Protein AF-A0A524CEV4-F1 (afdb_monomer)

Structure (mmCIF, N/CA/C/O backbone):
data_AF-A0A524CEV4-F1
#
_entry.id   AF-A0A524CEV4-F1
#
loop_
_atom_site.group_PDB
_atom_site.id
_atom_site.type_symbol
_atom_site.label_atom_id
_atom_site.label_alt_id
_atom_site.label_comp_id
_atom_site.label_asym_id
_atom_site.label_entity_id
_atom_site.label_seq_id
_atom_site.pdbx_PDB_ins_code
_atom_site.Cartn_x
_atom_site.Cartn_y
_atom_site.Cartn_z
_atom_site.occupancy
_atom_site.B_iso_or_equiv
_atom_site.auth_seq_id
_atom_site.auth_comp_id
_atom_site.auth_asym_id
_atom_site.auth_atom_id
_atom_site.pdbx_PDB_model_num
ATOM 1 N N . MET A 1 1 ? 20.798 27.811 33.051 1.00 31.81 1 MET A N 1
ATOM 2 C CA . MET A 1 1 ? 20.562 29.277 33.056 1.00 31.81 1 MET A CA 1
ATOM 3 C C . MET A 1 1 ? 21.834 29.991 32.613 1.00 31.81 1 MET A C 1
ATOM 5 O O . MET A 1 1 ? 22.859 29.620 33.157 1.00 31.81 1 MET A O 1
ATOM 9 N N . LYS A 1 2 ? 21.740 31.038 31.767 1.00 31.38 2 LYS A N 1
ATOM 10 C CA . LYS A 1 2 ? 22.788 32.052 31.448 1.00 31.38 2 LYS A CA 1
ATOM 11 C C . LYS A 1 2 ? 24.143 31.544 30.882 1.00 31.38 2 LYS A C 1
ATOM 13 O O . LYS A 1 2 ? 24.618 30.487 31.250 1.00 31.38 2 LYS A O 1
ATOM 18 N N . ASN A 1 3 ? 24.874 32.305 30.062 1.00 29.00 3 ASN A N 1
ATOM 19 C CA . ASN A 1 3 ? 24.458 33.214 28.979 1.00 29.00 3 ASN A CA 1
ATOM 20 C C . ASN A 1 3 ? 25.635 33.373 27.983 1.00 29.00 3 ASN A C 1
ATOM 22 O O . ASN A 1 3 ? 26.785 33.188 28.373 1.00 29.00 3 ASN A O 1
ATOM 26 N N . ILE A 1 4 ? 25.376 33.747 26.726 1.00 35.19 4 ILE A N 1
ATOM 27 C CA . ILE A 1 4 ? 26.405 33.864 25.669 1.00 35.19 4 ILE A CA 1
ATOM 28 C C . ILE A 1 4 ? 26.784 35.335 25.427 1.00 35.19 4 ILE A C 1
ATOM 30 O O . ILE A 1 4 ? 25.881 36.156 25.261 1.00 35.19 4 ILE A O 1
ATOM 34 N N . LYS A 1 5 ? 28.095 35.641 25.324 1.00 30.23 5 LYS A N 1
ATOM 35 C CA . LYS A 1 5 ? 28.737 36.542 24.322 1.00 30.23 5 LYS A CA 1
ATOM 36 C C . LYS A 1 5 ? 30.176 36.934 24.700 1.00 30.23 5 LYS A C 1
ATOM 38 O O . LYS A 1 5 ? 30.439 37.329 25.829 1.00 30.23 5 LYS A O 1
ATOM 43 N N . SER A 1 6 ? 31.057 36.987 23.701 1.00 28.20 6 SER A N 1
ATOM 44 C CA . SER A 1 6 ? 32.238 37.865 23.662 1.00 28.20 6 SER A CA 1
ATOM 45 C C . SER A 1 6 ? 32.443 38.354 22.218 1.00 28.20 6 SER A C 1
ATOM 47 O O . SER A 1 6 ? 32.083 37.646 21.277 1.00 28.20 6 SER A O 1
ATOM 49 N N . ASN A 1 7 ? 32.922 39.590 22.018 1.00 24.86 7 ASN A N 1
ATOM 50 C CA . ASN A 1 7 ? 33.190 40.150 20.683 1.00 24.86 7 ASN A CA 1
ATOM 51 C C . ASN A 1 7 ? 34.066 41.425 20.755 1.00 24.86 7 ASN A C 1
ATOM 53 O O . ASN A 1 7 ? 33.841 42.258 21.630 1.00 24.86 7 ASN A O 1
ATOM 57 N N . SER A 1 8 ? 34.942 41.628 19.757 1.00 26.98 8 SER A N 1
ATOM 58 C CA . SER A 1 8 ? 35.658 42.881 19.392 1.00 26.98 8 SER A CA 1
ATOM 59 C C . SER A 1 8 ? 36.742 43.450 20.346 1.00 26.98 8 SER A C 1
ATOM 61 O O . SER A 1 8 ? 36.712 43.152 21.531 1.00 26.98 8 SER A O 1
ATOM 63 N N . ARG A 1 9 ? 37.703 44.319 19.941 1.00 28.44 9 ARG A N 1
ATOM 64 C CA . ARG A 1 9 ? 38.468 44.571 18.672 1.00 28.44 9 ARG A CA 1
ATOM 65 C C . ARG A 1 9 ? 39.650 45.573 18.945 1.00 28.44 9 ARG A C 1
ATOM 67 O O . ARG A 1 9 ? 39.527 46.414 19.821 1.00 28.44 9 ARG A O 1
ATOM 74 N N . TYR A 1 10 ? 40.675 45.583 18.064 1.00 26.11 10 TYR A N 1
ATOM 75 C CA . TYR A 1 10 ? 41.531 46.726 17.593 1.00 26.11 10 TYR A CA 1
ATOM 76 C C . TYR A 1 10 ? 42.768 47.354 18.341 1.00 26.11 10 TYR A C 1
ATOM 78 O O . TYR A 1 10 ? 42.618 48.066 19.324 1.00 26.11 10 TYR A O 1
ATOM 86 N N . LYS A 1 11 ? 43.905 47.375 17.588 1.00 26.81 11 LYS A N 1
ATOM 87 C CA . LYS A 1 11 ? 44.860 48.496 17.235 1.00 26.81 11 LYS A CA 1
ATOM 88 C C . LYS A 1 11 ? 46.046 48.971 18.137 1.00 26.81 11 LYS A C 1
ATOM 90 O O . LYS A 1 11 ? 45.975 48.924 19.355 1.00 26.81 11 LYS A O 1
ATOM 95 N N . LYS A 1 12 ? 47.044 49.598 17.442 1.00 26.98 12 LYS A N 1
ATOM 96 C CA . LYS A 1 12 ? 48.317 50.306 17.847 1.00 26.98 12 LYS A CA 1
ATOM 97 C C . LYS A 1 12 ? 49.543 49.388 18.101 1.00 26.98 12 LYS A C 1
ATOM 99 O O . LYS A 1 12 ? 49.316 48.274 18.542 1.00 26.98 12 LYS A O 1
ATOM 104 N N . ASN A 1 13 ? 50.836 49.704 17.845 1.00 25.38 13 ASN A N 1
ATOM 105 C CA . ASN A 1 13 ? 51.651 50.812 17.234 1.00 25.38 13 ASN A CA 1
ATOM 106 C C . ASN A 1 13 ? 52.873 50.166 16.467 1.00 25.38 13 ASN A C 1
ATOM 108 O O . ASN A 1 13 ? 53.026 48.960 16.610 1.00 25.38 13 ASN A O 1
ATOM 112 N N . VAL A 1 14 ? 53.764 50.742 15.618 1.00 25.23 14 VAL A N 1
ATOM 113 C CA . VAL A 1 14 ? 54.247 52.096 15.174 1.00 25.23 14 VAL A CA 1
ATOM 114 C C . VAL A 1 14 ? 55.628 52.558 15.757 1.00 25.23 14 VAL A C 1
ATOM 116 O O . VAL A 1 14 ? 55.813 52.457 16.964 1.00 25.23 14 VAL A O 1
ATOM 119 N N . PHE A 1 15 ? 56.510 53.135 14.892 1.00 25.94 15 PHE A N 1
ATOM 120 C CA . PHE A 1 15 ? 57.891 53.734 15.026 1.00 25.94 15 PHE A CA 1
ATOM 121 C C . PHE A 1 15 ? 59.145 52.856 14.693 1.00 25.94 15 PHE A C 1
ATOM 123 O O . PHE A 1 15 ? 59.082 51.655 14.914 1.00 25.94 15 PHE A O 1
ATOM 130 N N . LEU A 1 16 ? 60.348 53.359 14.290 1.00 24.97 16 LEU A N 1
ATOM 131 C CA . LEU A 1 16 ? 60.822 54.435 13.348 1.00 24.97 16 LEU A CA 1
ATOM 132 C C . LEU A 1 16 ? 62.388 54.507 13.315 1.00 24.97 16 LEU A C 1
ATOM 134 O O . LEU A 1 16 ? 62.987 54.325 14.370 1.00 24.97 16 LEU A O 1
ATOM 138 N N . LEU A 1 17 ? 63.053 54.873 12.193 1.00 22.83 17 LEU A N 1
ATOM 139 C CA . LEU A 1 17 ? 64.411 55.499 12.167 1.00 22.83 17 LEU A CA 1
ATOM 140 C C . LEU A 1 17 ? 64.738 56.213 10.817 1.00 22.83 17 LEU A C 1
ATOM 142 O O . LEU A 1 17 ? 63.917 56.192 9.905 1.00 22.83 17 LEU A O 1
ATOM 146 N N . SER A 1 18 ? 65.909 56.867 10.705 1.00 24.09 18 SER A N 1
ATOM 147 C CA . SER A 1 18 ? 66.427 57.664 9.553 1.00 24.09 18 SER A CA 1
ATOM 148 C C . SER A 1 18 ? 67.975 57.464 9.442 1.00 24.09 18 SER A C 1
ATOM 150 O O . SER A 1 18 ? 68.460 56.561 10.119 1.00 24.09 18 SER A O 1
ATOM 152 N N . ALA A 1 19 ? 68.866 58.155 8.696 1.00 27.22 19 ALA A N 1
ATOM 153 C CA . ALA A 1 19 ? 68.928 59.470 8.009 1.00 27.22 19 ALA A CA 1
ATOM 154 C C . ALA A 1 19 ? 70.226 59.526 7.117 1.00 27.22 19 ALA A C 1
ATOM 156 O O . ALA A 1 19 ? 71.049 58.628 7.261 1.00 27.22 19 ALA A O 1
ATOM 157 N N . CYS A 1 20 ? 70.595 60.517 6.274 1.00 24.89 20 CYS A N 1
ATOM 158 C CA . CYS A 1 20 ? 69.920 61.635 5.571 1.00 24.89 20 CYS A CA 1
ATOM 159 C C . CYS A 1 20 ? 70.914 62.410 4.638 1.00 24.89 20 CYS A C 1
ATOM 161 O O . CYS A 1 20 ? 72.044 62.617 5.063 1.00 24.89 20 CYS A O 1
ATOM 163 N N . ILE A 1 21 ? 70.437 62.995 3.512 1.00 26.38 21 ILE A N 1
ATOM 164 C CA . ILE A 1 21 ? 70.952 64.239 2.831 1.00 26.38 21 ILE A CA 1
ATOM 165 C C . ILE A 1 21 ? 72.324 64.090 2.068 1.00 26.38 21 ILE A C 1
ATOM 167 O O . ILE A 1 21 ? 73.197 63.367 2.524 1.00 26.38 21 ILE A O 1
ATOM 171 N N . PHE A 1 22 ? 72.588 64.611 0.844 1.00 25.25 22 PHE A N 1
ATOM 172 C CA . PHE A 1 22 ? 72.569 66.003 0.306 1.00 25.25 22 PHE A CA 1
ATOM 173 C C . PHE A 1 22 ? 72.222 66.134 -1.211 1.00 25.25 22 PHE A C 1
ATOM 175 O O . PHE A 1 22 ? 72.096 65.144 -1.923 1.00 25.25 22 PHE A O 1
ATOM 182 N N . LEU A 1 23 ? 72.075 67.385 -1.685 1.00 26.20 23 LEU A N 1
ATOM 183 C CA . LEU A 1 23 ? 71.795 67.842 -3.070 1.00 26.20 23 LEU A CA 1
ATOM 184 C C . LEU A 1 23 ? 73.089 68.431 -3.713 1.00 26.20 23 LEU A C 1
ATOM 186 O O . LEU A 1 23 ? 74.091 68.522 -3.008 1.00 26.20 23 LEU A O 1
ATOM 190 N N . PHE A 1 24 ? 73.231 68.865 -4.980 1.00 26.17 24 PHE A N 1
ATOM 191 C CA . PHE A 1 24 ? 7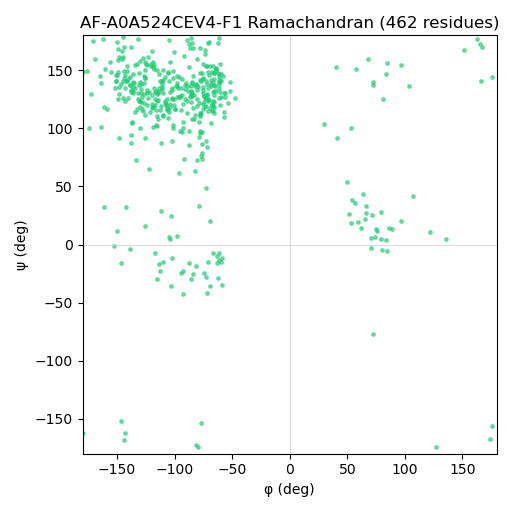2.353 69.366 -6.075 1.00 26.17 24 PHE A CA 1
ATOM 192 C C . PHE A 1 24 ? 72.893 68.845 -7.459 1.00 26.17 24 PHE A C 1
ATOM 194 O O . PHE A 1 24 ? 73.633 67.870 -7.431 1.00 26.17 24 PHE A O 1
ATOM 201 N N . THR A 1 25 ? 72.619 69.304 -8.703 1.00 27.88 25 THR A N 1
ATOM 202 C CA . THR A 1 25 ? 72.157 70.573 -9.348 1.00 27.88 25 THR A CA 1
ATOM 203 C C . THR A 1 25 ? 71.267 70.307 -10.599 1.00 27.88 25 THR A C 1
ATOM 205 O O . THR A 1 25 ? 70.564 69.300 -10.631 1.00 27.88 25 THR A O 1
ATOM 208 N N . SER A 1 26 ? 71.219 71.205 -11.605 1.00 28.98 26 SER A N 1
ATOM 209 C CA . SER A 1 26 ? 70.416 71.091 -12.842 1.00 28.98 26 SER A CA 1
ATOM 210 C C . SER A 1 26 ? 71.140 71.606 -14.101 1.00 28.98 26 SER A C 1
ATOM 212 O O . SER A 1 26 ? 71.951 72.527 -14.012 1.00 28.98 26 SER A O 1
ATOM 214 N N . MET A 1 27 ? 70.782 71.080 -15.285 1.00 25.86 27 MET A N 1
ATOM 215 C CA . MET A 1 27 ? 70.813 71.828 -16.556 1.00 25.86 27 MET A CA 1
ATOM 216 C C . MET A 1 27 ? 69.999 71.128 -17.666 1.00 25.86 27 MET A C 1
ATOM 218 O O . MET A 1 27 ? 70.068 69.912 -17.813 1.00 25.86 27 MET A O 1
ATOM 222 N N . ILE A 1 28 ? 69.250 71.901 -18.462 1.00 31.45 28 ILE A N 1
ATOM 223 C CA . ILE A 1 28 ? 68.559 71.476 -19.696 1.00 31.45 28 ILE A CA 1
ATOM 224 C C . ILE A 1 28 ? 68.758 72.588 -20.728 1.00 31.45 28 ILE A C 1
ATOM 226 O O . ILE A 1 28 ? 68.466 73.740 -20.412 1.00 31.45 28 ILE A O 1
ATOM 230 N N . LEU A 1 29 ? 69.170 72.265 -21.960 1.00 25.12 29 LEU A N 1
ATOM 231 C CA . LEU A 1 29 ? 68.991 73.162 -23.108 1.00 25.12 29 LEU A CA 1
ATOM 232 C C . LEU A 1 29 ? 69.054 72.408 -24.454 1.00 25.12 29 LEU A C 1
ATOM 234 O O . LEU A 1 29 ? 70.094 71.854 -24.774 1.00 25.12 29 LEU A O 1
ATOM 238 N N . PHE A 1 30 ? 67.928 72.437 -25.187 1.00 25.28 30 PHE A N 1
ATOM 239 C CA . PHE A 1 30 ? 67.733 72.581 -26.651 1.00 25.28 30 PHE A CA 1
ATOM 240 C C . PHE A 1 30 ? 68.660 71.863 -27.674 1.00 25.28 30 PHE A C 1
ATOM 242 O O . PHE A 1 30 ? 69.858 71.735 -27.487 1.00 25.28 30 PHE A O 1
ATOM 249 N N . SER A 1 31 ? 68.230 71.522 -28.897 1.00 27.11 31 SER A N 1
ATOM 250 C CA . SER A 1 31 ? 66.907 71.245 -29.504 1.00 27.11 31 SER A CA 1
ATOM 251 C C . SER A 1 31 ? 67.117 71.006 -31.006 1.00 27.11 31 SER A C 1
ATOM 253 O O . SER A 1 31 ? 67.862 71.779 -31.602 1.00 27.11 31 SER A O 1
ATOM 255 N N . PHE A 1 32 ? 66.369 70.108 -31.653 1.00 22.91 32 PHE A N 1
ATOM 256 C CA . PHE A 1 32 ? 66.048 70.262 -33.081 1.00 22.91 32 PHE A CA 1
ATOM 257 C C . PHE A 1 32 ? 64.680 69.659 -33.413 1.00 22.91 32 PHE A C 1
ATOM 259 O O . PHE A 1 32 ? 64.432 68.480 -33.179 1.00 22.91 32 PHE A O 1
ATOM 266 N N . THR A 1 33 ? 63.815 70.475 -34.010 1.00 33.69 33 THR A N 1
ATOM 267 C CA . THR A 1 33 ? 62.745 70.030 -34.911 1.00 33.69 33 THR A CA 1
ATOM 268 C C . THR A 1 33 ? 63.189 70.343 -36.343 1.00 33.69 33 THR A C 1
ATOM 270 O O . THR A 1 33 ? 64.040 71.211 -36.560 1.00 33.69 33 THR A O 1
ATOM 273 N N . PRO A 1 34 ? 62.634 69.639 -37.337 1.00 26.12 34 PRO A N 1
ATOM 274 C CA . PRO A 1 34 ? 61.601 70.331 -38.102 1.00 26.12 34 PRO A CA 1
ATOM 275 C C . PRO A 1 34 ? 60.368 69.460 -38.365 1.00 26.12 34 PRO A C 1
ATOM 277 O O . PRO A 1 34 ? 60.470 68.300 -38.751 1.00 26.12 34 PRO A O 1
ATOM 280 N N . ILE A 1 35 ? 59.189 70.071 -38.251 1.00 30.14 35 ILE A N 1
ATOM 281 C CA . ILE A 1 35 ? 57.978 69.567 -38.905 1.00 30.14 35 ILE A CA 1
ATOM 282 C C . ILE A 1 35 ? 57.923 70.187 -40.302 1.00 30.14 35 ILE A C 1
ATOM 284 O O . ILE A 1 35 ? 58.033 71.408 -40.443 1.00 30.14 35 ILE A O 1
ATOM 288 N N . LYS A 1 36 ? 57.670 69.370 -41.327 1.00 25.67 36 LYS A N 1
ATOM 289 C CA . LYS A 1 36 ? 57.020 69.844 -42.551 1.00 25.67 36 LYS A CA 1
ATOM 290 C C . LYS A 1 36 ? 56.085 68.769 -43.094 1.00 25.67 36 LYS A C 1
ATOM 292 O O . LYS A 1 36 ? 56.429 67.594 -43.105 1.00 25.67 36 LYS A O 1
ATOM 297 N N . THR A 1 37 ? 54.888 69.189 -43.480 1.00 29.25 37 THR A N 1
ATOM 298 C CA . THR A 1 37 ? 53.740 68.332 -43.788 1.00 29.25 37 THR A CA 1
ATOM 299 C C . THR A 1 37 ? 53.484 68.213 -45.289 1.00 29.25 37 THR A C 1
ATOM 301 O O . THR A 1 37 ? 53.569 69.206 -46.003 1.00 29.25 37 THR A O 1
ATOM 304 N N . GLN A 1 38 ? 53.119 67.004 -45.720 1.00 24.28 38 GLN A N 1
ATOM 305 C CA . GLN A 1 38 ? 52.141 66.624 -46.759 1.00 24.28 38 GLN A CA 1
ATOM 306 C C . GLN A 1 38 ? 51.900 65.121 -46.481 1.00 24.28 38 GLN A C 1
ATOM 308 O O . GLN A 1 38 ? 52.846 64.344 -46.549 1.00 24.28 38 GLN A O 1
ATOM 313 N N . LEU A 1 39 ? 50.802 64.724 -45.831 1.00 29.70 39 LEU A N 1
ATOM 314 C CA . LEU A 1 39 ? 49.542 64.338 -46.483 1.00 29.70 39 LEU A CA 1
ATOM 315 C C . LEU A 1 39 ? 49.726 63.262 -47.564 1.00 29.70 39 LEU A C 1
ATOM 317 O O . LEU A 1 39 ? 50.018 63.572 -48.712 1.00 29.70 39 LEU A O 1
ATOM 321 N N . ASP A 1 40 ? 49.420 62.023 -47.192 1.00 26.59 40 ASP A N 1
ATOM 322 C CA . ASP A 1 40 ? 48.188 61.426 -47.710 1.00 26.59 40 ASP A CA 1
ATOM 323 C C . ASP A 1 40 ? 47.439 60.750 -46.546 1.00 26.59 40 ASP A C 1
ATOM 325 O O . ASP A 1 40 ? 48.052 60.448 -45.516 1.00 26.59 40 ASP A O 1
ATOM 329 N N . SER A 1 41 ? 46.117 60.601 -46.639 1.00 36.53 41 SER A N 1
ATOM 330 C CA . SER A 1 41 ? 45.276 60.241 -45.487 1.00 36.53 41 SER A CA 1
ATOM 331 C C . SER A 1 41 ? 44.214 59.199 -45.818 1.00 36.53 41 SER A C 1
ATOM 333 O O . SER A 1 41 ? 43.184 59.540 -46.393 1.00 36.53 41 SER A O 1
ATOM 335 N N . ASN A 1 42 ? 44.457 57.957 -45.387 1.00 31.75 42 ASN A N 1
ATOM 336 C CA . ASN A 1 42 ? 43.454 57.022 -44.861 1.00 31.75 42 ASN A CA 1
ATOM 337 C C . ASN A 1 42 ? 44.158 55.752 -44.355 1.00 31.75 42 ASN A C 1
ATOM 339 O O . ASN A 1 42 ? 44.502 54.866 -45.133 1.00 31.75 42 ASN A O 1
ATOM 343 N N . GLN A 1 43 ? 44.349 55.658 -43.040 1.00 34.91 43 GLN A N 1
ATOM 344 C CA . GLN A 1 43 ? 44.619 54.391 -42.366 1.00 34.91 43 GLN A CA 1
ATOM 345 C C . GLN A 1 43 ? 43.809 54.369 -41.071 1.00 34.91 43 GLN A C 1
ATOM 347 O O . GLN A 1 43 ? 44.278 54.802 -40.018 1.00 34.91 43 GLN A O 1
ATOM 352 N N . ASP A 1 44 ? 42.566 53.899 -41.178 1.00 37.28 44 ASP A N 1
ATOM 353 C CA . ASP A 1 44 ? 41.783 53.519 -40.007 1.00 37.28 44 ASP A CA 1
ATOM 354 C C . ASP A 1 44 ? 42.487 52.392 -39.241 1.00 37.28 44 ASP A C 1
ATOM 356 O O . ASP A 1 44 ? 43.312 51.643 -39.778 1.00 37.28 44 ASP A O 1
ATOM 360 N N . LYS A 1 45 ? 42.193 52.306 -37.943 1.00 37.78 45 LYS A N 1
ATOM 361 C CA . LYS A 1 45 ? 42.880 51.377 -37.046 1.00 37.78 45 LYS A CA 1
ATOM 362 C C . LYS A 1 45 ? 42.550 49.918 -37.411 1.00 37.78 45 LYS A C 1
ATOM 364 O O . LYS A 1 45 ? 41.403 49.628 -37.751 1.00 37.78 45 LYS A O 1
ATOM 369 N N . PRO A 1 46 ? 43.446 48.967 -37.106 1.00 39.75 46 PRO A N 1
ATOM 370 C CA . PRO A 1 46 ? 43.001 47.719 -36.506 1.00 39.75 46 PRO A CA 1
ATOM 371 C C . PRO A 1 46 ? 42.506 48.032 -35.081 1.00 39.75 46 PRO A C 1
ATOM 373 O O . PRO A 1 46 ? 43.302 48.323 -34.186 1.00 39.75 46 PRO A O 1
ATOM 376 N N . ASP A 1 47 ? 41.190 48.049 -34.871 1.00 38.53 47 ASP A N 1
ATOM 377 C CA . ASP A 1 47 ? 40.633 48.117 -33.516 1.00 38.53 47 ASP A CA 1
ATOM 378 C C . ASP A 1 47 ? 40.883 46.792 -32.771 1.00 38.53 47 ASP A C 1
ATOM 380 O O . ASP A 1 47 ? 40.869 45.724 -33.375 1.00 38.53 47 ASP A O 1
ATOM 384 N N . ARG A 1 48 ? 41.107 46.901 -31.454 1.00 38.72 48 ARG A N 1
ATOM 385 C CA . ARG A 1 48 ? 40.955 45.862 -30.413 1.00 38.72 48 ARG A CA 1
ATOM 386 C C . ARG A 1 48 ? 41.179 44.395 -30.844 1.00 38.72 48 ARG A C 1
ATOM 388 O O . ARG A 1 48 ? 40.261 43.734 -31.317 1.00 38.72 48 ARG A O 1
ATOM 395 N N . ILE A 1 49 ? 42.339 43.838 -30.479 1.00 39.38 49 ILE A N 1
ATOM 396 C CA . ILE A 1 49 ? 42.467 42.383 -30.280 1.00 39.38 49 ILE A CA 1
ATOM 397 C C . ILE A 1 49 ? 41.497 41.987 -29.158 1.00 39.38 49 ILE A C 1
ATOM 399 O O . ILE A 1 49 ? 41.615 42.505 -28.045 1.00 39.38 49 ILE A O 1
ATOM 403 N N . ASP A 1 50 ? 40.545 41.100 -29.450 1.00 39.47 50 ASP A N 1
ATOM 404 C CA . ASP A 1 50 ? 39.730 40.443 -28.428 1.00 39.47 50 ASP A CA 1
ATOM 405 C C . ASP A 1 50 ? 40.411 39.135 -28.017 1.00 39.47 50 ASP A C 1
ATOM 407 O O . ASP A 1 50 ? 40.766 38.316 -28.864 1.00 39.47 50 ASP A O 1
ATOM 411 N N . THR A 1 51 ? 40.662 38.959 -26.722 1.00 41.94 51 THR A N 1
ATOM 412 C CA . THR A 1 51 ? 41.445 37.833 -26.189 1.00 41.94 51 THR A CA 1
ATOM 413 C C . THR A 1 51 ? 40.513 36.713 -25.736 1.00 41.94 51 THR A C 1
ATOM 415 O O . THR A 1 51 ? 40.435 36.404 -24.548 1.00 41.94 51 THR A O 1
ATOM 418 N N . SER A 1 52 ? 39.750 36.176 -26.687 1.00 53.03 52 SER A N 1
ATOM 419 C CA . SER A 1 52 ? 38.704 35.167 -26.468 1.00 53.03 52 SER A CA 1
ATOM 420 C C . SER A 1 52 ? 38.653 34.129 -27.599 1.00 53.03 52 SER A C 1
ATOM 422 O O . SER A 1 52 ? 37.579 33.659 -27.968 1.00 53.03 52 SER A O 1
ATOM 424 N N . SER A 1 53 ? 39.804 33.814 -28.197 1.00 62.25 53 SER A N 1
ATOM 425 C CA . SER A 1 53 ? 39.950 32.808 -29.255 1.00 62.25 53 SER A CA 1
ATOM 426 C C . SER A 1 53 ? 40.046 31.395 -28.674 1.00 62.25 53 SER A C 1
ATOM 428 O O . SER A 1 53 ? 41.061 30.731 -28.821 1.00 62.25 53 SER A O 1
ATOM 430 N N . THR A 1 54 ? 38.992 30.934 -28.007 1.00 80.12 54 THR A N 1
ATOM 431 C CA . THR A 1 54 ? 38.829 29.512 -27.661 1.00 80.12 54 THR A CA 1
ATOM 432 C C . THR A 1 54 ? 38.696 28.660 -28.927 1.00 80.12 54 THR A C 1
ATOM 434 O O . THR A 1 54 ? 38.125 29.139 -29.912 1.00 80.12 54 THR A O 1
ATOM 437 N N . GLY A 1 55 ? 39.117 27.395 -28.884 1.00 87.06 55 GLY A N 1
ATOM 438 C CA . GLY A 1 55 ? 38.887 26.445 -29.976 1.00 87.06 55 GLY A CA 1
ATOM 439 C C . GLY A 1 55 ? 37.421 26.011 -30.114 1.00 87.06 55 GLY A C 1
ATOM 440 O O . GLY A 1 55 ? 36.562 26.328 -29.275 1.00 87.06 55 GLY A O 1
ATOM 441 N N . TYR A 1 56 ? 37.133 25.261 -31.178 1.00 90.81 56 TYR A N 1
ATOM 442 C CA . TYR A 1 56 ? 35.837 24.628 -31.413 1.00 90.81 56 TYR A CA 1
ATOM 443 C C . TYR A 1 56 ? 35.959 23.275 -32.128 1.00 90.81 56 TYR A C 1
ATOM 445 O O . TYR A 1 56 ? 36.969 22.978 -32.760 1.00 90.81 56 TYR A O 1
ATOM 453 N N . ILE A 1 57 ? 34.914 22.447 -32.017 1.00 93.50 57 ILE A N 1
ATOM 454 C CA . ILE A 1 57 ? 34.792 21.186 -32.765 1.00 93.50 57 ILE A CA 1
ATOM 455 C C . ILE A 1 57 ? 33.440 21.137 -33.475 1.00 93.50 57 ILE A C 1
ATOM 457 O O . ILE A 1 57 ? 32.385 21.263 -32.839 1.00 93.50 57 ILE A O 1
ATOM 461 N N . GLU A 1 58 ? 33.464 20.886 -34.782 1.00 94.19 58 GLU A N 1
ATOM 462 C CA . GLU A 1 58 ? 32.280 20.567 -35.581 1.00 94.19 58 GLU A CA 1
ATOM 463 C C . GLU A 1 58 ? 32.129 19.050 -35.766 1.00 94.19 58 GLU A C 1
ATOM 465 O O . GLU A 1 58 ? 33.090 18.326 -36.019 1.00 94.19 58 GLU A O 1
ATOM 470 N N . ILE A 1 59 ? 30.910 18.537 -35.588 1.00 95.94 59 ILE A N 1
ATOM 471 C CA . ILE A 1 59 ? 30.650 17.097 -35.512 1.00 95.94 59 ILE A CA 1
ATOM 472 C C . ILE A 1 59 ? 29.529 16.706 -36.476 1.00 95.94 59 ILE A C 1
ATOM 474 O O . ILE A 1 59 ? 28.391 17.179 -36.380 1.00 95.94 59 ILE A O 1
ATOM 478 N N . TRP A 1 60 ? 29.842 15.781 -37.379 1.00 94.88 60 TRP A N 1
ATOM 479 C CA . TRP A 1 60 ? 28.896 15.153 -38.296 1.00 94.88 60 TRP A CA 1
ATOM 480 C C . TRP A 1 60 ? 28.598 13.727 -37.840 1.00 94.88 60 TRP A C 1
ATOM 482 O O . TRP A 1 60 ? 29.457 13.033 -37.299 1.00 94.88 60 TRP A O 1
ATOM 492 N N . VAL A 1 61 ? 27.370 13.279 -38.090 1.00 96.62 61 VAL A N 1
ATOM 493 C CA . VAL A 1 61 ? 26.904 11.929 -37.755 1.00 96.62 61 VAL A CA 1
ATOM 494 C C . VAL A 1 61 ? 26.027 11.426 -38.893 1.00 96.62 61 VAL A C 1
ATOM 496 O O . VAL A 1 61 ? 25.051 12.098 -39.258 1.00 96.62 61 VAL A O 1
ATOM 499 N N . TYR A 1 62 ? 26.372 10.255 -39.415 1.00 94.69 62 TYR A N 1
ATOM 500 C CA . TYR A 1 62 ? 25.734 9.574 -40.538 1.00 94.69 62 TYR A CA 1
ATOM 501 C C . TYR A 1 62 ? 25.412 8.114 -40.183 1.00 94.69 62 TYR A C 1
ATOM 503 O O . TYR A 1 62 ? 26.036 7.542 -39.289 1.00 94.69 62 TYR A O 1
ATOM 511 N N . ASP A 1 63 ? 24.454 7.511 -40.886 1.00 91.44 63 ASP A N 1
ATOM 512 C CA . ASP A 1 63 ? 24.274 6.053 -40.935 1.00 91.44 63 ASP A CA 1
ATOM 513 C C . ASP A 1 63 ? 25.390 5.459 -41.812 1.00 91.44 63 ASP A C 1
ATOM 515 O O . ASP A 1 63 ? 25.579 5.892 -42.950 1.00 91.44 63 ASP A O 1
ATOM 519 N N . ASP A 1 64 ? 26.143 4.491 -41.285 1.00 92.38 64 ASP A N 1
ATOM 520 C CA . ASP A 1 64 ? 27.318 3.904 -41.956 1.00 92.38 64 ASP A CA 1
ATOM 521 C C . ASP A 1 64 ? 26.992 3.262 -43.321 1.00 92.38 64 ASP A C 1
ATOM 523 O O . ASP A 1 64 ? 27.758 3.353 -44.280 1.00 92.38 64 ASP A O 1
ATOM 527 N N . ARG A 1 65 ? 25.807 2.658 -43.440 1.00 85.62 65 ARG A N 1
ATOM 528 C CA . ARG A 1 65 ? 25.408 1.841 -44.594 1.00 85.62 65 ARG A CA 1
ATOM 529 C C . ARG A 1 65 ? 24.817 2.660 -45.745 1.00 85.62 65 ARG A C 1
ATOM 531 O O . ARG A 1 65 ? 24.879 2.232 -46.898 1.00 85.62 65 ARG A O 1
ATOM 538 N N . THR A 1 66 ? 24.179 3.784 -45.439 1.00 88.38 66 THR A N 1
ATOM 539 C CA . THR A 1 66 ? 23.439 4.630 -46.390 1.00 88.38 66 THR A CA 1
ATOM 540 C C . THR A 1 66 ? 24.091 5.991 -46.616 1.00 88.38 66 THR A C 1
ATOM 542 O O . THR A 1 66 ? 23.853 6.598 -47.657 1.00 88.38 66 THR A O 1
ATOM 545 N N . GLY A 1 67 ? 24.915 6.470 -45.678 1.00 89.38 67 GLY A N 1
ATOM 546 C CA . GLY A 1 67 ? 25.499 7.813 -45.706 1.00 89.38 67 GLY A CA 1
ATOM 547 C C . GLY A 1 67 ? 24.509 8.937 -45.373 1.00 89.38 67 GLY A C 1
ATOM 548 O O . GLY A 1 67 ? 24.868 10.108 -45.486 1.00 89.38 67 GLY A O 1
ATOM 549 N N . GLU A 1 68 ? 23.275 8.620 -44.969 1.00 91.38 68 GLU A N 1
ATOM 550 C CA . GLU A 1 68 ? 22.255 9.624 -44.644 1.00 91.38 68 GLU A CA 1
ATOM 551 C C . GLU A 1 68 ? 22.520 10.280 -43.270 1.00 91.38 68 GLU A C 1
ATOM 553 O O . GLU A 1 68 ? 22.963 9.611 -42.329 1.00 91.38 68 GLU A O 1
ATOM 558 N N . PRO A 1 69 ? 22.278 11.596 -43.106 1.00 92.50 69 PRO A N 1
ATOM 559 C CA . PRO A 1 69 ? 22.672 12.329 -41.908 1.00 92.50 69 PRO A CA 1
ATOM 560 C C . PRO A 1 69 ? 21.709 12.091 -40.734 1.00 92.50 69 PRO A C 1
ATOM 562 O O . PRO A 1 69 ? 20.530 12.448 -40.775 1.00 92.50 69 PRO A O 1
ATOM 565 N N . LEU A 1 70 ? 22.244 11.582 -39.621 1.00 92.31 70 LEU A N 1
ATOM 566 C CA . LEU A 1 70 ? 21.492 11.243 -38.408 1.00 92.31 70 LEU A CA 1
ATOM 567 C C . LEU A 1 70 ? 21.138 12.486 -37.577 1.00 92.31 70 LEU A C 1
ATOM 569 O O . LEU A 1 70 ? 21.749 12.793 -36.553 1.00 92.31 70 LEU A O 1
ATOM 573 N N . ASN A 1 71 ? 20.138 13.232 -38.044 1.00 89.44 71 ASN A N 1
ATOM 574 C CA . ASN A 1 71 ? 19.661 14.507 -37.481 1.00 89.44 71 ASN A CA 1
ATOM 575 C C . ASN A 1 71 ? 18.758 14.331 -36.239 1.00 89.44 71 ASN A C 1
ATOM 577 O O . ASN A 1 71 ? 17.784 15.054 -36.038 1.00 89.44 71 ASN A O 1
ATOM 581 N N . SER A 1 72 ? 19.032 13.301 -35.440 1.00 88.12 72 SER A N 1
ATOM 582 C CA . SER A 1 72 ? 18.440 13.062 -34.114 1.00 88.12 72 SER A CA 1
ATOM 583 C C . SER A 1 72 ? 19.405 12.314 -33.183 1.00 88.12 72 SER A C 1
ATOM 585 O O . SER A 1 72 ? 19.001 11.850 -32.120 1.00 88.12 72 SER A O 1
ATOM 587 N N . ALA A 1 73 ? 20.682 12.199 -33.566 1.00 91.31 73 ALA A N 1
ATOM 588 C CA . ALA A 1 73 ? 21.719 11.692 -32.682 1.00 91.31 73 ALA A CA 1
ATOM 589 C C . ALA A 1 73 ? 21.983 12.691 -31.544 1.00 91.31 73 ALA A C 1
ATOM 591 O O . ALA A 1 73 ? 22.066 13.905 -31.763 1.00 91.31 73 ALA A O 1
ATOM 592 N N . THR A 1 74 ? 22.146 12.169 -30.333 1.00 93.62 74 THR A N 1
ATOM 593 C CA . THR A 1 74 ? 22.639 12.921 -29.181 1.00 93.62 74 THR A CA 1
ATOM 594 C C . THR A 1 74 ? 24.158 12.934 -29.237 1.00 93.62 74 THR A C 1
ATOM 596 O O . THR A 1 74 ? 24.782 11.882 -29.370 1.00 93.62 74 THR A O 1
ATOM 599 N N . VAL A 1 75 ? 24.752 14.119 -29.126 1.00 94.19 75 VAL A N 1
ATOM 600 C CA . VAL A 1 75 ? 26.205 14.308 -29.103 1.00 94.19 75 VAL A CA 1
ATOM 601 C C . VAL A 1 75 ? 26.587 14.956 -27.779 1.00 94.19 75 VAL A C 1
ATOM 603 O O . VAL A 1 75 ? 26.008 15.981 -27.406 1.00 94.19 75 VAL A O 1
ATOM 606 N N . SER A 1 76 ? 27.554 14.374 -27.070 1.00 93.06 76 SER A N 1
ATOM 607 C CA . SER A 1 76 ? 28.113 14.950 -25.845 1.00 93.06 76 SER A CA 1
ATOM 608 C C . SER A 1 76 ? 29.630 15.071 -25.910 1.00 93.06 76 SER A C 1
ATOM 610 O O . SER A 1 76 ? 30.320 14.171 -26.389 1.00 93.06 76 SER A O 1
ATOM 612 N N . ILE A 1 77 ? 30.145 16.190 -25.406 1.00 92.00 77 ILE A N 1
ATOM 613 C CA . ILE A 1 77 ? 31.575 16.472 -25.296 1.00 92.00 77 ILE A CA 1
ATOM 614 C C . ILE A 1 77 ? 31.967 16.638 -23.825 1.00 92.00 77 ILE A C 1
ATOM 616 O O . ILE A 1 77 ? 31.282 17.339 -23.077 1.00 92.00 77 ILE A O 1
ATOM 620 N N . THR A 1 78 ? 33.078 16.014 -23.432 1.00 90.56 78 THR A N 1
ATOM 621 C CA . THR A 1 78 ? 33.634 16.063 -22.071 1.00 90.56 78 THR A CA 1
ATOM 622 C C . THR A 1 78 ? 35.119 16.418 -22.123 1.00 90.56 78 THR A C 1
ATOM 624 O O . THR A 1 78 ? 35.883 15.698 -22.768 1.00 90.56 78 THR A O 1
ATOM 627 N N . ASN A 1 79 ? 35.546 17.486 -21.438 1.00 88.75 79 ASN A N 1
ATOM 628 C CA . ASN A 1 79 ? 36.975 17.786 -21.252 1.00 88.75 79 ASN A CA 1
ATOM 629 C C . ASN A 1 79 ? 37.598 16.767 -20.275 1.00 88.75 79 ASN A C 1
ATOM 631 O O . ASN A 1 79 ? 37.013 16.463 -19.233 1.00 88.75 79 ASN A O 1
ATOM 635 N N . ILE A 1 80 ? 38.772 16.233 -20.622 1.00 86.25 80 ILE A N 1
ATOM 636 C CA . ILE A 1 80 ? 39.509 15.220 -19.845 1.00 86.25 80 ILE A CA 1
ATOM 637 C C . ILE A 1 80 ? 40.961 15.631 -19.529 1.00 86.25 80 ILE A C 1
ATOM 639 O O . ILE A 1 80 ? 41.781 14.794 -19.142 1.00 86.25 80 ILE A O 1
ATOM 643 N N . SER A 1 81 ? 41.301 16.914 -19.681 1.00 83.88 81 SER A N 1
ATOM 644 C CA . SER A 1 81 ? 42.606 17.463 -19.301 1.00 83.88 81 SER A CA 1
ATOM 645 C C . SER A 1 81 ? 42.827 17.447 -17.783 1.00 83.88 81 SER A C 1
ATOM 647 O O . SER A 1 81 ? 41.914 17.621 -16.975 1.00 83.88 81 SER A O 1
ATOM 649 N N . TRP A 1 82 ? 44.086 17.280 -17.371 1.00 58.62 82 TRP A N 1
ATOM 650 C CA . TRP A 1 82 ? 44.466 17.218 -15.958 1.00 58.62 82 TRP A CA 1
ATOM 651 C C . TRP A 1 82 ? 44.462 18.603 -15.287 1.00 58.62 82 TRP A C 1
ATOM 653 O O . TRP A 1 82 ? 45.507 19.236 -15.150 1.00 58.62 82 TRP A O 1
ATOM 663 N N . GLY A 1 83 ? 43.299 19.030 -14.784 1.00 62.81 83 GLY A N 1
ATOM 664 C CA . GLY A 1 83 ? 43.213 20.073 -13.751 1.00 62.81 83 GLY A CA 1
ATOM 665 C C . GLY A 1 83 ? 42.714 21.454 -14.189 1.00 62.81 83 GLY A C 1
ATOM 666 O O . GLY A 1 83 ? 43.230 22.457 -13.702 1.00 62.81 83 GLY A O 1
ATOM 667 N N . GLY A 1 84 ? 41.686 21.521 -15.035 1.00 54.22 84 GLY A N 1
ATOM 668 C CA . GLY A 1 84 ? 40.939 22.747 -15.342 1.00 54.22 84 GLY A CA 1
ATOM 669 C C . GLY A 1 84 ? 39.568 22.413 -15.937 1.00 54.22 84 GLY A C 1
ATOM 670 O O . GLY A 1 84 ? 39.429 21.354 -16.533 1.00 54.22 84 GLY A O 1
ATOM 671 N N . SER A 1 85 ? 38.569 23.278 -15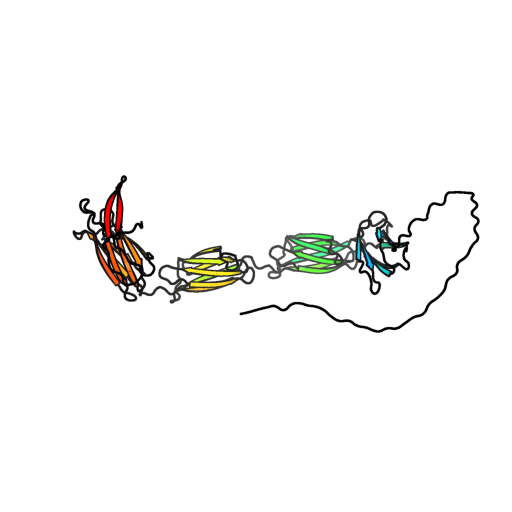.728 1.00 58.16 85 SER A N 1
ATOM 672 C CA . SER A 1 85 ? 37.262 23.281 -16.420 1.00 58.16 85 SER A CA 1
ATOM 673 C C . SER A 1 85 ? 36.586 21.911 -16.668 1.00 58.16 85 SER A C 1
ATOM 675 O O . SER A 1 85 ? 36.742 21.319 -17.734 1.00 58.16 85 SER A O 1
ATOM 677 N N . TYR A 1 86 ? 35.721 21.432 -15.754 1.00 58.09 86 TYR A N 1
ATOM 678 C CA . TYR A 1 86 ? 34.798 20.328 -16.092 1.00 58.09 86 TYR A CA 1
ATOM 679 C C . TYR A 1 86 ? 33.702 20.828 -17.047 1.00 58.09 86 TYR A C 1
ATOM 681 O O . TYR A 1 86 ? 32.603 21.196 -16.627 1.00 58.09 86 TYR A O 1
ATOM 689 N N . LEU A 1 87 ? 34.017 20.853 -18.342 1.00 68.75 87 LEU A N 1
ATOM 690 C CA . LEU A 1 87 ? 33.033 21.019 -19.400 1.00 68.75 87 LEU A CA 1
ATOM 691 C C . LEU A 1 87 ? 32.427 19.651 -19.723 1.00 68.75 87 LEU A C 1
ATOM 693 O O . LEU A 1 87 ? 33.129 18.762 -20.202 1.00 68.75 87 LEU A O 1
ATOM 697 N N . ASN A 1 88 ? 31.123 19.514 -19.500 1.00 77.81 88 ASN A N 1
ATOM 698 C CA . ASN A 1 88 ? 30.295 18.464 -20.083 1.00 77.81 88 ASN A CA 1
ATOM 699 C C . ASN A 1 88 ? 29.096 19.150 -20.743 1.00 77.81 88 ASN A C 1
ATOM 701 O O . ASN A 1 88 ? 28.304 19.808 -20.065 1.00 77.81 88 ASN A O 1
ATOM 705 N N . SER A 1 89 ? 28.995 19.050 -22.066 1.00 81.25 89 SER A N 1
ATOM 706 C CA . SER A 1 89 ? 27.928 19.674 -22.847 1.00 81.25 89 SER A CA 1
ATOM 707 C C . SER A 1 89 ? 27.292 18.635 -23.757 1.00 81.25 89 SER A C 1
ATOM 709 O O . SER A 1 89 ? 27.991 17.921 -24.469 1.00 81.25 89 SER A O 1
ATOM 711 N N . THR A 1 90 ? 25.962 18.547 -23.736 1.00 88.31 90 THR A N 1
ATOM 712 C CA . THR A 1 90 ? 25.181 17.602 -24.545 1.00 88.31 90 THR A CA 1
ATOM 713 C C . THR A 1 90 ? 24.171 18.369 -25.386 1.00 88.31 90 THR A C 1
ATOM 715 O O . THR A 1 90 ? 23.483 19.256 -24.878 1.00 88.31 90 THR A O 1
ATOM 718 N N . LYS A 1 91 ? 24.081 18.040 -26.676 1.00 87.69 91 LYS A N 1
ATOM 719 C CA . LYS A 1 91 ? 23.193 18.693 -27.645 1.00 87.69 91 LYS A CA 1
ATOM 720 C C . LYS A 1 91 ? 22.656 17.650 -28.642 1.00 87.69 91 LYS A C 1
ATOM 722 O O . LYS A 1 91 ? 23.342 16.680 -28.960 1.00 87.69 91 LYS A O 1
ATOM 727 N N . LEU A 1 92 ? 21.444 17.854 -29.160 1.00 86.50 92 LEU A N 1
ATOM 728 C CA . LEU A 1 92 ? 20.903 17.054 -30.270 1.00 86.50 92 LEU A CA 1
ATOM 729 C C . LEU A 1 92 ? 21.427 17.587 -31.607 1.00 86.50 92 LEU A C 1
ATOM 731 O O . LEU A 1 92 ? 21.424 18.799 -31.833 1.00 86.50 92 LEU A O 1
ATOM 735 N N . LYS A 1 93 ? 21.844 16.693 -32.508 1.00 86.31 93 LYS A N 1
ATOM 736 C CA . LYS A 1 93 ? 22.276 17.063 -33.859 1.00 86.31 93 LYS A CA 1
ATOM 737 C C . LYS A 1 93 ? 21.096 17.576 -34.683 1.00 86.31 93 LYS A C 1
ATOM 739 O O . LYS A 1 93 ? 20.137 16.849 -34.921 1.00 86.31 93 LYS A O 1
ATOM 744 N N . GLY A 1 94 ? 21.208 18.823 -35.143 1.00 81.06 94 GLY A N 1
ATOM 745 C CA . GLY A 1 94 ? 20.305 19.410 -36.129 1.00 81.06 94 GLY A CA 1
ATOM 746 C C . GLY A 1 94 ? 20.599 18.916 -37.549 1.00 81.06 94 GLY A C 1
ATOM 747 O O . GLY A 1 94 ? 21.148 17.838 -37.761 1.00 81.06 94 GLY A O 1
ATOM 748 N N . THR A 1 95 ? 20.257 19.721 -38.550 1.00 75.38 95 THR A N 1
ATOM 749 C CA . THR A 1 95 ? 20.622 19.449 -39.948 1.00 75.38 95 THR A CA 1
ATOM 750 C C . THR A 1 95 ? 22.117 19.663 -40.193 1.00 75.38 95 THR A C 1
ATOM 752 O O . THR A 1 95 ? 22.671 20.676 -39.771 1.00 75.38 95 THR A O 1
ATOM 755 N N . ASN A 1 96 ? 22.736 18.763 -40.961 1.00 81.75 96 ASN A N 1
ATOM 756 C CA . ASN A 1 96 ? 24.158 18.735 -41.332 1.00 81.75 96 ASN A CA 1
ATOM 757 C C . ASN A 1 96 ? 25.095 18.349 -40.175 1.00 81.75 96 ASN A C 1
ATOM 759 O O . ASN A 1 96 ? 25.539 17.201 -40.137 1.00 81.75 96 ASN A O 1
ATOM 763 N N . PHE A 1 97 ? 25.378 19.263 -39.245 1.00 89.00 97 PHE A N 1
ATOM 764 C CA . PHE A 1 97 ? 26.384 19.087 -38.189 1.00 89.00 97 PHE A CA 1
ATOM 765 C C . PHE A 1 97 ? 25.972 19.750 -36.870 1.00 89.00 97 PHE A C 1
ATOM 767 O O . PHE A 1 97 ? 24.904 20.356 -36.756 1.00 89.00 97 PHE A O 1
ATOM 774 N N . ILE A 1 98 ? 26.820 19.605 -35.854 1.00 91.56 98 ILE A N 1
ATOM 775 C CA . ILE A 1 98 ? 26.672 20.230 -34.543 1.00 91.56 98 ILE A CA 1
ATOM 776 C C . ILE A 1 98 ? 28.023 20.795 -34.091 1.00 91.56 98 ILE A C 1
ATOM 778 O O . ILE A 1 98 ? 29.035 20.114 -34.205 1.00 91.56 98 ILE A O 1
ATOM 782 N N . ASN A 1 99 ? 28.055 22.042 -33.620 1.00 90.44 99 ASN A N 1
ATOM 783 C CA . ASN A 1 99 ? 29.291 22.737 -33.243 1.00 90.44 99 ASN A CA 1
ATOM 784 C C . ASN A 1 99 ? 29.350 22.938 -31.715 1.00 90.44 99 ASN A C 1
ATOM 786 O O . ASN A 1 99 ? 28.348 23.303 -31.078 1.00 90.44 99 ASN A O 1
ATOM 790 N N . PHE A 1 100 ? 30.513 22.678 -31.119 1.00 90.94 100 PHE A N 1
ATOM 791 C CA . PHE A 1 100 ? 30.863 23.041 -29.748 1.00 90.94 100 PHE A CA 1
ATOM 792 C C . PHE A 1 100 ? 32.009 24.058 -29.765 1.00 90.94 100 PHE A C 1
ATOM 794 O O . PHE A 1 100 ? 33.161 23.686 -29.948 1.00 90.94 100 PHE A O 1
ATOM 801 N N . THR A 1 101 ? 31.659 25.327 -29.560 1.00 89.44 101 THR A N 1
ATOM 802 C CA . THR A 1 101 ? 32.571 26.455 -29.324 1.00 89.44 101 THR A CA 1
ATOM 803 C C . THR A 1 101 ? 32.937 26.579 -27.842 1.00 89.44 101 THR A C 1
ATOM 805 O O . THR A 1 101 ? 32.378 25.863 -27.009 1.00 89.44 101 THR A O 1
ATOM 808 N N . GLU A 1 102 ? 33.799 27.547 -27.510 1.00 87.75 102 GLU A N 1
ATOM 809 C CA . GLU A 1 102 ? 34.205 27.867 -26.130 1.00 87.75 102 GLU A CA 1
ATOM 810 C C . GLU A 1 102 ? 34.958 26.700 -25.461 1.00 87.75 102 GLU A C 1
ATOM 812 O O . GLU A 1 102 ? 34.712 26.338 -24.310 1.00 87.75 102 GLU A O 1
ATOM 817 N N . LEU A 1 103 ? 35.878 26.091 -26.222 1.00 88.31 103 LEU A N 1
ATOM 818 C CA . LEU A 1 103 ? 36.756 25.013 -25.771 1.00 88.31 103 LEU A CA 1
ATOM 819 C C . LEU A 1 103 ? 38.161 25.543 -25.432 1.00 88.31 103 LEU A C 1
ATOM 821 O O . LEU A 1 103 ? 38.851 26.090 -26.294 1.00 88.31 103 LEU A O 1
ATOM 825 N N . ASP A 1 104 ? 38.579 25.350 -24.178 1.00 89.06 104 ASP A N 1
ATOM 826 C CA . ASP A 1 104 ? 39.959 25.552 -23.714 1.00 89.06 104 ASP A CA 1
ATOM 827 C C . ASP A 1 104 ? 40.917 24.552 -24.409 1.00 89.06 104 ASP A C 1
ATOM 829 O O . ASP A 1 104 ? 40.525 23.419 -24.705 1.00 89.06 104 ASP A O 1
ATOM 833 N N . VAL A 1 105 ? 42.198 24.908 -24.590 1.00 87.88 105 VAL A N 1
ATOM 834 C CA . VAL A 1 105 ? 43.241 23.962 -25.054 1.00 87.88 105 VAL A CA 1
ATOM 835 C C . VAL A 1 105 ? 43.280 22.706 -24.172 1.00 87.88 105 VAL A C 1
ATOM 837 O O . VAL A 1 105 ? 43.486 22.771 -22.954 1.00 87.88 105 VAL A O 1
ATOM 840 N N . GLY A 1 106 ? 43.093 21.529 -24.775 1.00 89.62 106 GLY A N 1
ATOM 841 C CA . GLY A 1 106 ? 42.945 20.290 -24.022 1.00 89.62 106 GLY A CA 1
ATOM 842 C C . GLY A 1 106 ? 42.396 19.089 -24.785 1.00 89.62 106 GLY A C 1
ATOM 843 O O . GLY A 1 106 ? 41.955 19.172 -25.930 1.00 89.62 106 GLY A O 1
ATOM 844 N N . TYR A 1 107 ? 42.417 17.941 -24.105 1.00 91.25 107 TYR A N 1
ATOM 845 C CA . TYR A 1 107 ? 41.846 16.698 -24.616 1.00 91.25 107 TYR A CA 1
ATOM 846 C C . TYR A 1 107 ? 40.351 16.609 -24.315 1.00 91.25 107 TYR A C 1
ATOM 848 O O . TYR A 1 107 ? 39.905 16.897 -23.201 1.00 91.25 107 TYR A O 1
ATOM 856 N N . TYR A 1 108 ? 39.598 16.104 -25.288 1.00 92.44 108 TYR A N 1
ATOM 857 C CA . TYR A 1 108 ? 38.153 15.939 -25.216 1.00 92.44 108 TYR A CA 1
ATOM 858 C C . TYR A 1 108 ? 37.732 14.527 -25.628 1.00 92.44 108 TYR A C 1
ATOM 860 O O . TYR A 1 108 ? 38.249 13.979 -26.601 1.00 92.44 108 TYR A O 1
ATOM 868 N N . TRP A 1 109 ? 36.754 13.950 -24.931 1.00 93.38 109 TRP A N 1
ATOM 869 C CA . TRP A 1 109 ? 35.970 12.828 -25.454 1.00 93.38 109 TRP A CA 1
ATOM 870 C C . TRP A 1 109 ? 34.689 13.353 -26.087 1.00 93.38 109 TRP A C 1
ATOM 872 O O . TRP A 1 109 ? 33.917 14.052 -25.430 1.00 93.38 109 TRP A O 1
ATOM 882 N N . VAL A 1 110 ? 34.451 12.965 -27.337 1.00 94.69 110 VAL A N 1
ATOM 883 C CA . VAL A 1 110 ? 33.201 13.190 -28.060 1.00 94.69 110 VAL A CA 1
ATOM 884 C C . VAL A 1 110 ? 32.475 11.856 -28.177 1.00 94.69 110 VAL A C 1
ATOM 886 O O . VAL A 1 110 ? 33.007 10.900 -28.740 1.00 94.69 110 VAL A O 1
ATOM 889 N N . ASN A 1 111 ? 31.262 11.796 -27.635 1.00 93.38 111 ASN A N 1
ATOM 890 C CA . ASN A 1 111 ? 30.395 10.622 -27.633 1.00 93.38 111 ASN A CA 1
ATOM 891 C C . ASN A 1 111 ? 29.176 10.903 -28.509 1.00 93.38 111 ASN A C 1
ATOM 893 O O . ASN A 1 111 ? 28.613 12.001 -28.456 1.00 93.38 111 ASN A O 1
ATOM 897 N N . VAL A 1 112 ? 28.734 9.900 -29.261 1.00 94.12 112 VAL A N 1
ATOM 898 C CA . VAL A 1 112 ? 27.544 9.982 -30.106 1.00 94.12 112 VAL A CA 1
ATOM 899 C C . VAL A 1 112 ? 26.663 8.761 -29.871 1.00 94.12 112 VAL A C 1
ATOM 901 O O . VAL A 1 112 ? 27.136 7.626 -29.923 1.00 94.12 112 VAL A O 1
ATOM 904 N N . SER A 1 113 ? 25.370 8.987 -29.635 1.00 89.44 113 SER A N 1
ATOM 905 C CA . SER A 1 113 ? 24.381 7.923 -29.449 1.00 89.44 113 SER A CA 1
ATOM 906 C C . SER A 1 113 ? 23.056 8.234 -30.151 1.00 89.44 113 SER A C 1
ATOM 908 O O . SER A 1 113 ? 22.607 9.380 -30.220 1.00 89.44 113 SER A O 1
ATOM 910 N N . MET A 1 114 ? 22.407 7.197 -30.681 1.00 85.19 114 MET A N 1
ATOM 911 C CA . MET A 1 114 ? 21.074 7.277 -31.280 1.00 85.19 114 MET A CA 1
ATOM 912 C C . MET A 1 114 ? 20.360 5.930 -31.122 1.00 85.19 114 MET A C 1
ATOM 914 O O . MET A 1 114 ? 20.985 4.880 -31.249 1.00 85.19 114 MET A O 1
ATOM 918 N N . ALA A 1 115 ? 19.054 5.938 -30.840 1.00 78.38 115 ALA A N 1
ATOM 919 C CA . ALA A 1 115 ? 18.279 4.702 -30.717 1.00 78.38 115 ALA A CA 1
ATOM 920 C C . ALA A 1 115 ? 18.289 3.909 -32.042 1.00 78.38 115 ALA A C 1
ATOM 922 O O . ALA A 1 115 ? 18.119 4.492 -33.113 1.00 78.38 115 ALA A O 1
ATOM 923 N N . GLY A 1 116 ? 18.503 2.590 -31.968 1.00 74.50 116 GLY A N 1
ATOM 924 C CA . GLY A 1 116 ? 18.680 1.711 -33.138 1.00 74.50 116 GLY A CA 1
ATOM 925 C C . GLY A 1 116 ? 20.110 1.643 -33.706 1.00 74.50 116 GLY A C 1
ATOM 926 O O . GLY A 1 116 ? 20.380 0.797 -34.561 1.00 74.50 116 GLY A O 1
ATOM 927 N N . TYR A 1 117 ? 21.040 2.455 -33.193 1.00 83.94 117 TYR A N 1
ATOM 928 C CA . TYR A 1 117 ? 22.442 2.497 -33.622 1.00 83.94 117 TYR A CA 1
ATOM 929 C C . TYR A 1 117 ? 23.402 2.120 -32.494 1.00 83.94 117 TYR A C 1
ATOM 931 O O . TYR A 1 117 ? 23.102 2.306 -31.310 1.00 83.94 117 TYR A O 1
ATOM 939 N N . LYS A 1 118 ? 24.583 1.622 -32.865 1.00 84.25 118 LYS A N 1
ATOM 940 C CA . LYS A 1 118 ? 25.713 1.477 -31.942 1.00 84.25 118 LYS A CA 1
ATOM 941 C C . LYS A 1 118 ? 26.215 2.867 -31.549 1.00 84.25 118 LYS A C 1
ATOM 943 O O . LYS A 1 118 ? 26.323 3.751 -32.398 1.00 84.25 118 LYS A O 1
ATOM 948 N N . ALA A 1 119 ? 26.505 3.070 -30.266 1.00 88.88 119 ALA A N 1
ATOM 949 C CA . ALA A 1 119 ? 27.127 4.305 -29.801 1.00 88.88 119 ALA A CA 1
ATOM 950 C C . ALA A 1 119 ? 28.629 4.305 -30.133 1.00 88.88 119 ALA A C 1
ATOM 952 O O . ALA A 1 119 ? 29.298 3.283 -29.981 1.00 88.88 119 ALA A O 1
ATOM 953 N N . GLU A 1 120 ? 29.163 5.454 -30.543 1.00 93.38 120 GLU A N 1
ATOM 954 C CA . GLU A 1 120 ? 30.591 5.650 -30.820 1.00 93.38 120 GLU A CA 1
ATOM 955 C C . GLU A 1 120 ? 31.194 6.708 -29.880 1.00 93.38 120 GLU A C 1
ATOM 957 O O . GLU A 1 120 ? 30.527 7.661 -29.471 1.00 93.38 120 GLU A O 1
ATOM 962 N N . GLN A 1 121 ? 32.491 6.577 -29.591 1.00 94.50 121 GLN A N 1
ATOM 963 C CA . GLN A 1 121 ? 33.298 7.588 -28.906 1.00 94.50 121 GLN A CA 1
ATOM 964 C C . GLN A 1 121 ? 34.593 7.826 -29.689 1.00 94.50 121 GLN A C 1
ATOM 966 O O . GLN A 1 121 ? 35.234 6.872 -30.132 1.00 94.50 121 GLN A O 1
ATOM 971 N N . LYS A 1 122 ? 34.999 9.092 -29.832 1.00 95.75 122 LYS A N 1
ATOM 972 C CA . LYS A 1 122 ? 36.300 9.495 -30.394 1.00 95.75 122 LYS A CA 1
ATOM 973 C C . LYS A 1 122 ? 36.959 10.514 -29.464 1.00 95.75 122 LYS A C 1
ATOM 975 O O . LYS A 1 122 ? 36.275 11.274 -28.779 1.00 95.75 122 LYS A O 1
ATOM 980 N N . GLN A 1 123 ? 38.288 10.495 -29.401 1.00 94.50 123 GLN A N 1
ATOM 981 C CA . GLN A 1 123 ? 39.071 11.473 -28.647 1.00 94.50 123 GLN A CA 1
ATOM 982 C C . GLN A 1 123 ? 39.577 12.560 -29.595 1.00 94.50 123 GLN A C 1
ATOM 984 O O . GLN A 1 123 ? 40.036 12.243 -30.690 1.00 94.50 123 GLN A O 1
ATOM 989 N N . ASN A 1 124 ? 39.528 13.808 -29.141 1.00 94.25 124 ASN A N 1
ATOM 990 C CA . ASN A 1 124 ? 40.069 14.974 -29.826 1.00 94.25 124 ASN A CA 1
ATOM 991 C C . ASN A 1 124 ? 41.087 15.703 -28.936 1.00 94.25 124 ASN A C 1
ATOM 993 O O . ASN A 1 124 ? 41.087 15.518 -27.712 1.00 94.25 124 ASN A O 1
ATOM 997 N N . LEU A 1 125 ? 41.927 16.544 -29.535 1.00 93.19 125 LEU A N 1
ATOM 998 C CA . LEU A 1 125 ? 42.853 17.439 -28.845 1.00 93.19 125 LEU A CA 1
ATOM 999 C C . LEU A 1 125 ? 42.762 18.816 -29.504 1.00 93.19 125 LEU A C 1
ATOM 1001 O O . LEU A 1 125 ? 43.160 18.949 -30.649 1.00 93.19 125 LEU A O 1
ATOM 1005 N N . ILE A 1 126 ? 42.270 19.808 -28.765 1.00 91.31 126 ILE A N 1
ATOM 1006 C CA . ILE A 1 126 ? 42.449 21.224 -29.106 1.00 91.31 126 ILE A CA 1
ATOM 1007 C C . ILE A 1 126 ? 43.876 21.578 -28.678 1.00 91.31 126 ILE A C 1
ATOM 1009 O O . ILE A 1 126 ? 44.155 21.534 -27.475 1.00 91.31 126 ILE A O 1
ATOM 1013 N N . ASP A 1 127 ? 44.786 21.853 -29.617 1.00 89.88 127 ASP A N 1
ATOM 1014 C CA . ASP A 1 127 ? 46.219 22.053 -29.329 1.00 89.88 127 ASP A CA 1
ATOM 1015 C C . ASP A 1 127 ? 46.676 23.527 -29.323 1.00 89.88 127 ASP A C 1
ATOM 1017 O O . ASP A 1 127 ? 47.726 23.841 -28.750 1.00 89.88 127 ASP A O 1
ATOM 1021 N N . TRP A 1 128 ? 45.824 24.452 -29.793 1.00 87.19 128 TRP A N 1
ATOM 1022 C CA . TRP A 1 128 ? 46.033 25.904 -29.692 1.00 87.19 128 TRP A CA 1
ATOM 1023 C C . TRP A 1 128 ? 44.741 26.724 -29.476 1.00 87.19 128 TRP A C 1
ATOM 1025 O O . TRP A 1 128 ? 43.620 26.277 -29.708 1.00 87.19 128 TRP A O 1
ATOM 1035 N N . GLU A 1 129 ? 44.908 27.964 -29.003 1.00 84.62 129 GLU A N 1
ATOM 1036 C CA . GLU A 1 129 ? 43.817 28.925 -28.770 1.00 84.62 129 GLU A CA 1
ATOM 1037 C C . GLU A 1 129 ? 43.271 29.468 -30.105 1.00 84.62 129 GLU A C 1
ATOM 1039 O O . GLU A 1 129 ? 43.733 30.497 -30.610 1.00 84.62 129 GLU A O 1
ATOM 1044 N N . GLY A 1 130 ? 42.279 28.765 -30.655 1.00 83.75 130 GLY A N 1
ATOM 1045 C CA . GLY A 1 130 ? 41.563 29.124 -31.884 1.00 83.75 130 GLY A CA 1
ATOM 1046 C C . GLY A 1 130 ? 41.328 27.956 -32.846 1.00 83.75 130 GLY A C 1
ATOM 1047 O O . GLY A 1 130 ? 40.818 28.192 -33.938 1.00 83.75 130 GLY A O 1
ATOM 1048 N N . ASP A 1 131 ? 41.698 26.738 -32.436 1.00 89.94 131 ASP A N 1
ATOM 1049 C CA . ASP A 1 131 ? 41.629 25.495 -33.215 1.00 89.94 131 ASP A CA 1
ATOM 1050 C C . ASP A 1 131 ? 40.247 25.217 -33.834 1.00 89.94 131 ASP A C 1
ATOM 1052 O O . ASP A 1 131 ? 39.216 25.428 -33.184 1.00 89.94 131 ASP A O 1
ATOM 1056 N N . ASP A 1 132 ? 40.240 24.725 -35.077 1.00 90.12 132 ASP A N 1
ATOM 1057 C CA . ASP A 1 132 ? 39.056 24.536 -35.924 1.00 90.12 132 ASP A CA 1
ATOM 1058 C C . ASP A 1 132 ? 38.866 23.081 -36.390 1.00 90.12 132 ASP A C 1
ATOM 1060 O O . ASP A 1 132 ? 38.928 22.747 -37.577 1.00 90.12 132 ASP A O 1
ATOM 1064 N N . ASP A 1 133 ? 38.614 22.193 -35.426 1.00 93.00 133 ASP A N 1
ATOM 1065 C CA . ASP A 1 133 ? 38.630 20.746 -35.648 1.00 93.00 133 ASP A CA 1
ATOM 1066 C C . ASP A 1 133 ? 37.285 20.162 -36.127 1.00 93.00 133 ASP A C 1
ATOM 1068 O O . ASP A 1 133 ? 36.201 20.670 -35.815 1.00 93.00 133 ASP A O 1
ATOM 1072 N N . HIS A 1 134 ? 37.334 19.041 -36.860 1.00 93.75 134 HIS A N 1
ATOM 1073 C CA . HIS A 1 134 ? 36.131 18.369 -37.370 1.00 93.75 134 HIS A CA 1
ATOM 1074 C C . HIS A 1 134 ? 36.146 16.845 -37.206 1.00 93.75 134 HIS A C 1
ATOM 1076 O O . HIS A 1 134 ? 37.074 16.155 -37.626 1.00 93.75 134 HIS A O 1
ATOM 1082 N N . ILE A 1 135 ? 35.055 16.291 -36.663 1.00 94.75 135 ILE A N 1
ATOM 1083 C CA . ILE A 1 135 ? 34.912 14.850 -36.412 1.00 94.75 135 ILE A CA 1
ATOM 1084 C C . ILE A 1 135 ? 33.691 14.292 -37.144 1.00 94.75 135 ILE A C 1
ATOM 1086 O O . ILE A 1 135 ? 32.577 14.803 -37.025 1.00 94.75 135 ILE A O 1
ATOM 1090 N N . ILE A 1 136 ? 33.886 13.185 -37.863 1.00 95.44 136 ILE A N 1
ATOM 1091 C CA . ILE A 1 136 ? 32.810 12.451 -38.535 1.00 95.44 136 ILE A CA 1
ATOM 1092 C C . ILE A 1 136 ? 32.575 11.107 -37.832 1.00 95.44 136 ILE A C 1
ATOM 1094 O O . ILE A 1 136 ? 33.498 10.323 -37.584 1.00 95.44 136 ILE A O 1
ATOM 1098 N N . PHE A 1 137 ? 31.311 10.832 -37.526 1.00 96.38 137 PHE A N 1
ATOM 1099 C CA . PHE A 1 137 ? 30.819 9.562 -37.003 1.00 96.38 137 PHE A CA 1
ATOM 1100 C C . PHE A 1 137 ? 29.956 8.860 -38.056 1.00 96.38 137 PHE A C 1
ATOM 1102 O O . PHE A 1 137 ? 29.078 9.481 -38.659 1.00 96.38 137 PHE A O 1
ATOM 1109 N N . TYR A 1 138 ? 30.204 7.567 -38.246 1.00 94.31 138 TYR A N 1
ATOM 1110 C CA . TYR A 1 138 ? 29.407 6.674 -39.084 1.00 94.31 138 TYR A CA 1
ATOM 1111 C C . TYR A 1 138 ? 28.873 5.596 -38.151 1.00 94.31 138 TYR A C 1
ATOM 1113 O O . TYR A 1 138 ? 29.620 4.728 -37.713 1.00 94.31 138 TYR A O 1
ATOM 1121 N N . LEU A 1 139 ? 27.609 5.714 -37.750 1.00 91.62 139 LEU A N 1
ATOM 1122 C CA . LEU A 1 139 ? 27.035 4.779 -36.794 1.00 91.62 139 LEU A CA 1
ATOM 1123 C C . LEU A 1 139 ? 26.512 3.551 -37.539 1.00 91.62 139 LEU A C 1
ATOM 1125 O O . LEU A 1 139 ? 25.635 3.658 -38.400 1.00 91.62 139 LEU A O 1
ATOM 1129 N N . GLU A 1 140 ? 27.008 2.376 -37.165 1.00 86.38 140 GLU A N 1
ATOM 1130 C CA . GLU A 1 140 ? 26.406 1.113 -37.579 1.00 86.38 140 GLU A CA 1
ATOM 1131 C C . GLU A 1 140 ? 25.016 0.954 -36.937 1.00 86.38 140 GLU A C 1
ATOM 1133 O O . GLU A 1 140 ? 24.852 1.073 -35.717 1.00 86.38 140 GLU A O 1
ATOM 1138 N N . THR A 1 141 ? 24.008 0.609 -37.741 1.00 76.69 141 THR A N 1
ATOM 1139 C CA . THR A 1 141 ? 22.752 0.045 -37.222 1.00 76.69 141 THR A CA 1
ATOM 1140 C C . THR A 1 141 ? 23.030 -1.284 -36.521 1.00 76.69 141 THR A C 1
ATOM 1142 O O . THR A 1 141 ? 23.852 -2.066 -37.002 1.00 76.69 141 THR A O 1
ATOM 1145 N N . TRP A 1 142 ? 22.275 -1.625 -35.478 1.00 68.88 142 TRP A N 1
ATOM 1146 C CA . TRP A 1 142 ? 22.392 -2.938 -34.821 1.00 68.88 142 TRP A CA 1
ATOM 1147 C C . TRP A 1 142 ? 21.960 -4.146 -35.687 1.00 68.88 142 TRP A C 1
ATOM 1149 O O . TRP A 1 142 ? 22.180 -5.288 -35.293 1.00 68.88 142 TRP A O 1
ATOM 1159 N N . GLY A 1 143 ? 21.383 -3.914 -36.871 1.00 65.88 143 GLY A N 1
ATOM 1160 C CA . GLY A 1 143 ? 20.930 -4.939 -37.819 1.00 65.88 143 GLY A CA 1
ATOM 1161 C C . GLY A 1 143 ? 19.465 -4.737 -38.225 1.00 65.88 143 GLY A C 1
ATOM 1162 O O . GLY A 1 143 ? 18.858 -3.733 -37.854 1.00 65.88 143 GLY A O 1
ATOM 1163 N N . PRO A 1 144 ? 18.862 -5.658 -38.996 1.00 66.62 144 PRO A N 1
ATOM 1164 C CA . PRO A 1 144 ? 17.412 -5.731 -39.118 1.00 66.62 144 PRO A CA 1
ATOM 1165 C C . PRO A 1 144 ? 16.821 -6.304 -37.822 1.00 66.62 144 PRO A C 1
ATOM 1167 O O . PRO A 1 144 ? 17.105 -7.446 -37.466 1.00 66.62 144 PRO A O 1
ATOM 1170 N N . GLY A 1 145 ? 15.985 -5.527 -37.132 1.00 68.00 145 GLY A N 1
ATOM 1171 C CA . GLY A 1 145 ? 15.305 -5.955 -35.908 1.00 68.00 145 GLY A CA 1
ATOM 1172 C C . GLY A 1 145 ? 14.467 -7.212 -36.150 1.00 68.00 145 GLY A C 1
ATOM 1173 O O . GLY A 1 145 ? 13.486 -7.175 -36.892 1.00 68.00 145 GLY A O 1
ATOM 1174 N N . THR A 1 146 ? 14.914 -8.339 -35.599 1.00 80.62 146 THR A N 1
ATOM 1175 C CA . THR A 1 146 ? 14.430 -9.690 -35.941 1.00 80.62 146 THR A CA 1
ATOM 1176 C C . THR A 1 146 ? 14.425 -10.662 -34.766 1.00 80.62 146 THR A C 1
ATOM 1178 O O . THR A 1 146 ? 13.750 -11.682 -34.867 1.00 80.62 146 THR A O 1
ATOM 1181 N N . GLY A 1 147 ? 15.128 -10.361 -33.668 1.00 89.69 147 GLY A N 1
ATOM 1182 C CA . GLY A 1 147 ? 15.010 -11.131 -32.431 1.00 89.69 147 GLY A CA 1
ATOM 1183 C C . GLY A 1 147 ? 13.687 -10.854 -31.712 1.00 89.69 147 GLY A C 1
ATOM 1184 O O . GLY A 1 147 ? 12.967 -9.897 -32.036 1.00 89.69 147 GLY A O 1
ATOM 1185 N N . PHE A 1 148 ? 13.362 -11.682 -30.728 1.00 94.94 148 PHE A N 1
ATOM 1186 C CA . PHE A 1 148 ? 12.178 -11.512 -29.892 1.00 94.94 148 PHE A CA 1
ATOM 1187 C C . PHE A 1 148 ? 12.401 -12.044 -28.475 1.00 94.94 148 PHE A C 1
ATOM 1189 O O . PHE A 1 148 ? 13.139 -13.003 -28.273 1.00 94.94 148 PHE A O 1
ATOM 1196 N N . ILE A 1 149 ? 11.734 -11.413 -27.505 1.00 98.00 149 ILE A N 1
ATOM 1197 C CA . ILE A 1 149 ? 11.679 -11.891 -26.119 1.00 98.00 149 ILE A CA 1
ATOM 1198 C C . ILE A 1 149 ? 10.254 -12.351 -25.821 1.00 98.00 149 ILE A C 1
ATOM 1200 O O . ILE A 1 149 ? 9.310 -11.553 -25.864 1.00 98.00 149 ILE A O 1
ATOM 1204 N N . GLU A 1 150 ? 10.099 -13.627 -25.479 1.00 98.19 150 GLU A N 1
ATOM 1205 C CA . GLU A 1 150 ? 8.849 -14.189 -24.977 1.00 98.19 150 GLU A CA 1
ATOM 1206 C C . GLU A 1 150 ? 8.787 -14.059 -23.452 1.00 98.19 150 GLU A C 1
ATOM 1208 O O . GLU A 1 150 ? 9.548 -14.674 -22.703 1.00 98.19 150 GLU A O 1
ATOM 1213 N N . VAL A 1 151 ? 7.861 -13.231 -22.978 1.00 98.69 151 VAL A N 1
ATOM 1214 C CA . VAL A 1 151 ? 7.649 -12.924 -21.565 1.00 98.69 151 VAL A CA 1
ATOM 1215 C C . VAL A 1 151 ? 6.458 -13.726 -21.050 1.00 98.69 151 VAL A C 1
ATOM 1217 O O . VAL A 1 151 ? 5.359 -13.640 -21.591 1.00 98.69 151 VAL A O 1
ATOM 1220 N N . THR A 1 152 ? 6.663 -14.487 -19.976 1.00 98.69 152 THR A N 1
ATOM 1221 C CA . THR A 1 152 ? 5.595 -15.204 -19.254 1.00 98.69 152 THR A CA 1
ATOM 1222 C C . T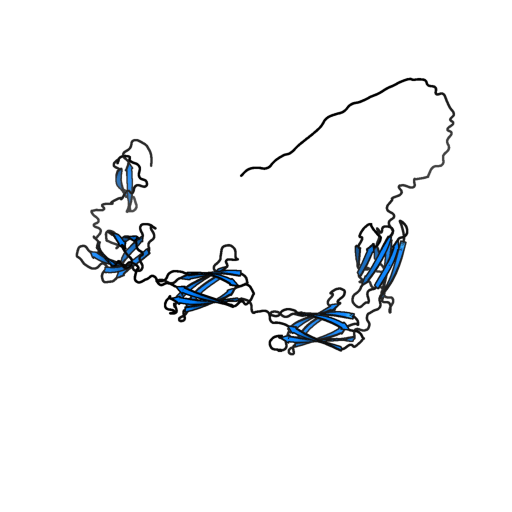HR A 1 152 ? 5.502 -14.662 -17.835 1.00 98.69 152 THR A C 1
ATOM 1224 O O . THR A 1 152 ? 6.506 -14.656 -17.125 1.00 98.69 152 THR A O 1
ATOM 1227 N N . VAL A 1 153 ? 4.323 -14.219 -17.400 1.00 98.75 153 VAL A N 1
ATOM 1228 C CA . VAL A 1 153 ? 4.122 -13.572 -16.094 1.00 98.75 153 VAL A CA 1
ATOM 1229 C C . VAL A 1 153 ? 3.180 -14.407 -15.229 1.00 98.75 153 VAL A C 1
ATOM 1231 O O . VAL A 1 153 ? 2.033 -14.641 -15.608 1.00 98.75 153 VAL A O 1
ATOM 1234 N N . LEU A 1 154 ? 3.670 -14.846 -14.068 1.00 98.50 154 LEU A N 1
ATOM 1235 C CA . LEU A 1 154 ? 2.983 -15.744 -13.134 1.00 98.50 154 LEU A CA 1
ATOM 1236 C C . LEU A 1 154 ? 2.900 -15.138 -11.724 1.00 98.50 154 LEU A C 1
ATOM 1238 O O . LEU A 1 154 ? 3.755 -14.342 -11.328 1.00 98.50 154 LEU A O 1
ATOM 1242 N N . ASP A 1 155 ? 1.911 -15.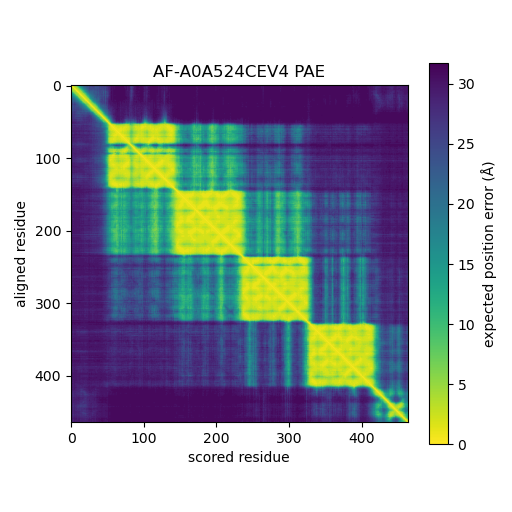568 -10.946 1.00 97.62 155 ASP A N 1
ATOM 1243 C CA . ASP A 1 155 ? 1.817 -15.315 -9.508 1.00 97.62 155 ASP A CA 1
ATOM 1244 C C . ASP A 1 155 ? 2.869 -16.145 -8.745 1.00 97.62 155 ASP A C 1
ATOM 1246 O O . ASP A 1 155 ? 2.990 -17.356 -8.927 1.00 97.62 155 ASP A O 1
ATOM 1250 N N . ASN A 1 156 ? 3.661 -15.506 -7.879 1.00 96.56 156 ASN A N 1
ATOM 1251 C CA . ASN A 1 156 ? 4.743 -16.172 -7.144 1.00 96.56 156 ASN A CA 1
ATOM 1252 C C . ASN A 1 156 ? 4.265 -17.140 -6.038 1.00 96.56 156 ASN A C 1
ATOM 1254 O O . ASN A 1 156 ? 5.062 -17.934 -5.536 1.00 96.56 156 ASN A O 1
ATOM 1258 N N . LYS A 1 157 ? 2.993 -17.057 -5.634 1.00 93.00 157 LYS A N 1
ATOM 1259 C CA . LYS A 1 157 ? 2.359 -17.837 -4.561 1.00 93.00 157 LYS A CA 1
ATOM 1260 C C . LYS A 1 157 ? 1.479 -18.965 -5.119 1.00 93.00 157 LYS A C 1
ATOM 1262 O O . LYS A 1 157 ? 1.458 -20.033 -4.508 1.00 93.00 157 LYS A O 1
ATOM 1267 N N . THR A 1 158 ? 0.795 -18.769 -6.253 1.00 95.88 158 THR A N 1
ATOM 1268 C CA . THR A 1 158 ? -0.091 -19.794 -6.856 1.00 95.88 158 THR A CA 1
ATOM 1269 C C . THR A 1 158 ? 0.411 -20.417 -8.162 1.00 95.88 158 THR A C 1
ATOM 1271 O O . THR A 1 158 ? -0.100 -21.466 -8.549 1.00 95.88 158 THR A O 1
ATOM 1274 N N . ASP A 1 159 ? 1.408 -19.818 -8.825 1.00 96.62 159 ASP A N 1
ATOM 1275 C CA . ASP A 1 159 ? 1.839 -20.145 -10.197 1.00 96.62 159 ASP A CA 1
ATOM 1276 C C . ASP A 1 159 ? 0.762 -19.934 -11.293 1.00 96.62 159 ASP A C 1
ATOM 1278 O O . ASP A 1 159 ? 0.949 -20.346 -12.441 1.00 96.62 159 ASP A O 1
ATOM 1282 N N . ASP A 1 160 ? -0.335 -19.228 -10.984 1.00 97.75 160 ASP A N 1
ATOM 1283 C CA . ASP A 1 160 ? -1.352 -18.838 -11.971 1.00 97.75 160 ASP A CA 1
ATOM 1284 C C . ASP A 1 160 ? -0.848 -17.739 -12.936 1.00 97.75 160 ASP A C 1
ATOM 1286 O O . ASP A 1 160 ? -0.075 -16.862 -12.538 1.00 97.75 160 ASP A O 1
ATOM 1290 N N . PRO A 1 161 ? -1.311 -17.717 -14.201 1.00 98.25 161 PRO A N 1
ATOM 1291 C CA . PRO A 1 161 ? -0.923 -16.702 -15.178 1.00 98.25 161 PRO A CA 1
ATOM 1292 C C . PRO A 1 161 ? -1.543 -15.320 -14.910 1.00 98.25 161 PRO A C 1
ATOM 1294 O O . PRO A 1 161 ? -2.765 -15.149 -14.880 1.00 98.25 161 PRO A O 1
ATOM 1297 N N . ILE A 1 162 ? -0.700 -14.288 -14.819 1.00 98.31 162 ILE A N 1
ATOM 1298 C CA . ILE A 1 162 ? -1.131 -12.901 -14.605 1.00 98.31 162 ILE A CA 1
ATOM 1299 C C . ILE A 1 162 ? -1.418 -12.235 -15.953 1.00 98.31 162 ILE A C 1
ATOM 1301 O O . ILE A 1 162 ? -0.525 -11.712 -16.625 1.00 98.31 162 ILE A O 1
ATOM 1305 N N . SER A 1 163 ? -2.697 -12.197 -16.327 1.00 98.19 163 SER A N 1
ATOM 1306 C CA . SER A 1 163 ? -3.157 -11.435 -17.495 1.00 98.19 163 SER A CA 1
ATOM 1307 C C . SER A 1 163 ? -3.156 -9.922 -17.261 1.00 98.19 163 SER A C 1
ATOM 1309 O O . SER A 1 163 ? -3.350 -9.438 -16.139 1.00 98.19 163 SER A O 1
ATOM 1311 N N . ASN A 1 164 ? -3.030 -9.147 -18.339 1.00 98.12 164 ASN A N 1
ATOM 1312 C CA . ASN A 1 164 ? -3.057 -7.685 -18.336 1.00 98.12 164 ASN A CA 1
ATOM 1313 C C . ASN A 1 164 ? -2.026 -7.061 -17.363 1.00 98.12 164 ASN A C 1
ATOM 1315 O O . ASN A 1 164 ? -2.346 -6.099 -16.657 1.00 98.12 164 ASN A O 1
ATOM 1319 N N . ALA A 1 165 ? -0.833 -7.651 -17.253 1.00 98.31 165 ALA A N 1
ATOM 1320 C CA . ALA A 1 165 ? 0.350 -7.030 -16.657 1.00 98.31 165 ALA A CA 1
ATOM 1321 C C . ALA A 1 165 ? 1.069 -6.208 -17.735 1.00 98.31 165 ALA A C 1
ATOM 1323 O O . ALA A 1 165 ? 1.190 -6.674 -18.867 1.00 98.31 165 ALA A O 1
ATOM 1324 N N . LEU A 1 166 ? 1.516 -4.998 -17.402 1.00 98.62 166 LEU A N 1
ATOM 1325 C CA . LEU A 1 166 ? 2.280 -4.133 -18.300 1.00 98.62 166 LEU A CA 1
ATOM 1326 C C . LEU A 1 166 ? 3.710 -4.667 -18.417 1.00 98.62 166 LEU A C 1
ATOM 1328 O O . LEU A 1 166 ? 4.373 -4.872 -17.401 1.00 98.62 166 LEU A O 1
ATOM 1332 N N . VAL A 1 167 ? 4.168 -4.857 -19.651 1.00 98.69 167 VAL A N 1
ATOM 1333 C CA . VAL A 1 167 ? 5.537 -5.234 -20.009 1.00 98.69 167 VAL A CA 1
ATOM 1334 C C . VAL A 1 167 ? 6.171 -4.068 -20.767 1.00 98.69 167 VAL A C 1
ATOM 1336 O O . VAL A 1 167 ? 5.573 -3.515 -21.694 1.00 98.69 167 VAL A O 1
ATOM 1339 N N . GLU A 1 168 ? 7.387 -3.695 -20.381 1.00 98.25 168 GLU A N 1
ATOM 1340 C CA . GLU A 1 168 ? 8.179 -2.640 -21.016 1.00 98.25 168 GLU A CA 1
ATOM 1341 C C . GLU A 1 168 ? 9.591 -3.160 -21.296 1.00 98.25 168 GLU A C 1
ATOM 1343 O O . GLU A 1 168 ? 10.295 -3.599 -20.386 1.00 98.25 168 GLU A O 1
ATOM 1348 N N . VAL A 1 169 ? 10.010 -3.105 -22.560 1.00 97.50 169 VAL A N 1
ATOM 1349 C CA . VAL A 1 169 ? 11.352 -3.481 -23.018 1.00 97.50 169 VAL A CA 1
ATOM 1350 C C . VAL A 1 169 ? 12.082 -2.214 -23.444 1.00 97.50 169 VAL A C 1
ATOM 1352 O O . VAL A 1 169 ? 11.724 -1.583 -24.441 1.00 97.50 169 VAL A O 1
ATOM 1355 N N . ALA A 1 170 ? 13.105 -1.832 -22.682 1.00 94.44 170 ALA A N 1
ATOM 1356 C CA . ALA A 1 170 ? 13.888 -0.618 -22.893 1.00 94.44 170 ALA A CA 1
ATOM 1357 C C . ALA A 1 170 ? 15.350 -0.929 -23.242 1.00 94.44 170 ALA A C 1
ATOM 1359 O O . ALA A 1 170 ? 15.907 -1.928 -22.785 1.00 94.44 170 ALA A O 1
ATOM 1360 N N . PHE A 1 171 ? 15.995 -0.055 -24.019 1.00 87.94 171 PHE A N 1
ATOM 1361 C CA . PHE A 1 171 ? 17.438 -0.138 -24.264 1.00 87.94 171 PHE A CA 1
ATOM 1362 C C . PHE A 1 171 ? 18.209 0.141 -22.968 1.00 87.94 171 PHE A C 1
ATOM 1364 O O . PHE A 1 171 ? 18.067 1.211 -22.369 1.00 87.94 171 PHE A O 1
ATOM 1371 N N . ARG A 1 172 ? 19.069 -0.794 -22.553 1.00 88.06 172 ARG A N 1
ATOM 1372 C CA . ARG A 1 172 ? 19.745 -0.745 -21.246 1.00 88.06 172 ARG A CA 1
ATOM 1373 C C . ARG A 1 172 ? 20.671 0.466 -21.067 1.00 88.06 172 ARG A C 1
ATOM 1375 O O . ARG A 1 172 ? 20.834 0.944 -19.949 1.00 88.06 172 ARG A O 1
ATOM 1382 N N . ASP A 1 173 ? 21.243 0.976 -22.156 1.00 77.25 173 ASP A N 1
ATOM 1383 C CA . ASP A 1 173 ? 22.255 2.042 -22.116 1.00 77.25 173 ASP A CA 1
ATOM 1384 C C . ASP A 1 173 ? 21.669 3.459 -21.977 1.00 77.25 173 ASP A C 1
ATOM 1386 O O . ASP A 1 173 ? 22.389 4.391 -21.618 1.00 77.25 173 ASP A O 1
ATOM 1390 N N . ASN A 1 174 ? 20.376 3.652 -22.274 1.00 77.06 174 ASN A N 1
ATOM 1391 C CA . ASN A 1 174 ? 19.729 4.973 -22.236 1.00 77.06 174 ASN A CA 1
ATOM 1392 C C . ASN A 1 174 ? 18.310 4.990 -21.632 1.00 77.06 174 ASN A C 1
ATOM 1394 O O . ASN A 1 174 ? 17.726 6.064 -21.501 1.00 77.06 174 ASN A O 1
ATOM 1398 N N . GLY A 1 175 ? 17.747 3.831 -21.271 1.00 82.25 175 GLY A N 1
ATOM 1399 C CA . GLY A 1 175 ? 16.430 3.706 -20.641 1.00 82.25 175 GLY A CA 1
ATOM 1400 C C . GLY A 1 175 ? 15.233 4.005 -21.551 1.00 82.25 175 GLY A C 1
ATOM 1401 O O . GLY A 1 175 ? 14.104 4.020 -21.067 1.00 82.25 175 GLY A O 1
ATOM 1402 N N . SER A 1 176 ? 15.433 4.247 -22.852 1.00 81.12 176 SER A N 1
ATOM 1403 C CA . SER A 1 176 ? 14.318 4.497 -23.772 1.00 81.12 176 SER A CA 1
ATOM 1404 C C . SER A 1 176 ? 13.561 3.205 -24.092 1.00 81.12 176 SER A C 1
ATOM 1406 O O . SER A 1 176 ? 14.156 2.200 -24.487 1.00 81.12 176 SER A O 1
ATOM 1408 N N . ILE A 1 177 ? 12.238 3.240 -23.906 1.00 89.38 177 ILE A N 1
ATOM 1409 C CA . ILE A 1 177 ? 11.334 2.126 -24.209 1.00 89.38 177 ILE A CA 1
ATOM 1410 C C . ILE A 1 177 ? 11.339 1.890 -25.722 1.00 89.38 177 ILE A C 1
ATOM 1412 O O . ILE A 1 177 ? 11.028 2.791 -26.501 1.00 89.38 177 ILE A O 1
ATOM 1416 N N . TYR A 1 178 ? 11.688 0.670 -26.123 1.00 89.12 178 TYR A N 1
ATOM 1417 C CA . TYR A 1 178 ? 11.657 0.217 -27.510 1.00 89.12 178 TYR A CA 1
ATOM 1418 C C . TYR A 1 178 ? 10.325 -0.462 -27.853 1.00 89.12 178 TYR A C 1
ATOM 1420 O O . TYR A 1 178 ? 9.758 -0.225 -28.918 1.00 89.12 178 TYR A O 1
ATOM 1428 N N . ASN A 1 179 ? 9.819 -1.296 -26.943 1.00 94.19 179 ASN A N 1
ATOM 1429 C CA . ASN A 1 179 ? 8.614 -2.099 -27.131 1.00 94.19 179 ASN A CA 1
ATOM 1430 C C . ASN A 1 179 ? 7.832 -2.157 -25.800 1.00 94.19 179 ASN A C 1
ATOM 1432 O O . ASN A 1 179 ? 8.435 -2.197 -24.727 1.00 94.19 179 ASN A O 1
ATOM 1436 N N . SER A 1 180 ? 6.500 -2.092 -25.855 1.00 96.81 180 SER A N 1
ATOM 1437 C CA . SER A 1 180 ? 5.635 -2.154 -24.673 1.00 96.81 180 SER A CA 1
ATOM 1438 C C . SER A 1 180 ? 4.238 -2.666 -25.028 1.00 96.81 180 SER A C 1
ATOM 1440 O O . SER A 1 180 ? 3.722 -2.422 -26.123 1.00 96.81 180 SER A O 1
ATOM 1442 N N . GLY A 1 181 ? 3.613 -3.363 -24.083 1.00 98.06 181 GLY A N 1
ATOM 1443 C CA . GLY A 1 181 ? 2.248 -3.860 -24.186 1.00 98.06 181 GLY A CA 1
ATOM 1444 C C . GLY A 1 181 ? 1.830 -4.602 -22.922 1.00 98.06 181 GLY A C 1
ATOM 1445 O O . GLY A 1 181 ? 2.443 -4.444 -21.869 1.00 98.06 181 GLY A O 1
ATOM 1446 N N . THR A 1 182 ? 0.771 -5.403 -23.006 1.00 98.44 182 THR A N 1
ATOM 1447 C CA . THR A 1 182 ? 0.223 -6.119 -21.846 1.00 98.44 182 THR A CA 1
ATOM 1448 C C . THR A 1 182 ? 0.087 -7.612 -22.096 1.00 98.44 182 THR A C 1
ATOM 1450 O O . THR A 1 182 ? -0.280 -8.008 -23.202 1.00 98.44 182 THR A O 1
ATOM 1453 N N . THR A 1 183 ? 0.298 -8.424 -21.060 1.00 98.69 183 THR A N 1
ATOM 1454 C CA . THR A 1 183 ? 0.105 -9.879 -21.134 1.00 98.69 183 THR A CA 1
ATOM 1455 C C . THR A 1 183 ? -1.330 -10.283 -21.467 1.00 98.69 183 THR A C 1
ATOM 1457 O O . THR A 1 183 ? -2.296 -9.640 -21.044 1.00 98.69 183 THR A O 1
ATOM 1460 N N . ASP A 1 184 ? -1.471 -11.384 -22.201 1.00 98.31 184 ASP A N 1
ATOM 1461 C CA . ASP A 1 184 ? -2.758 -11.967 -22.571 1.00 98.31 184 ASP A CA 1
ATOM 1462 C C . ASP A 1 184 ? -3.380 -12.832 -21.451 1.00 98.31 184 ASP A C 1
ATOM 1464 O O . ASP A 1 184 ? -2.898 -12.878 -20.318 1.00 98.31 184 ASP A O 1
ATOM 1468 N N . GLY A 1 185 ? -4.476 -13.535 -21.759 1.00 97.50 185 GLY A N 1
ATOM 1469 C CA . GLY A 1 185 ? -5.171 -14.427 -20.820 1.00 97.50 185 GLY A CA 1
ATOM 1470 C C . GLY A 1 185 ? -4.361 -15.638 -20.326 1.00 97.50 185 GLY A C 1
ATOM 1471 O O . GLY A 1 185 ? -4.807 -16.311 -19.402 1.00 97.50 185 GLY A O 1
ATOM 1472 N N . THR A 1 186 ? -3.195 -15.912 -20.915 1.00 97.81 186 THR A N 1
ATOM 1473 C CA . THR A 1 186 ? -2.240 -16.955 -20.504 1.00 97.81 186 THR A CA 1
ATOM 1474 C C . THR A 1 186 ? -1.007 -16.387 -19.793 1.00 97.81 186 THR A C 1
ATOM 1476 O O . THR A 1 186 ? -0.085 -17.131 -19.473 1.00 97.81 186 THR A O 1
ATOM 1479 N N . GLY A 1 187 ? -0.989 -15.078 -19.506 1.00 98.00 187 GLY A N 1
ATOM 1480 C CA . GLY A 1 187 ? 0.160 -14.401 -18.897 1.00 98.00 187 GLY A CA 1
ATOM 1481 C C . GLY A 1 187 ? 1.307 -14.157 -19.883 1.00 98.00 187 GLY A C 1
ATOM 1482 O O . GLY A 1 187 ? 2.403 -13.800 -19.456 1.00 98.00 187 GLY A O 1
ATOM 1483 N N . PHE A 1 188 ? 1.069 -14.340 -21.185 1.00 98.56 188 PHE A N 1
ATOM 1484 C CA . PHE A 1 188 ? 2.081 -14.282 -22.234 1.00 98.56 188 PHE A CA 1
ATOM 1485 C C . PHE A 1 188 ? 2.144 -12.908 -22.914 1.00 98.56 188 PHE A C 1
ATOM 1487 O O . PHE A 1 188 ? 1.118 -12.263 -23.140 1.00 98.56 188 PHE A O 1
ATOM 1494 N N . TYR A 1 189 ? 3.349 -12.474 -23.282 1.00 98.44 189 TYR A N 1
ATOM 1495 C CA . TYR A 1 189 ? 3.602 -11.320 -24.144 1.00 98.44 189 TYR A CA 1
ATOM 1496 C C . TYR A 1 189 ? 4.850 -11.562 -25.008 1.00 98.44 189 TYR A C 1
ATOM 1498 O O . TYR A 1 189 ? 5.853 -12.051 -24.501 1.00 98.44 189 TYR A O 1
ATOM 1506 N N . ASN A 1 190 ? 4.824 -11.190 -26.292 1.00 97.81 190 ASN A N 1
ATOM 1507 C CA . ASN A 1 190 ? 5.974 -11.328 -27.196 1.00 97.81 190 ASN A CA 1
ATOM 1508 C C . ASN A 1 190 ? 6.466 -9.940 -27.645 1.00 97.81 190 ASN A C 1
ATOM 1510 O O . ASN A 1 190 ? 5.797 -9.241 -28.412 1.00 97.81 190 ASN A O 1
ATOM 1514 N N . ALA A 1 191 ? 7.651 -9.556 -27.168 1.00 96.44 191 ALA A N 1
ATOM 1515 C CA . ALA A 1 191 ? 8.348 -8.344 -27.577 1.00 96.44 191 ALA A CA 1
ATOM 1516 C C . ALA A 1 191 ? 9.203 -8.635 -28.821 1.00 96.44 191 ALA A C 1
ATOM 1518 O O . ALA A 1 191 ? 10.386 -8.955 -28.718 1.00 96.44 191 ALA A O 1
ATOM 1519 N N . SER A 1 192 ? 8.587 -8.551 -30.001 1.00 93.88 192 SER A N 1
ATOM 1520 C CA . SER A 1 192 ? 9.223 -8.870 -31.287 1.00 93.88 192 SER A CA 1
ATOM 1521 C C . SER A 1 192 ? 9.875 -7.670 -31.982 1.00 93.88 192 SER A C 1
ATOM 1523 O O . SER A 1 192 ? 9.572 -6.508 -31.699 1.00 93.88 192 SER A O 1
ATOM 1525 N N . GLY A 1 193 ? 10.767 -7.975 -32.932 1.00 89.06 193 GLY A N 1
ATOM 1526 C CA . GLY A 1 193 ? 11.455 -6.993 -33.776 1.00 89.06 193 GLY A CA 1
ATOM 1527 C C . GLY A 1 193 ? 12.730 -6.424 -33.155 1.00 89.06 193 GLY A C 1
ATOM 1528 O O . GLY A 1 193 ? 13.245 -5.421 -33.638 1.00 89.06 193 GLY A O 1
ATOM 1529 N N . LEU A 1 194 ? 13.250 -7.047 -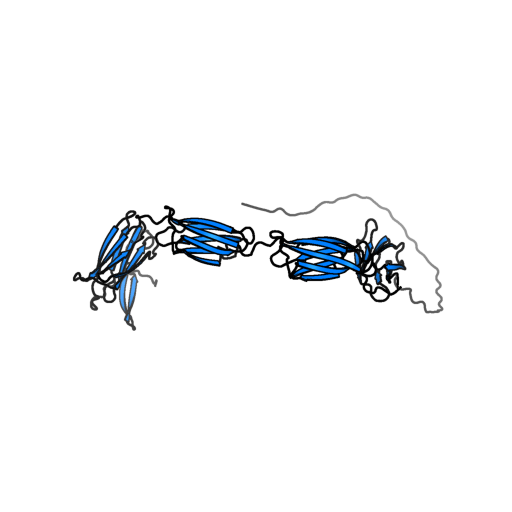32.097 1.00 89.69 194 LEU A N 1
ATOM 1530 C CA . LEU A 1 194 ? 14.414 -6.564 -31.366 1.00 89.69 194 LEU A CA 1
ATOM 1531 C C . LEU A 1 194 ? 15.679 -6.620 -32.228 1.00 89.69 194 LEU A C 1
ATOM 1533 O O . LEU A 1 194 ? 15.931 -7.573 -32.975 1.00 89.69 194 LEU A O 1
ATOM 1537 N N . TYR A 1 195 ? 16.490 -5.575 -32.104 1.00 86.50 195 TYR A N 1
ATOM 1538 C CA . TYR A 1 195 ? 17.848 -5.540 -32.634 1.00 86.50 195 TYR A CA 1
ATOM 1539 C C . TYR A 1 195 ? 18.814 -6.270 -31.695 1.00 86.50 195 TYR A C 1
ATOM 1541 O O . TYR A 1 195 ? 18.543 -6.349 -30.497 1.00 86.50 195 TYR A O 1
ATOM 1549 N N . ILE A 1 196 ? 19.974 -6.696 -32.203 1.00 86.19 196 ILE A N 1
ATOM 1550 C CA . ILE A 1 196 ? 21.118 -7.087 -31.360 1.00 86.19 196 ILE A CA 1
ATOM 1551 C C . ILE A 1 196 ? 21.410 -5.949 -30.370 1.00 86.19 196 ILE A C 1
ATOM 1553 O O . ILE A 1 196 ? 21.453 -4.789 -30.775 1.00 86.19 196 ILE A O 1
ATOM 1557 N N . GLY A 1 197 ? 21.583 -6.249 -29.083 1.00 87.25 197 GLY A N 1
ATOM 1558 C CA . GLY A 1 197 ? 21.777 -5.222 -28.058 1.00 87.25 197 GLY A CA 1
ATOM 1559 C C . GLY A 1 197 ? 21.293 -5.626 -26.668 1.00 87.25 197 GLY A C 1
ATOM 1560 O O . GLY A 1 197 ? 20.605 -6.628 -26.483 1.00 87.25 197 GLY A O 1
ATOM 1561 N N . HIS A 1 198 ? 21.680 -4.832 -25.667 1.00 91.25 198 HIS A N 1
ATOM 1562 C CA . HIS A 1 198 ? 21.275 -5.043 -24.280 1.00 91.25 198 HIS A CA 1
ATOM 1563 C C . HIS A 1 198 ? 19.926 -4.391 -23.975 1.00 91.25 198 HIS A C 1
ATOM 1565 O O . HIS A 1 198 ? 19.753 -3.180 -24.160 1.00 91.25 198 HIS A O 1
ATOM 1571 N N . TYR A 1 199 ? 19.018 -5.171 -23.395 1.00 95.44 199 TYR A N 1
ATOM 1572 C CA . TYR A 1 199 ? 17.700 -4.704 -22.977 1.00 95.44 199 TYR A CA 1
ATOM 1573 C C . TYR A 1 199 ? 17.496 -4.844 -21.471 1.00 95.44 199 TYR A C 1
ATOM 1575 O O . TYR A 1 199 ? 18.124 -5.660 -20.792 1.00 95.44 199 TYR A O 1
ATOM 1583 N N . THR A 1 200 ? 16.577 -4.035 -20.963 1.00 97.69 200 THR A N 1
ATOM 1584 C CA . THR A 1 200 ? 15.992 -4.161 -19.634 1.00 97.69 200 THR A CA 1
ATOM 1585 C C . THR A 1 200 ? 14.495 -4.379 -19.825 1.00 97.69 200 THR A C 1
ATOM 1587 O O . THR A 1 200 ? 13.814 -3.540 -20.415 1.00 97.69 200 THR A O 1
ATOM 1590 N N . VAL A 1 201 ? 14.001 -5.527 -19.362 1.00 98.56 201 VAL A N 1
ATOM 1591 C CA . VAL A 1 201 ? 12.597 -5.942 -19.439 1.00 98.56 201 VAL A CA 1
ATOM 1592 C C . VAL A 1 201 ? 11.983 -5.785 -18.055 1.00 98.56 201 VAL A C 1
ATOM 1594 O O . VAL A 1 201 ? 12.376 -6.484 -17.119 1.00 98.56 201 VAL A O 1
ATOM 1597 N N . SER A 1 202 ? 11.031 -4.868 -17.928 1.00 98.31 202 SER A N 1
ATOM 1598 C CA . SER A 1 202 ? 10.290 -4.593 -16.697 1.00 98.31 202 SER A CA 1
ATOM 1599 C C . SER A 1 202 ? 8.847 -5.060 -16.829 1.00 98.31 202 SER A C 1
ATOM 1601 O O . SER A 1 202 ? 8.228 -4.902 -17.881 1.00 98.31 202 SER A O 1
ATOM 1603 N N . VAL A 1 203 ? 8.303 -5.614 -15.747 1.00 98.56 203 VAL A N 1
ATOM 1604 C CA . VAL A 1 203 ? 6.917 -6.080 -15.663 1.00 98.56 203 VAL A CA 1
ATOM 1605 C C . VAL A 1 203 ? 6.253 -5.494 -14.419 1.00 98.56 203 VAL A C 1
ATOM 1607 O O . VAL A 1 203 ? 6.830 -5.517 -13.329 1.00 98.56 203 VAL A O 1
ATOM 1610 N N . SER A 1 204 ? 5.034 -4.973 -14.569 1.00 97.06 204 SER A N 1
ATOM 1611 C CA . SER A 1 204 ? 4.250 -4.400 -13.470 1.00 97.06 204 SER A CA 1
ATOM 1612 C C . SER A 1 204 ? 2.756 -4.724 -13.574 1.00 97.06 204 SER A C 1
ATOM 1614 O O . SER A 1 204 ? 2.196 -4.893 -14.660 1.00 97.06 204 SER A O 1
ATOM 1616 N N . LYS A 1 205 ? 2.091 -4.825 -12.421 1.00 96.38 205 LYS A N 1
ATOM 1617 C CA . LYS A 1 205 ? 0.656 -5.101 -12.307 1.00 96.38 205 LYS A CA 1
ATOM 1618 C C . LYS A 1 205 ? 0.142 -4.465 -11.014 1.00 96.38 205 LYS A C 1
ATOM 1620 O O . LYS A 1 205 ? 0.770 -4.612 -9.980 1.00 96.38 205 LYS A O 1
ATOM 1625 N N . ASN A 1 206 ? -0.995 -3.773 -11.056 1.00 90.12 206 ASN A N 1
ATOM 1626 C CA . ASN A 1 206 ? -1.609 -3.210 -9.846 1.00 90.12 206 ASN A CA 1
ATOM 1627 C C . ASN A 1 206 ? -1.980 -4.331 -8.855 1.00 90.12 206 ASN A C 1
ATOM 1629 O O . ASN A 1 206 ? -2.727 -5.234 -9.243 1.00 90.12 206 ASN A O 1
ATOM 1633 N N . GLY A 1 207 ? -1.527 -4.244 -7.599 1.00 87.69 207 GLY A N 1
ATOM 1634 C CA . GLY A 1 207 ? -1.678 -5.305 -6.597 1.00 87.69 207 GLY A CA 1
ATOM 1635 C C . GLY A 1 207 ? -0.528 -6.321 -6.597 1.00 87.69 207 GLY A C 1
ATOM 1636 O O . GLY A 1 207 ? -0.679 -7.398 -6.028 1.00 87.69 207 GLY A O 1
ATOM 1637 N N . TYR A 1 208 ? 0.591 -6.022 -7.263 1.00 93.50 208 TYR A N 1
ATOM 1638 C CA . TYR A 1 208 ? 1.787 -6.862 -7.334 1.00 93.50 208 TYR A CA 1
ATOM 1639 C C . TYR A 1 208 ? 3.053 -6.004 -7.374 1.00 93.50 208 TYR A C 1
ATOM 1641 O O . TYR A 1 208 ? 3.133 -5.020 -8.113 1.00 93.50 208 TYR A O 1
ATOM 1649 N N . TYR A 1 209 ? 4.093 -6.446 -6.670 1.00 90.50 209 TYR A N 1
ATOM 1650 C CA . TYR A 1 209 ? 5.410 -5.830 -6.772 1.00 90.50 209 TYR A CA 1
ATOM 1651 C C . TYR A 1 209 ? 5.975 -6.014 -8.187 1.00 90.50 209 TYR A C 1
ATOM 1653 O O . TYR A 1 209 ? 5.958 -7.115 -8.747 1.00 90.50 209 TYR A O 1
ATOM 1661 N N . SER A 1 210 ? 6.482 -4.927 -8.774 1.00 94.62 210 SER A N 1
ATOM 1662 C CA . SER A 1 210 ? 7.111 -4.957 -10.094 1.00 94.62 210 SER A CA 1
ATOM 1663 C C . SER A 1 210 ? 8.446 -5.707 -10.074 1.00 94.62 210 SER A C 1
ATOM 1665 O O . SER A 1 210 ? 9.124 -5.811 -9.051 1.00 94.62 210 SER A O 1
ATOM 1667 N N . ASN A 1 211 ? 8.824 -6.261 -11.225 1.00 97.50 211 ASN A N 1
ATOM 1668 C CA . ASN A 1 211 ? 10.001 -7.114 -11.363 1.00 97.50 211 ASN A CA 1
ATOM 1669 C C . ASN A 1 211 ? 10.703 -6.815 -12.698 1.00 97.50 211 ASN A C 1
ATOM 1671 O O . ASN A 1 211 ? 10.044 -6.584 -13.712 1.00 97.50 211 ASN A O 1
ATOM 1675 N N . THR A 1 212 ? 12.037 -6.812 -12.702 1.00 97.88 212 THR A N 1
ATOM 1676 C CA . THR A 1 212 ? 12.859 -6.376 -13.839 1.00 97.88 212 THR A CA 1
ATOM 1677 C C . THR A 1 212 ? 14.018 -7.339 -14.070 1.00 97.88 212 THR A C 1
ATOM 1679 O O . THR A 1 212 ? 14.721 -7.727 -13.136 1.00 97.88 212 THR A O 1
ATOM 1682 N N . LYS A 1 213 ? 14.262 -7.689 -15.336 1.00 98.31 213 LYS A N 1
ATOM 1683 C CA . LYS A 1 213 ? 15.401 -8.498 -15.788 1.00 98.31 213 LYS A CA 1
ATOM 1684 C C . LYS A 1 213 ? 16.196 -7.755 -16.859 1.00 98.31 213 LYS A C 1
ATOM 1686 O O . LYS A 1 213 ? 15.665 -6.891 -17.547 1.00 98.31 213 LYS A O 1
ATOM 1691 N N . ASN A 1 214 ? 17.478 -8.085 -16.984 1.00 97.62 214 ASN A N 1
ATOM 1692 C CA . ASN A 1 214 ? 18.317 -7.631 -18.094 1.00 97.62 214 ASN A CA 1
ATOM 1693 C C . ASN A 1 214 ? 18.551 -8.794 -19.050 1.00 97.62 214 ASN A C 1
ATOM 1695 O O . ASN A 1 214 ? 18.638 -9.933 -18.592 1.00 97.62 214 ASN A O 1
ATOM 1699 N N . ASP A 1 215 ? 18.700 -8.477 -20.330 1.00 96.81 215 ASP A N 1
ATOM 1700 C CA . ASP A 1 215 ? 18.794 -9.463 -21.401 1.00 96.81 215 ASP A CA 1
ATOM 1701 C C . ASP A 1 215 ? 19.738 -9.013 -22.536 1.00 96.81 215 ASP A C 1
ATOM 1703 O O . ASP A 1 215 ? 20.156 -7.844 -22.576 1.00 96.81 215 ASP A O 1
ATOM 1707 N N . TYR A 1 216 ? 20.128 -9.930 -23.430 1.00 94.56 216 TYR A N 1
ATOM 1708 C CA . TYR A 1 216 ? 21.051 -9.638 -24.534 1.00 94.56 216 TYR A CA 1
ATOM 1709 C C . TYR A 1 216 ? 20.789 -10.467 -25.802 1.00 94.56 216 TYR A C 1
ATOM 1711 O O . TYR A 1 216 ? 21.421 -11.501 -26.031 1.00 94.56 216 TYR A O 1
ATOM 1719 N N . ILE A 1 217 ? 19.966 -9.895 -26.687 1.00 92.31 217 ILE A N 1
ATOM 1720 C CA . ILE A 1 217 ? 19.845 -10.311 -28.089 1.00 92.31 217 ILE A CA 1
ATOM 1721 C C . ILE A 1 217 ? 21.239 -10.217 -28.720 1.00 92.31 217 ILE A C 1
ATOM 1723 O O . ILE A 1 217 ? 21.814 -9.128 -28.831 1.00 92.31 217 ILE A O 1
ATOM 1727 N N . ASN A 1 218 ? 21.800 -11.360 -29.102 1.00 90.25 218 ASN A N 1
ATOM 1728 C CA . ASN A 1 218 ? 23.196 -11.542 -29.481 1.00 90.25 218 ASN A CA 1
ATOM 1729 C C . ASN A 1 218 ? 23.383 -11.903 -30.971 1.00 90.25 218 ASN A C 1
ATOM 1731 O O . ASN A 1 218 ? 24.468 -11.670 -31.514 1.00 90.25 218 ASN A O 1
ATOM 1735 N N . PHE A 1 219 ? 22.330 -12.347 -31.670 1.00 84.50 219 PHE A N 1
ATOM 1736 C CA . PHE A 1 219 ? 22.266 -12.444 -33.132 1.00 84.50 219 PHE A CA 1
ATOM 1737 C C . PHE A 1 219 ? 20.915 -11.980 -33.724 1.00 84.50 219 PHE A C 1
ATOM 1739 O O . PHE A 1 219 ? 19.943 -11.700 -33.028 1.00 84.50 219 PHE A O 1
ATOM 1746 N N . ASN A 1 220 ? 20.861 -11.839 -35.054 1.00 83.06 220 ASN A N 1
ATOM 1747 C CA . ASN A 1 220 ? 19.633 -11.469 -35.769 1.00 83.06 220 ASN A CA 1
ATOM 1748 C C . ASN A 1 220 ? 18.700 -12.686 -35.865 1.00 83.06 220 ASN A C 1
ATOM 1750 O O . ASN A 1 220 ? 19.026 -13.639 -36.577 1.00 83.06 220 ASN A O 1
ATOM 1754 N N . GLY A 1 221 ? 17.552 -12.632 -35.188 1.00 85.69 221 GLY A N 1
ATOM 1755 C CA . GLY A 1 221 ? 16.611 -13.752 -35.082 1.00 85.69 221 GLY A CA 1
ATOM 1756 C C . GLY A 1 221 ? 16.753 -14.589 -33.807 1.00 85.69 221 GLY A C 1
ATOM 1757 O O . GLY A 1 221 ? 16.312 -15.732 -33.822 1.00 85.69 221 GLY A O 1
ATOM 1758 N N . ASP A 1 222 ? 17.379 -14.044 -32.758 1.00 92.06 222 ASP A N 1
ATOM 1759 C CA . ASP A 1 222 ? 17.412 -14.627 -31.404 1.00 92.06 222 ASP A CA 1
ATOM 1760 C C . ASP A 1 222 ? 16.007 -14.841 -30.820 1.00 92.06 222 ASP A C 1
ATOM 1762 O O . ASP A 1 222 ? 15.112 -14.012 -31.032 1.00 92.06 222 ASP A O 1
ATOM 1766 N N . ASP A 1 223 ? 15.851 -15.917 -30.051 1.00 94.38 223 ASP A N 1
ATOM 1767 C CA . ASP A 1 223 ? 14.625 -16.294 -29.353 1.00 94.38 223 ASP A CA 1
ATOM 1768 C C . ASP A 1 223 ? 14.881 -16.495 -27.848 1.00 94.38 223 ASP A C 1
ATOM 1770 O O . ASP A 1 223 ? 15.246 -17.579 -27.395 1.00 94.38 223 ASP A O 1
ATOM 1774 N N . ASP A 1 224 ? 14.695 -15.426 -27.064 1.00 97.38 224 ASP A N 1
ATOM 1775 C CA . ASP A 1 224 ? 14.933 -15.413 -25.614 1.00 97.38 224 ASP A CA 1
ATOM 1776 C C . ASP A 1 224 ? 13.625 -15.520 -24.806 1.00 97.38 224 ASP A C 1
ATOM 1778 O O . ASP A 1 224 ? 12.585 -14.963 -25.165 1.00 97.38 224 ASP A O 1
ATOM 1782 N N . TYR A 1 225 ? 13.666 -16.238 -23.678 1.00 97.81 225 TYR A N 1
ATOM 1783 C CA . TYR A 1 225 ? 12.472 -16.630 -22.912 1.00 97.81 225 TYR A CA 1
ATOM 1784 C C . TYR A 1 225 ? 12.575 -16.197 -21.439 1.00 97.81 225 TYR A C 1
ATOM 1786 O O . TYR A 1 225 ? 13.355 -16.751 -20.657 1.00 97.81 225 TYR A O 1
ATOM 1794 N N . LEU A 1 226 ? 11.752 -15.230 -21.017 1.00 98.44 226 LEU A N 1
ATOM 1795 C CA . LEU A 1 226 ? 11.794 -14.636 -19.675 1.00 98.44 226 LEU A CA 1
ATOM 1796 C C . LEU A 1 226 ? 10.513 -14.895 -18.867 1.00 98.44 226 LEU A C 1
ATOM 1798 O O . LEU A 1 226 ? 9.509 -14.192 -18.992 1.00 98.44 226 LEU A O 1
ATOM 1802 N N . THR A 1 227 ? 10.573 -15.844 -17.930 1.00 98.56 227 THR A N 1
ATOM 1803 C CA . THR A 1 227 ? 9.528 -16.004 -16.904 1.00 98.56 227 THR A CA 1
ATOM 1804 C C . THR A 1 227 ? 9.714 -14.995 -15.769 1.00 98.56 227 THR A C 1
ATOM 1806 O O . THR A 1 227 ? 10.771 -14.963 -15.132 1.00 98.56 227 THR A O 1
ATOM 1809 N N . PHE A 1 228 ? 8.688 -14.210 -15.461 1.00 98.62 228 PHE A N 1
ATOM 1810 C CA . PHE A 1 228 ? 8.602 -13.343 -14.288 1.00 98.62 228 PHE A CA 1
ATOM 1811 C C . PHE A 1 228 ? 7.588 -13.933 -13.311 1.00 98.62 228 PHE A C 1
ATOM 1813 O O . PHE A 1 228 ? 6.422 -14.093 -13.656 1.00 98.62 228 PHE A O 1
ATOM 1820 N N . LYS A 1 229 ? 8.021 -14.220 -12.081 1.00 98.00 229 LYS A N 1
ATOM 1821 C CA . LYS A 1 229 ? 7.095 -14.410 -10.964 1.00 98.00 229 LYS A CA 1
ATOM 1822 C C . LYS A 1 229 ? 6.932 -13.064 -10.259 1.00 98.00 229 LYS A C 1
ATOM 1824 O O . LYS A 1 229 ? 7.936 -12.477 -9.844 1.00 98.00 229 LYS A O 1
ATOM 1829 N N . LEU A 1 230 ? 5.705 -12.556 -10.181 1.00 97.50 230 LEU A N 1
ATOM 1830 C CA . LEU A 1 230 ? 5.379 -11.351 -9.418 1.00 97.50 230 LEU A CA 1
ATOM 1831 C C . LEU A 1 230 ? 4.826 -11.761 -8.058 1.00 97.50 230 LEU A C 1
ATOM 1833 O O . LEU A 1 230 ? 3.999 -12.665 -7.966 1.00 97.50 230 LEU A O 1
ATOM 1837 N N . GLU A 1 231 ? 5.266 -11.095 -6.999 1.00 94.25 231 GLU A N 1
ATOM 1838 C CA . GLU A 1 231 ? 4.679 -11.291 -5.679 1.00 94.25 231 GLU A CA 1
ATOM 1839 C C . GLU A 1 231 ? 3.468 -10.360 -5.506 1.00 94.25 231 GLU A C 1
ATOM 1841 O O . GLU A 1 231 ? 3.623 -9.153 -5.712 1.00 94.25 231 GLU A O 1
ATOM 1846 N N . PRO A 1 232 ? 2.282 -10.882 -5.126 1.00 88.00 232 PRO A N 1
ATOM 1847 C CA . PRO A 1 232 ? 1.143 -10.046 -4.769 1.00 88.00 232 PRO A CA 1
ATOM 1848 C C . PRO A 1 232 ? 1.494 -9.091 -3.633 1.00 88.00 232 PRO A C 1
ATOM 1850 O O . PRO A 1 232 ? 2.001 -9.533 -2.593 1.00 88.00 232 PRO A O 1
ATOM 1853 N N . GLU A 1 233 ? 1.169 -7.814 -3.826 1.00 79.94 233 GLU A N 1
ATOM 1854 C CA . GLU A 1 233 ? 1.125 -6.832 -2.746 1.00 79.94 233 GLU A CA 1
ATOM 1855 C C . GLU A 1 233 ? 0.067 -7.283 -1.723 1.00 79.94 233 GLU A C 1
ATOM 1857 O O . GLU A 1 233 ? -0.958 -7.861 -2.109 1.00 79.94 233 GLU A O 1
ATOM 1862 N N . PRO A 1 234 ? 0.286 -7.060 -0.416 1.00 68.50 234 PRO A N 1
ATOM 1863 C CA . PRO A 1 234 ? -0.740 -7.337 0.578 1.00 68.50 234 PRO A CA 1
ATOM 1864 C C . PRO A 1 234 ? -1.984 -6.475 0.294 1.00 68.50 234 PRO A C 1
ATOM 1866 O O . PRO A 1 234 ? -1.848 -5.316 -0.112 1.00 68.50 234 PRO A O 1
ATOM 1869 N N . PRO A 1 235 ? -3.204 -7.014 0.472 1.00 62.97 235 PRO A N 1
ATOM 1870 C CA . PRO A 1 235 ? -4.423 -6.275 0.180 1.00 62.97 235 PRO A CA 1
ATOM 1871 C C . PRO A 1 235 ? -4.553 -5.088 1.135 1.00 62.97 235 PRO A C 1
ATOM 1873 O O . PRO A 1 235 ? -4.753 -5.259 2.336 1.00 62.97 235 PRO A O 1
ATOM 1876 N N . THR A 1 236 ? -4.465 -3.872 0.599 1.00 64.50 236 THR A N 1
ATOM 1877 C CA . THR A 1 236 ? -4.794 -2.672 1.365 1.00 64.50 236 THR A CA 1
ATOM 1878 C C . THR A 1 236 ? -6.316 -2.585 1.548 1.00 64.50 236 THR A C 1
ATOM 1880 O O . THR A 1 236 ? -7.063 -2.884 0.608 1.00 64.50 236 THR A O 1
ATOM 1883 N N . PRO A 1 237 ? -6.822 -2.157 2.719 1.00 80.19 237 PRO A N 1
ATOM 1884 C CA . PRO A 1 237 ? -6.112 -1.727 3.929 1.00 80.19 237 PRO A CA 1
ATOM 1885 C C . PRO A 1 237 ? -6.047 -2.815 5.026 1.00 80.19 237 PRO A C 1
ATOM 1887 O O . PRO A 1 237 ? -6.814 -3.777 5.004 1.00 80.19 237 PRO A O 1
ATOM 1890 N N . GLY A 1 238 ? -5.184 -2.618 6.029 1.00 87.56 238 GLY A N 1
ATOM 1891 C CA . GLY A 1 238 ? -5.096 -3.472 7.222 1.00 87.56 238 GLY A CA 1
ATOM 1892 C C . GLY A 1 238 ? -6.296 -3.348 8.174 1.00 87.56 238 GLY A C 1
ATOM 1893 O O . GLY A 1 238 ? -7.193 -2.506 7.990 1.00 87.56 238 GLY A O 1
ATOM 1894 N N . TRP A 1 239 ? -6.317 -4.195 9.207 1.00 93.31 239 TRP A N 1
ATOM 1895 C CA . TRP A 1 239 ? -7.416 -4.268 10.175 1.00 93.31 239 TRP A CA 1
ATOM 1896 C C . TRP A 1 239 ? -6.979 -4.657 11.593 1.00 93.31 239 TRP A C 1
ATOM 1898 O O . TRP A 1 239 ? -5.898 -5.197 11.813 1.00 93.31 239 TRP A O 1
ATOM 1908 N N . ILE A 1 240 ? -7.849 -4.369 12.569 1.00 96.50 240 ILE A N 1
ATOM 1909 C CA . ILE A 1 240 ? -7.693 -4.820 13.960 1.00 96.50 240 ILE A CA 1
ATOM 1910 C C . ILE A 1 240 ? -8.942 -5.599 14.373 1.00 96.50 240 ILE A C 1
ATOM 1912 O O . ILE A 1 240 ? -10.049 -5.054 14.400 1.00 96.50 240 ILE A O 1
ATOM 1916 N N . GLU A 1 241 ? -8.760 -6.862 14.740 1.00 97.12 241 GLU A N 1
ATOM 1917 C CA . GLU A 1 241 ? -9.787 -7.703 15.347 1.00 97.12 241 GLU A CA 1
ATOM 1918 C C . GLU A 1 241 ? -9.863 -7.425 16.854 1.00 97.12 241 GLU A C 1
ATOM 1920 O O . GLU A 1 241 ? -8.946 -7.728 17.620 1.00 97.12 241 GLU A O 1
ATOM 1925 N N . ILE A 1 242 ? -10.966 -6.821 17.295 1.00 98.50 242 ILE A N 1
ATOM 1926 C CA . ILE A 1 242 ? -11.189 -6.404 18.681 1.00 98.50 242 ILE A CA 1
ATOM 1927 C C . ILE A 1 242 ? -12.158 -7.386 19.339 1.00 98.50 242 ILE A C 1
ATOM 1929 O O . ILE A 1 242 ? -13.303 -7.524 18.910 1.00 98.50 242 ILE A O 1
ATOM 1933 N N . THR A 1 243 ? -11.721 -8.032 20.420 1.00 98.25 243 THR A N 1
ATOM 1934 C CA . THR A 1 243 ? -12.570 -8.893 21.256 1.00 98.25 243 THR A CA 1
ATOM 1935 C C . THR A 1 243 ? -12.701 -8.300 22.655 1.00 98.25 243 THR A C 1
ATOM 1937 O O . THR A 1 243 ? -11.704 -8.075 23.342 1.00 98.25 243 THR A O 1
ATOM 1940 N N . VAL A 1 244 ? -13.938 -8.064 23.095 1.00 98.06 244 VAL A N 1
ATOM 1941 C CA . VAL A 1 244 ? -14.266 -7.462 24.393 1.00 98.06 244 VAL A CA 1
ATOM 1942 C C . VAL A 1 244 ? -14.967 -8.487 25.285 1.00 98.06 244 VAL A C 1
ATOM 1944 O O . VAL A 1 244 ? -16.081 -8.937 25.006 1.00 98.06 244 VAL A O 1
ATOM 1947 N N . MET A 1 245 ? -14.318 -8.834 26.392 1.00 96.38 245 MET A N 1
ATOM 1948 C CA . MET A 1 245 ? -14.814 -9.739 27.428 1.00 96.38 245 MET A CA 1
ATOM 1949 C C . MET A 1 245 ? -14.904 -9.019 28.777 1.00 96.38 245 MET A C 1
ATOM 1951 O O . MET A 1 245 ? -14.332 -7.947 28.967 1.00 96.38 245 MET A O 1
ATOM 1955 N N . ASN A 1 246 ? -15.595 -9.622 29.743 1.00 90.25 246 ASN A N 1
ATOM 1956 C CA . ASN A 1 246 ? -15.465 -9.254 31.152 1.00 90.25 246 ASN A CA 1
ATOM 1957 C C . ASN A 1 246 ? -14.321 -10.037 31.832 1.00 90.25 246 ASN A C 1
ATOM 1959 O O . ASN A 1 246 ? -13.776 -10.991 31.273 1.00 90.25 246 ASN A O 1
ATOM 1963 N N . LEU A 1 247 ? -13.993 -9.686 33.081 1.00 85.81 247 LEU A N 1
ATOM 1964 C CA . LEU A 1 247 ? -12.997 -10.406 33.900 1.00 85.81 247 LEU A CA 1
ATOM 1965 C C . LEU A 1 247 ? -13.315 -11.900 34.152 1.00 85.81 247 LEU A C 1
ATOM 1967 O O . LEU A 1 247 ? -12.450 -12.636 34.617 1.00 85.81 247 LEU A O 1
ATOM 1971 N N . PHE A 1 248 ? -14.529 -12.362 33.835 1.00 83.00 248 PHE A N 1
ATOM 1972 C CA . PHE A 1 248 ? -14.956 -13.766 33.910 1.00 83.00 248 PHE A CA 1
ATOM 1973 C C . PHE A 1 248 ? -14.996 -14.436 32.521 1.00 83.00 248 PHE A C 1
ATOM 1975 O O . PHE A 1 248 ? -15.763 -15.377 32.300 1.00 83.00 248 PHE A O 1
ATOM 1982 N N . THR A 1 249 ? -14.211 -13.919 31.566 1.00 86.69 249 THR A N 1
ATOM 1983 C CA . THR A 1 249 ? -14.067 -14.405 30.177 1.00 86.69 249 THR A CA 1
ATOM 1984 C C . THR A 1 249 ? -15.391 -14.587 29.422 1.00 86.69 249 THR A C 1
ATOM 1986 O O . THR A 1 249 ? -15.496 -15.410 28.517 1.00 86.69 249 THR A O 1
ATOM 1989 N N . SER A 1 250 ? -16.430 -13.841 29.807 1.00 91.56 250 SER A N 1
ATOM 1990 C CA . SER A 1 250 ? -17.715 -13.817 29.101 1.00 91.56 250 SER A CA 1
ATOM 1991 C C . SER A 1 250 ? -17.724 -12.650 28.108 1.00 91.56 250 SER A C 1
ATOM 1993 O O . SER A 1 250 ? -17.322 -11.549 28.496 1.00 91.56 250 SER A O 1
ATOM 1995 N N . PRO A 1 251 ? -18.177 -12.841 26.857 1.00 96.81 251 PRO A N 1
ATOM 1996 C CA . PRO A 1 251 ? -18.194 -11.779 25.854 1.00 96.81 251 PRO A CA 1
ATOM 1997 C C . PRO A 1 251 ? -19.167 -10.652 26.223 1.00 96.81 251 PRO A C 1
ATOM 1999 O O . PRO A 1 251 ? -20.262 -10.902 26.732 1.00 96.81 251 PRO A O 1
ATOM 2002 N N . ILE A 1 252 ? -18.785 -9.405 25.938 1.00 95.75 252 ILE A N 1
ATOM 2003 C CA . ILE A 1 252 ? -19.617 -8.223 26.189 1.00 95.75 252 ILE A CA 1
ATOM 2004 C C . ILE A 1 252 ? -20.252 -7.767 24.874 1.00 95.75 252 ILE A C 1
ATOM 2006 O O . ILE A 1 252 ? -19.627 -7.069 24.077 1.00 95.75 252 ILE A O 1
ATOM 2010 N N . TYR A 1 253 ? -21.522 -8.123 24.675 1.00 97.00 253 TYR A N 1
ATOM 2011 C CA . TYR A 1 253 ? -22.337 -7.617 23.569 1.00 97.00 253 TYR A CA 1
ATOM 2012 C C . TYR A 1 253 ? -22.593 -6.109 23.689 1.00 97.00 253 TYR A C 1
ATOM 2014 O O . TYR A 1 253 ? -22.944 -5.605 24.763 1.00 97.00 253 TYR A O 1
ATOM 2022 N N . GLY A 1 254 ? -22.491 -5.385 22.575 1.00 93.25 254 GLY A N 1
ATOM 2023 C CA . GLY A 1 254 ? -22.875 -3.982 22.470 1.00 93.25 254 GLY A CA 1
ATOM 2024 C C . GLY A 1 254 ? -22.008 -3.042 23.308 1.00 93.25 254 GLY A C 1
ATOM 2025 O O . GLY A 1 254 ? -22.543 -2.096 23.893 1.00 93.25 254 GLY A O 1
ATOM 2026 N N . ALA A 1 255 ? -20.718 -3.343 23.467 1.00 94.75 255 ALA A N 1
ATOM 2027 C CA . ALA A 1 255 ? -19.722 -2.382 23.929 1.00 94.75 255 ALA A CA 1
ATOM 2028 C C . ALA A 1 255 ? -19.400 -1.428 22.774 1.00 94.75 255 ALA A C 1
ATOM 2030 O O . ALA A 1 255 ? -19.208 -1.872 21.645 1.00 94.75 255 ALA A O 1
ATOM 2031 N N . SER A 1 256 ? -19.375 -0.128 23.052 1.00 96.50 256 SER A N 1
ATOM 2032 C CA . SER A 1 256 ? -19.014 0.907 22.088 1.00 96.50 256 SER A CA 1
ATOM 2033 C C . SER A 1 256 ? -17.514 0.851 21.813 1.00 96.50 256 SER A C 1
ATOM 2035 O O . SER A 1 256 ? -16.714 0.847 22.753 1.00 96.50 256 SER A O 1
ATOM 2037 N N . VAL A 1 257 ? -17.157 0.820 20.530 1.00 98.50 257 VAL A N 1
ATOM 2038 C CA . VAL A 1 257 ? -15.780 0.809 20.028 1.00 98.50 257 VAL A CA 1
ATOM 2039 C C . VAL A 1 257 ? -15.542 2.097 19.249 1.00 98.50 257 VAL A C 1
ATOM 2041 O O . VAL A 1 257 ? -16.327 2.436 18.360 1.00 98.50 257 VAL A O 1
ATOM 2044 N N . VAL A 1 258 ? -14.455 2.806 19.552 1.00 97.62 258 VAL A N 1
ATOM 2045 C CA . VAL A 1 258 ? -14.019 4.008 18.827 1.00 97.62 258 VAL A CA 1
ATOM 2046 C C . VAL A 1 258 ? -12.531 3.882 18.508 1.00 97.62 258 VAL A C 1
ATOM 2048 O O . VAL A 1 258 ? -11.719 3.684 19.406 1.00 97.62 258 VAL A O 1
ATOM 2051 N N . VAL A 1 259 ? -12.163 4.017 17.233 1.00 97.94 259 VAL A N 1
ATOM 2052 C CA . VAL A 1 259 ? -10.767 3.988 16.773 1.00 97.94 259 VAL A CA 1
ATOM 2053 C C . VAL A 1 259 ? -10.383 5.358 16.218 1.00 97.94 259 VAL A C 1
ATOM 2055 O O . VAL A 1 259 ? -11.025 5.880 15.299 1.00 97.94 259 VAL A O 1
ATOM 2058 N N . ARG A 1 260 ? -9.316 5.941 16.771 1.00 97.38 260 ARG A N 1
ATOM 2059 C CA . ARG A 1 260 ? -8.748 7.232 16.357 1.00 97.38 260 ARG A CA 1
ATOM 2060 C C . ARG A 1 260 ? -7.396 7.047 15.694 1.00 97.38 260 ARG A C 1
ATOM 2062 O O . ARG A 1 260 ? -6.553 6.323 16.218 1.00 97.38 260 ARG A O 1
ATOM 2069 N N . ASN A 1 261 ? -7.138 7.769 14.608 1.00 96.19 261 ASN A N 1
ATOM 2070 C CA . ASN A 1 261 ? -5.804 7.811 14.010 1.00 96.19 261 ASN A CA 1
ATOM 2071 C C . ASN A 1 261 ? -4.898 8.765 14.814 1.00 96.19 261 ASN A C 1
ATOM 2073 O O . ASN A 1 261 ? -5.039 9.983 14.716 1.00 96.19 261 ASN A O 1
ATOM 2077 N N . LYS A 1 262 ? -3.968 8.219 15.610 1.00 95.88 262 LYS A N 1
ATOM 2078 C CA . LYS A 1 262 ? -3.014 8.989 16.430 1.00 95.88 262 LYS A CA 1
ATOM 2079 C C . LYS A 1 262 ? -1.897 9.620 15.587 1.00 95.88 262 LYS A C 1
ATOM 2081 O O . LYS A 1 262 ? -1.324 10.631 15.985 1.00 95.88 262 LYS A O 1
ATOM 2086 N N . THR A 1 263 ? -1.591 9.059 14.418 1.00 92.19 263 THR A N 1
ATOM 2087 C CA . THR A 1 263 ? -0.635 9.647 13.465 1.00 92.19 263 THR A CA 1
ATOM 2088 C C . THR A 1 263 ? -1.208 10.888 12.760 1.00 92.19 263 THR A C 1
ATOM 2090 O O . THR A 1 263 ? -0.452 11.787 12.390 1.00 92.19 263 THR A O 1
ATOM 2093 N N . ALA A 1 264 ? -2.531 10.981 12.606 1.00 89.06 264 ALA A N 1
ATOM 2094 C CA . ALA A 1 264 ? -3.204 12.109 11.970 1.00 89.06 264 ALA A CA 1
ATOM 2095 C C . ALA A 1 264 ? -3.390 13.316 12.926 1.00 89.06 264 ALA A C 1
ATOM 2097 O O . ALA A 1 264 ? -3.797 13.141 14.081 1.00 89.06 264 ALA A O 1
ATOM 2098 N N . PRO A 1 265 ? -3.162 14.564 12.463 1.00 88.88 265 PRO A N 1
ATOM 2099 C CA . PRO A 1 265 ? -3.389 15.762 13.271 1.00 88.88 265 PRO A CA 1
ATOM 2100 C C . PRO A 1 265 ? -4.825 15.857 13.806 1.00 88.88 265 PRO A C 1
ATOM 2102 O O . PRO A 1 265 ? -5.787 15.743 13.053 1.00 88.88 265 PRO A O 1
ATOM 2105 N N . GLY A 1 266 ? -4.963 16.111 15.110 1.00 87.06 266 GLY A N 1
ATOM 2106 C CA . GLY A 1 266 ? -6.265 16.247 15.778 1.00 87.06 266 GLY A CA 1
ATOM 2107 C C . GLY A 1 266 ? -6.925 14.931 16.209 1.00 87.06 266 GLY A C 1
ATOM 2108 O O . GLY A 1 266 ? -8.032 14.979 16.734 1.00 87.06 266 GLY A O 1
ATOM 2109 N N . TYR A 1 267 ? -6.258 13.785 16.023 1.00 92.88 267 TYR A N 1
ATOM 2110 C CA . TYR A 1 267 ? -6.717 12.454 16.450 1.00 92.88 267 TYR A CA 1
ATOM 2111 C C . TYR A 1 267 ? -8.166 12.115 16.023 1.00 92.88 267 TYR A C 1
ATOM 2113 O O . TYR A 1 267 ? -9.009 11.778 16.868 1.00 92.88 267 TYR A O 1
ATOM 2121 N N . PRO A 1 268 ? -8.488 12.232 14.717 1.00 91.62 268 PRO A N 1
ATOM 2122 C CA . PRO A 1 268 ? -9.834 12.007 14.207 1.00 91.62 268 PRO A CA 1
ATOM 2123 C C . PRO A 1 268 ? -10.295 10.570 14.460 1.00 91.62 268 PRO A C 1
ATOM 2125 O O . PRO A 1 268 ? -9.526 9.621 14.287 1.00 91.62 268 PRO A O 1
ATOM 2128 N N . ILE A 1 269 ? -11.574 10.422 14.815 1.00 92.56 269 ILE A N 1
ATOM 2129 C CA . ILE A 1 269 ? -12.268 9.131 14.773 1.00 92.56 269 ILE A CA 1
ATOM 2130 C C . ILE A 1 269 ? -12.362 8.714 13.305 1.00 92.56 269 ILE A C 1
ATOM 2132 O O . ILE A 1 269 ? -12.808 9.503 12.471 1.00 92.56 269 ILE A O 1
ATOM 2136 N N . ILE A 1 270 ? -11.943 7.488 13.004 1.00 94.00 270 ILE A N 1
ATOM 2137 C CA . ILE A 1 270 ? -11.981 6.919 11.648 1.00 94.00 270 ILE A CA 1
ATOM 2138 C C . ILE A 1 270 ? -12.932 5.726 11.539 1.00 94.00 270 ILE A C 1
ATOM 2140 O O . ILE A 1 270 ? -13.528 5.516 10.488 1.00 94.00 270 ILE A O 1
ATOM 2144 N N . ILE A 1 271 ? -13.105 4.977 12.630 1.00 95.44 271 ILE A N 1
ATOM 2145 C CA . ILE A 1 271 ? -14.000 3.825 12.735 1.00 95.44 271 ILE A CA 1
ATOM 2146 C C . ILE A 1 271 ? -14.687 3.918 14.096 1.00 95.44 271 ILE A C 1
ATOM 2148 O O . ILE A 1 271 ? -14.043 4.210 15.106 1.00 95.44 271 ILE A O 1
ATOM 2152 N N . SER A 1 272 ? -15.988 3.655 14.139 1.00 95.31 272 SER A N 1
ATOM 2153 C CA . SER A 1 272 ? -16.706 3.412 15.386 1.00 95.31 272 SER A CA 1
ATOM 2154 C C . SER A 1 272 ? -17.870 2.450 15.167 1.00 95.31 272 SER A C 1
ATOM 2156 O O . SER A 1 272 ? -18.338 2.260 14.044 1.00 95.31 272 SER A O 1
ATOM 2158 N N . GLY A 1 273 ? -18.325 1.817 16.244 1.00 96.38 273 GLY A N 1
ATOM 2159 C CA . GLY A 1 273 ? -19.416 0.853 16.194 1.00 96.38 273 GLY A CA 1
ATOM 2160 C C . GLY A 1 273 ? -19.668 0.196 17.543 1.00 96.38 273 GLY A C 1
ATOM 2161 O O . GLY A 1 273 ? -19.355 0.762 18.591 1.00 96.38 273 GLY A O 1
ATOM 2162 N N . MET A 1 274 ? -20.255 -0.998 17.515 1.00 97.06 274 MET A N 1
ATOM 2163 C CA . MET A 1 274 ? -20.542 -1.788 18.709 1.00 97.06 274 MET A CA 1
ATOM 2164 C C . MET A 1 274 ? -20.168 -3.253 18.498 1.00 97.06 274 MET A C 1
ATOM 2166 O O . MET A 1 274 ? -20.325 -3.769 17.393 1.00 97.06 274 MET A O 1
ATOM 2170 N N . THR A 1 275 ? -19.717 -3.920 19.560 1.00 98.19 275 THR A N 1
ATOM 2171 C CA . THR A 1 275 ? -19.420 -5.359 19.538 1.00 98.19 275 THR A CA 1
ATOM 2172 C C . THR A 1 275 ? -20.666 -6.221 19.336 1.00 98.19 275 THR A C 1
ATOM 2174 O O . THR A 1 275 ? -21.758 -5.898 19.815 1.00 98.19 275 THR A O 1
ATOM 2177 N N . ASP A 1 276 ? -20.491 -7.352 18.658 1.00 97.81 276 ASP A N 1
ATOM 2178 C CA . ASP A 1 276 ? -21.540 -8.337 18.397 1.00 97.81 276 ASP A CA 1
ATOM 2179 C C . ASP A 1 276 ? -21.821 -9.266 19.601 1.00 97.81 276 ASP A C 1
ATOM 2181 O O . ASP A 1 276 ? -21.293 -9.087 20.702 1.00 97.81 276 ASP A O 1
ATOM 2185 N N . ASN A 1 277 ? -22.682 -10.272 19.410 1.00 97.06 277 ASN A N 1
ATOM 2186 C CA . ASN A 1 277 ? -23.061 -11.226 20.463 1.00 97.06 277 ASN A CA 1
ATOM 2187 C C . ASN A 1 277 ? -21.893 -12.088 20.992 1.00 97.06 277 ASN A C 1
ATOM 2189 O O . ASN A 1 277 ? -22.030 -12.698 22.052 1.00 97.06 277 ASN A O 1
ATOM 2193 N N . PHE A 1 278 ? -20.766 -12.147 20.279 1.00 96.81 278 PHE A N 1
ATOM 2194 C CA . PHE A 1 278 ? -19.531 -12.816 20.690 1.00 96.81 278 PHE A CA 1
ATOM 2195 C C . PHE A 1 278 ? -18.506 -11.834 21.281 1.00 96.81 278 PHE A C 1
ATOM 2197 O O . PHE A 1 278 ? -17.386 -12.231 21.596 1.00 96.81 278 PHE A O 1
ATOM 2204 N N . GLY A 1 279 ? -18.891 -10.568 21.489 1.00 97.19 279 GLY A N 1
ATOM 2205 C CA . GLY A 1 279 ? -18.007 -9.516 21.988 1.00 97.19 279 GLY A CA 1
ATOM 2206 C C . GLY A 1 279 ? -17.030 -9.005 20.929 1.00 97.19 279 GLY A C 1
ATOM 2207 O O . GLY A 1 279 ? -16.078 -8.312 21.277 1.00 97.19 279 GLY A O 1
ATOM 2208 N N . PHE A 1 280 ? -17.247 -9.340 19.656 1.00 98.19 280 PHE A N 1
ATOM 2209 C CA . PHE A 1 280 ? -16.314 -9.099 18.564 1.00 98.19 280 PHE A CA 1
ATOM 2210 C C . PHE A 1 280 ? -16.655 -7.830 17.772 1.00 98.19 280 PHE A C 1
ATOM 2212 O O . PHE A 1 280 ? -17.825 -7.494 17.570 1.00 98.19 280 PHE A O 1
ATOM 2219 N N . PHE A 1 281 ? -15.626 -7.134 17.294 1.00 98.06 281 PHE A N 1
ATOM 2220 C CA . PHE A 1 281 ? -15.717 -6.031 16.342 1.00 98.06 281 PHE A CA 1
ATOM 2221 C C . PHE A 1 281 ? -14.454 -6.008 15.470 1.00 98.06 281 PHE A C 1
ATOM 2223 O O . PHE A 1 281 ? -13.350 -6.012 16.005 1.00 98.06 281 PHE A O 1
ATOM 2230 N N . ASN A 1 282 ? -14.588 -5.945 14.143 1.00 96.38 282 ASN A N 1
ATOM 2231 C CA . ASN A 1 282 ? -13.435 -5.829 13.244 1.00 96.38 282 ASN A CA 1
ATOM 2232 C C . ASN A 1 282 ? -13.317 -4.391 12.711 1.00 96.38 282 ASN A C 1
ATOM 2234 O O . ASN A 1 282 ? -14.221 -3.880 12.045 1.00 96.38 282 ASN A O 1
ATOM 2238 N N . ALA A 1 283 ? -12.197 -3.740 13.022 1.00 95.25 283 ALA A N 1
ATOM 2239 C CA . ALA A 1 283 ? -11.852 -2.399 12.577 1.00 95.25 283 ALA A CA 1
ATOM 2240 C C . ALA A 1 283 ? -11.038 -2.451 11.270 1.00 95.25 283 ALA A C 1
ATOM 2242 O O . ALA A 1 283 ? -9.830 -2.212 11.272 1.00 95.25 283 ALA A O 1
ATOM 2243 N N . THR A 1 284 ? -11.702 -2.760 10.153 1.00 92.69 284 THR A N 1
ATOM 2244 C CA . THR A 1 284 ? -11.106 -2.709 8.805 1.00 92.69 284 THR A CA 1
ATOM 2245 C C . THR A 1 284 ? -11.016 -1.273 8.281 1.00 92.69 284 THR A C 1
ATOM 2247 O O . THR A 1 284 ? -11.883 -0.444 8.564 1.00 92.69 284 THR A O 1
ATOM 2250 N N . GLY A 1 285 ? -9.987 -0.963 7.484 1.00 88.62 285 GLY A N 1
ATOM 2251 C CA . GLY A 1 285 ? -9.832 0.368 6.872 1.00 88.62 285 GLY A CA 1
ATOM 2252 C C . GLY A 1 285 ? -8.529 1.097 7.203 1.00 88.62 285 GLY A C 1
ATOM 2253 O O . GLY A 1 285 ? -8.426 2.294 6.935 1.00 88.62 285 GLY A O 1
ATOM 2254 N N . LEU A 1 286 ? -7.559 0.422 7.820 1.00 91.12 286 LEU A N 1
ATOM 2255 C CA . LEU A 1 286 ? -6.394 1.053 8.432 1.00 91.12 286 LEU A CA 1
ATOM 2256 C C . LEU A 1 286 ? -5.173 1.050 7.503 1.00 91.12 286 LEU A C 1
ATOM 2258 O O . LEU A 1 286 ? -4.737 0.007 7.026 1.00 91.12 286 LEU A O 1
ATOM 2262 N N . THR A 1 287 ? -4.593 2.227 7.286 1.00 91.06 287 THR A N 1
ATOM 2263 C CA . THR A 1 287 ? -3.262 2.390 6.674 1.00 91.06 287 THR A CA 1
ATOM 2264 C C . THR A 1 287 ? -2.168 2.239 7.733 1.00 91.06 287 THR A C 1
ATOM 2266 O O . THR A 1 287 ? -2.465 2.352 8.929 1.00 91.06 287 THR A O 1
ATOM 2269 N N . ILE A 1 288 ? -0.898 2.134 7.325 1.00 91.38 288 ILE A N 1
ATOM 2270 C CA . ILE A 1 288 ? 0.252 2.247 8.245 1.00 91.38 288 ILE A CA 1
ATOM 2271 C C . ILE A 1 288 ? 0.101 3.478 9.160 1.00 91.38 288 ILE A C 1
ATOM 2273 O O . ILE A 1 288 ? -0.096 4.607 8.695 1.00 91.38 288 ILE A O 1
ATOM 2277 N N . GLY A 1 289 ? 0.186 3.269 10.476 1.00 93.50 289 GLY A N 1
ATOM 2278 C CA . GLY A 1 289 ? -0.071 4.309 11.471 1.00 93.50 289 GLY A CA 1
ATOM 2279 C C . GLY A 1 289 ? -0.224 3.785 12.900 1.00 93.50 289 GLY A C 1
ATOM 2280 O O . GLY A 1 289 ? -0.324 2.587 13.148 1.00 93.50 289 GLY A O 1
ATOM 2281 N N . VAL A 1 290 ? -0.250 4.711 13.860 1.00 96.69 290 VAL A N 1
ATOM 2282 C CA . VAL A 1 290 ? -0.602 4.423 15.258 1.00 96.69 290 VAL A CA 1
ATOM 2283 C C . VAL A 1 290 ? -2.058 4.812 15.485 1.00 96.69 290 VAL A C 1
ATOM 2285 O O . VAL A 1 290 ? -2.493 5.889 15.067 1.00 96.69 290 VAL A O 1
ATOM 2288 N N . TYR A 1 291 ? -2.795 3.960 16.186 1.00 97.56 291 TYR A N 1
ATOM 2289 C CA . TYR A 1 291 ? -4.216 4.102 16.468 1.00 97.56 291 TYR A CA 1
ATOM 2290 C C . TYR A 1 291 ? -4.482 4.023 17.971 1.00 97.56 291 TYR A C 1
ATOM 2292 O O . TYR A 1 291 ? -3.835 3.256 18.679 1.00 97.56 291 TYR A O 1
ATOM 2300 N N . ILE A 1 292 ? -5.437 4.813 18.457 1.00 97.56 292 ILE A N 1
ATOM 2301 C CA . ILE A 1 292 ? -5.985 4.687 19.814 1.00 97.56 292 ILE A CA 1
ATOM 2302 C C . ILE A 1 292 ? -7.332 3.978 19.684 1.00 97.56 292 ILE A C 1
ATOM 2304 O O . ILE A 1 292 ? -8.185 4.432 18.919 1.00 97.56 292 ILE A O 1
ATOM 2308 N N . ILE A 1 293 ? -7.510 2.886 20.422 1.00 98.25 293 ILE A N 1
ATOM 2309 C CA . ILE A 1 293 ? -8.754 2.122 20.516 1.00 98.25 293 ILE A CA 1
ATOM 2310 C C . ILE A 1 293 ? -9.371 2.415 21.885 1.00 98.25 293 ILE A C 1
ATOM 2312 O O . ILE A 1 293 ? -8.770 2.093 22.909 1.00 98.25 293 ILE A O 1
ATOM 2316 N N . GLU A 1 294 ? -10.561 3.007 21.903 1.00 97.38 294 GLU A N 1
ATOM 2317 C CA . GLU A 1 294 ? -11.328 3.346 23.106 1.00 97.38 294 GLU A CA 1
ATOM 2318 C C . GLU A 1 294 ? -12.543 2.406 23.201 1.00 97.38 294 GLU A C 1
ATOM 2320 O O . GLU A 1 294 ? -13.352 2.339 22.269 1.00 97.38 294 GLU A O 1
ATOM 2325 N N . ILE A 1 295 ? -12.683 1.684 24.318 1.00 97.06 295 ILE A N 1
ATOM 2326 C CA . ILE A 1 295 ? -13.784 0.741 24.567 1.00 97.06 295 ILE A CA 1
ATOM 2327 C C . ILE A 1 295 ? -14.609 1.211 25.766 1.00 97.06 295 ILE A C 1
ATOM 2329 O O . ILE A 1 295 ? -14.065 1.502 26.833 1.00 97.06 295 ILE A O 1
ATOM 2333 N N . SER A 1 296 ? -15.937 1.249 25.623 1.00 90.44 296 SER A N 1
ATOM 2334 C CA . SER A 1 296 ? -16.848 1.644 26.708 1.00 90.44 296 SER A CA 1
ATOM 2335 C C . SER A 1 296 ? -18.165 0.863 26.709 1.00 90.44 296 SER A C 1
ATOM 2337 O O . SER A 1 296 ? -18.740 0.549 25.667 1.00 90.44 296 SER A O 1
ATOM 2339 N N . LYS A 1 297 ? -18.677 0.546 27.903 1.00 88.94 297 LYS A N 1
ATOM 2340 C CA . LYS A 1 297 ? -19.964 -0.132 28.110 1.00 88.94 297 LYS A CA 1
ATOM 2341 C C . LYS A 1 297 ? -20.572 0.354 29.427 1.00 88.94 297 LYS A C 1
ATOM 2343 O O . LYS A 1 297 ? -19.863 0.416 30.425 1.00 88.94 297 LYS A O 1
ATOM 2348 N N . ASN A 1 298 ? -21.871 0.667 29.455 1.00 81.25 298 ASN A N 1
ATOM 2349 C CA . ASN A 1 298 ? -22.528 1.002 30.723 1.00 81.25 298 ASN A CA 1
ATOM 2350 C C . ASN A 1 298 ? -22.462 -0.189 31.702 1.00 81.25 298 ASN A C 1
ATOM 2352 O O . ASN A 1 298 ? -22.602 -1.337 31.274 1.00 81.25 298 ASN A O 1
ATOM 2356 N N . GLY A 1 299 ? -22.228 0.079 32.988 1.00 72.88 299 GLY A N 1
ATOM 2357 C CA . GLY A 1 299 ? -21.935 -0.943 34.002 1.00 72.88 299 GLY A CA 1
ATOM 2358 C C . GLY A 1 299 ? -20.487 -1.468 33.999 1.00 72.88 299 GLY A C 1
ATOM 2359 O O . GLY A 1 299 ? -20.171 -2.362 34.779 1.00 72.88 299 GLY A O 1
ATOM 2360 N N . TYR A 1 300 ? -19.590 -0.917 33.172 1.00 82.88 300 TYR A N 1
ATOM 2361 C CA . TYR A 1 300 ? -18.173 -1.297 33.110 1.00 82.88 300 TYR A CA 1
ATOM 2362 C C . TYR A 1 300 ? -17.242 -0.080 33.121 1.00 82.88 300 TYR A C 1
ATOM 2364 O O . TYR A 1 300 ? -17.611 1.014 32.684 1.00 82.88 300 TYR A O 1
ATOM 2372 N N . LYS A 1 301 ? -16.002 -0.290 33.571 1.00 82.69 301 LYS A N 1
ATOM 2373 C CA . LYS A 1 301 ? -14.901 0.656 33.359 1.00 82.69 301 LYS A CA 1
ATOM 2374 C C . LYS A 1 301 ? -14.540 0.696 31.871 1.00 82.69 301 LYS A C 1
ATOM 2376 O O . LYS A 1 301 ? -14.551 -0.334 31.197 1.00 82.69 301 LYS A O 1
ATOM 2381 N N . SER A 1 302 ? -14.228 1.884 31.362 1.00 88.00 302 SER A N 1
ATOM 2382 C CA . SER A 1 302 ? -13.699 2.066 30.009 1.00 88.00 302 SER A CA 1
ATOM 2383 C C . SER A 1 302 ? -12.218 1.704 29.947 1.00 88.00 302 SER A C 1
ATOM 2385 O O . SER A 1 302 ? -11.465 2.086 30.841 1.00 88.00 302 SER A O 1
ATOM 2387 N N . GLU A 1 303 ? -11.799 1.066 28.860 1.00 92.19 303 GLU A N 1
ATOM 2388 C CA . GLU A 1 303 ? -10.401 0.708 28.599 1.00 92.19 303 GLU A CA 1
ATOM 2389 C C . GLU A 1 303 ? -9.894 1.388 27.324 1.00 92.19 303 GLU A C 1
ATOM 2391 O O . GLU A 1 303 ? -10.669 1.720 26.421 1.00 92.19 303 GLU A O 1
ATOM 2396 N N . THR A 1 304 ? -8.587 1.638 27.241 1.00 93.94 304 THR A N 1
ATOM 2397 C CA . THR A 1 304 ? -7.971 2.303 26.081 1.00 93.94 304 THR A CA 1
ATOM 2398 C C . THR A 1 304 ? -6.579 1.750 25.805 1.00 93.94 304 THR A C 1
ATOM 2400 O O . THR A 1 304 ? -5.722 1.749 26.685 1.00 93.94 304 THR A O 1
ATOM 2403 N N . ILE A 1 305 ? -6.346 1.307 24.568 1.00 95.81 305 ILE A N 1
ATOM 2404 C CA . ILE A 1 305 ? -5.075 0.722 24.114 1.00 95.81 305 ILE A CA 1
ATOM 2405 C C . ILE A 1 305 ? -4.577 1.480 22.880 1.00 95.81 305 ILE A C 1
ATOM 2407 O O . ILE A 1 305 ? -5.364 1.893 22.028 1.00 95.81 305 ILE A O 1
ATOM 2411 N N . GLU A 1 306 ? -3.259 1.652 22.774 1.00 97.50 306 GLU A N 1
ATOM 2412 C CA . GLU A 1 306 ? -2.614 2.072 21.529 1.00 97.50 306 GLU A CA 1
ATOM 2413 C C . GLU A 1 306 ? -2.159 0.851 20.731 1.00 97.50 306 GLU A C 1
ATOM 2415 O O . GLU A 1 306 ? -1.449 -0.004 21.256 1.00 97.50 306 GLU A O 1
ATOM 2420 N N . ASN A 1 307 ? -2.539 0.806 19.456 1.00 97.19 307 ASN A N 1
ATOM 2421 C CA . ASN A 1 307 ? -2.144 -0.226 18.505 1.00 97.19 307 ASN A CA 1
ATOM 2422 C C . ASN A 1 307 ? -1.389 0.395 17.317 1.00 97.19 307 ASN A C 1
ATOM 2424 O O . ASN A 1 307 ? -1.581 1.577 17.020 1.00 97.19 307 ASN A O 1
ATOM 2428 N N . ARG A 1 308 ? -0.532 -0.362 16.623 1.00 96.19 308 ARG A N 1
ATOM 2429 C CA . ARG A 1 308 ? 0.264 0.160 15.502 1.00 96.19 308 ARG A CA 1
ATOM 2430 C C . ARG A 1 308 ? 0.292 -0.820 14.333 1.00 96.19 308 ARG A C 1
ATOM 2432 O O . ARG A 1 308 ? 1.087 -1.747 14.350 1.00 96.19 308 ARG A O 1
ATOM 2439 N N . ILE A 1 309 ? -0.464 -0.471 13.296 1.00 94.00 309 ILE A N 1
ATOM 2440 C CA . ILE A 1 309 ? -0.355 -1.037 11.950 1.00 94.00 309 ILE A CA 1
ATOM 2441 C C . ILE A 1 309 ? 0.993 -0.588 11.380 1.00 94.00 309 ILE A C 1
ATOM 2443 O O . ILE A 1 309 ? 1.221 0.624 11.234 1.00 94.00 309 ILE A O 1
ATOM 2447 N N . ASP A 1 310 ? 1.910 -1.522 11.123 1.00 90.50 310 ASP A N 1
ATOM 2448 C CA . ASP A 1 310 ? 3.290 -1.199 10.743 1.00 90.50 310 ASP A CA 1
ATOM 2449 C C . ASP A 1 310 ? 3.758 -1.654 9.357 1.00 90.50 310 ASP A C 1
ATOM 2451 O O . ASP A 1 310 ? 4.763 -1.131 8.860 1.00 90.50 310 ASP A O 1
ATOM 2455 N N . PHE A 1 311 ? 2.922 -2.429 8.665 1.00 82.62 311 PHE A N 1
ATOM 2456 C CA . PHE A 1 311 ? 2.932 -2.603 7.209 1.00 82.62 311 PHE A CA 1
ATOM 2457 C C . PHE A 1 311 ? 1.511 -2.456 6.615 1.00 82.62 311 PHE A C 1
ATOM 2459 O O . PHE A 1 311 ? 0.547 -2.193 7.329 1.00 82.62 311 PHE A O 1
ATOM 2466 N N . GLU A 1 312 ? 1.369 -2.518 5.289 1.00 79.25 312 GLU A N 1
ATOM 2467 C CA . GLU A 1 312 ? 0.049 -2.473 4.634 1.00 79.25 312 GLU A CA 1
ATOM 2468 C C . GLU A 1 312 ? -0.575 -3.874 4.581 1.00 79.25 312 GLU A C 1
ATOM 2470 O O . GLU A 1 312 ? 0.122 -4.843 4.291 1.00 79.25 312 GLU A O 1
ATOM 2475 N N . GLY A 1 313 ? -1.882 -3.982 4.843 1.00 81.25 313 GLY A N 1
ATOM 2476 C CA . GLY A 1 313 ? -2.564 -5.279 4.984 1.00 81.25 313 GLY A CA 1
ATOM 2477 C C . GLY A 1 313 ? -2.199 -6.043 6.267 1.00 81.25 313 GLY A C 1
ATOM 2478 O O . GLY A 1 313 ? -2.270 -7.268 6.284 1.00 81.25 313 GLY A O 1
ATOM 2479 N N . ASP A 1 314 ? -1.774 -5.318 7.304 1.00 88.31 314 ASP A N 1
ATOM 2480 C CA . ASP A 1 314 ? -1.486 -5.828 8.651 1.00 88.31 314 ASP A CA 1
ATOM 2481 C C . ASP A 1 314 ? -2.746 -6.382 9.346 1.00 88.31 314 ASP A C 1
ATOM 2483 O O . ASP A 1 314 ? -3.860 -5.892 9.115 1.00 88.31 314 ASP A O 1
ATOM 2487 N N . GLU A 1 315 ? -2.551 -7.374 10.216 1.00 90.94 315 GLU A N 1
ATOM 2488 C CA . GLU A 1 315 ? -3.598 -8.116 10.930 1.00 90.94 315 GLU A CA 1
ATOM 2489 C C . GLU A 1 315 ? -3.264 -8.162 12.429 1.00 90.94 315 GLU A C 1
ATOM 2491 O O . GLU A 1 315 ? -2.459 -8.977 12.887 1.00 90.94 315 GLU A O 1
ATOM 2496 N N . ASP A 1 316 ? -3.911 -7.290 13.204 1.00 94.75 316 ASP A N 1
ATOM 2497 C CA . ASP A 1 316 ? -3.702 -7.175 14.650 1.00 94.75 316 ASP A CA 1
ATOM 2498 C C . ASP A 1 316 ? -4.893 -7.714 15.455 1.00 94.75 316 ASP A C 1
ATOM 2500 O O . ASP A 1 316 ? -6.053 -7.509 15.096 1.00 94.75 316 ASP A O 1
ATOM 2504 N N . PHE A 1 317 ? -4.621 -8.335 16.607 1.00 96.75 317 PHE A N 1
ATOM 2505 C CA . PHE A 1 317 ? -5.645 -8.885 17.507 1.00 96.75 317 PHE A CA 1
ATOM 2506 C C . PHE A 1 317 ? -5.573 -8.221 18.885 1.00 96.75 317 PHE A C 1
ATOM 2508 O O . PHE A 1 317 ? -4.558 -8.323 19.576 1.00 96.75 317 PHE A O 1
ATOM 2515 N N . GLN A 1 318 ? -6.661 -7.583 19.326 1.00 97.62 318 GLN A N 1
ATOM 2516 C CA . GLN A 1 318 ? -6.710 -6.842 20.591 1.00 97.62 318 GLN A CA 1
ATOM 2517 C C . GLN A 1 318 ? -7.814 -7.346 21.529 1.00 97.62 318 GLN A C 1
ATOM 2519 O O . GLN A 1 318 ? -8.993 -7.408 21.175 1.00 97.62 318 GLN A O 1
ATOM 2524 N N . TYR A 1 319 ? -7.419 -7.689 22.760 1.00 96.50 319 TYR A N 1
ATOM 2525 C CA . TYR A 1 319 ? -8.269 -8.337 23.763 1.00 96.50 319 TYR A CA 1
ATOM 2526 C C . TYR A 1 319 ? -8.504 -7.431 24.972 1.00 96.50 319 TYR A C 1
ATOM 2528 O O . TYR A 1 319 ? -7.628 -7.258 25.822 1.00 96.50 319 TYR A O 1
ATOM 2536 N N . PHE A 1 320 ? -9.721 -6.912 25.094 1.00 96.56 320 PHE A N 1
ATOM 2537 C CA . PHE A 1 320 ? -10.132 -6.053 26.199 1.00 96.56 320 PHE A CA 1
ATOM 2538 C C . PHE A 1 320 ? -10.876 -6.863 27.259 1.00 96.56 320 PHE A C 1
ATOM 2540 O O . PHE A 1 320 ? -11.861 -7.533 26.955 1.00 96.56 320 PHE A O 1
ATOM 2547 N N . HIS A 1 321 ? -10.428 -6.770 28.509 1.00 94.31 321 HIS A N 1
ATOM 2548 C CA . HIS A 1 321 ? -11.079 -7.393 29.661 1.00 94.31 321 HIS A CA 1
ATOM 2549 C C . HIS A 1 321 ? -11.665 -6.300 30.552 1.00 94.31 321 HIS A C 1
ATOM 2551 O O . HIS A 1 321 ? -11.004 -5.826 31.473 1.00 94.31 321 HIS A O 1
ATOM 2557 N N . LEU A 1 322 ? -12.898 -5.877 30.269 1.00 89.06 322 LEU A N 1
ATOM 2558 C CA . LEU A 1 322 ? -13.527 -4.809 31.036 1.00 89.06 322 LEU A CA 1
ATOM 2559 C C . LEU A 1 322 ? -13.860 -5.300 32.450 1.00 89.06 322 LEU A C 1
ATOM 2561 O O . LEU A 1 322 ? -14.598 -6.274 32.646 1.00 89.06 322 LEU A O 1
ATOM 2565 N N . GLU A 1 323 ? -13.356 -4.585 33.450 1.00 84.06 323 GLU A N 1
ATOM 2566 C CA . GLU A 1 323 ? -13.846 -4.700 34.817 1.00 84.06 323 GLU A CA 1
ATOM 2567 C C . GLU A 1 323 ? -15.259 -4.107 34.875 1.00 84.06 323 GLU A C 1
ATOM 2569 O O . GLU A 1 323 ? -15.463 -2.920 34.607 1.00 84.06 323 GLU A O 1
ATOM 2574 N N . ALA A 1 324 ? -16.249 -4.937 35.211 1.00 75.38 324 ALA A N 1
ATOM 2575 C CA . ALA A 1 324 ? -17.568 -4.438 35.581 1.00 75.38 324 ALA A CA 1
ATOM 2576 C C . ALA A 1 324 ? -17.419 -3.529 36.806 1.00 75.38 324 ALA A C 1
ATOM 2578 O O . ALA A 1 324 ? -16.662 -3.863 37.723 1.00 75.38 324 ALA A O 1
ATOM 2579 N N . TRP A 1 325 ? -18.162 -2.422 36.871 1.00 61.25 325 TRP A N 1
ATOM 2580 C CA . TRP A 1 325 ? -18.342 -1.764 38.162 1.00 61.25 325 TRP A CA 1
ATOM 2581 C C . TRP A 1 325 ? -18.920 -2.815 39.117 1.00 61.25 325 TRP A C 1
ATOM 2583 O O . TRP A 1 325 ? -19.848 -3.546 38.766 1.00 61.25 325 TRP A O 1
ATOM 2593 N N . GLY A 1 326 ? -18.277 -2.995 40.273 1.00 52.62 326 GLY A N 1
ATOM 2594 C CA . GLY A 1 326 ? -18.644 -4.074 41.189 1.00 52.62 326 GLY A CA 1
ATOM 2595 C C . GLY A 1 326 ? -20.080 -3.918 41.713 1.00 52.62 326 GLY A C 1
ATOM 2596 O O . GLY A 1 326 ? -20.683 -2.863 41.524 1.00 52.62 326 GLY A O 1
ATOM 2597 N N . PRO A 1 327 ? -20.610 -4.909 42.458 1.00 52.00 327 PRO A N 1
ATOM 2598 C CA . PRO A 1 327 ? -21.901 -4.828 43.165 1.00 52.00 327 PRO A CA 1
ATOM 2599 C C . PRO A 1 327 ? -21.800 -3.904 44.399 1.00 52.00 327 PRO A C 1
ATOM 2601 O O . PRO A 1 327 ? -22.091 -4.290 45.524 1.00 52.00 327 PRO A O 1
ATOM 2604 N N . ASN A 1 328 ? -21.233 -2.729 44.157 1.00 49.72 328 ASN A N 1
ATOM 2605 C CA . ASN A 1 328 ? -20.471 -1.874 45.053 1.00 49.72 328 ASN A CA 1
ATOM 2606 C C . ASN A 1 328 ? -20.580 -0.400 44.618 1.00 49.72 328 ASN A C 1
ATOM 2608 O O . ASN A 1 328 ? -20.005 0.460 45.275 1.00 49.72 328 ASN A O 1
ATOM 2612 N N . SER A 1 329 ? -21.285 -0.086 43.530 1.00 63.69 329 SER A N 1
ATOM 2613 C CA . SER A 1 329 ? -21.891 1.233 43.373 1.00 63.69 329 SER A CA 1
ATOM 2614 C C . SER A 1 329 ? -22.978 1.422 44.435 1.00 63.69 329 SER A C 1
ATOM 2616 O O . SER A 1 329 ? -23.606 0.458 44.874 1.00 63.69 329 SER A O 1
ATOM 2618 N N . GLY A 1 330 ? -23.164 2.658 44.889 1.00 70.44 330 GLY A N 1
ATOM 2619 C CA . GLY A 1 330 ? -24.299 3.039 45.718 1.00 70.44 330 GLY A CA 1
ATOM 2620 C C . GLY A 1 330 ? -25.596 3.115 44.917 1.00 70.44 330 GLY A C 1
ATOM 2621 O O . GLY A 1 330 ? -25.597 3.188 43.683 1.00 70.44 330 GLY A O 1
ATOM 2622 N N . PHE A 1 331 ? -26.702 3.122 45.647 1.00 84.88 331 PHE A N 1
ATOM 2623 C CA . PHE A 1 331 ? -28.056 3.105 45.112 1.00 84.88 331 PHE A CA 1
ATOM 2624 C C . PHE A 1 331 ? -28.934 4.075 45.901 1.00 84.88 331 PHE A C 1
ATOM 2626 O O . PHE A 1 331 ? -28.928 4.053 47.133 1.00 84.88 331 PHE A O 1
ATOM 2633 N N . ILE A 1 332 ? -29.706 4.900 45.192 1.00 92.06 332 ILE A N 1
ATOM 2634 C CA . ILE A 1 332 ? -30.726 5.764 45.791 1.00 92.06 332 ILE A CA 1
ATOM 2635 C C . ILE A 1 332 ? -32.089 5.425 45.179 1.00 92.06 332 ILE A C 1
ATOM 2637 O O . ILE A 1 332 ? -32.324 5.671 43.993 1.00 92.06 332 ILE A O 1
ATOM 2641 N N . GLU A 1 333 ? -32.992 4.899 46.006 1.00 94.62 333 GLU A N 1
ATOM 2642 C CA . GLU A 1 333 ? -34.427 4.827 45.722 1.00 94.62 333 GLU A CA 1
ATOM 2643 C C . GLU A 1 333 ? -35.078 6.156 46.134 1.00 94.62 333 GLU A C 1
ATOM 2645 O O . GLU A 1 333 ? -34.861 6.672 47.237 1.00 94.62 333 GLU A O 1
ATOM 2650 N N . VAL A 1 334 ? -35.829 6.749 45.208 1.00 96.56 334 VAL A N 1
ATOM 2651 C CA . VAL A 1 334 ? -36.516 8.034 45.362 1.00 96.56 334 VAL A CA 1
ATOM 2652 C C . VAL A 1 334 ? -38.009 7.781 45.267 1.00 96.56 334 VAL A C 1
ATOM 2654 O O . VAL A 1 334 ? -38.512 7.389 44.217 1.00 96.56 334 VAL A O 1
ATOM 2657 N N . GLU A 1 335 ? -38.716 8.029 46.358 1.00 97.44 335 GLU A N 1
ATOM 2658 C CA . GLU A 1 335 ? -40.167 7.911 46.464 1.00 97.44 335 GLU A CA 1
ATOM 2659 C C . GLU A 1 335 ? -40.763 9.317 46.507 1.00 97.44 335 GLU A C 1
ATOM 2661 O O . GLU A 1 335 ? -40.363 10.131 47.336 1.00 97.44 335 GLU A O 1
ATOM 2666 N N . VAL A 1 336 ? -41.695 9.635 45.611 1.00 97.50 336 VAL A N 1
ATOM 2667 C CA . VAL A 1 336 ? -42.285 10.977 45.517 1.00 97.50 336 VAL A CA 1
ATOM 2668 C C . VAL A 1 336 ? -43.783 10.897 45.768 1.00 97.50 336 VAL A C 1
ATOM 2670 O O . VAL A 1 336 ? -44.511 10.228 45.033 1.00 97.50 336 VAL A O 1
ATOM 2673 N N . LEU A 1 337 ? -44.230 11.591 46.812 1.00 95.69 337 LEU A N 1
ATOM 2674 C CA . LEU A 1 337 ? -45.606 11.612 47.298 1.00 95.69 337 LEU A CA 1
ATOM 2675 C C . LEU A 1 337 ? -46.109 13.060 47.424 1.00 95.69 337 LEU A C 1
ATOM 2677 O O . LEU A 1 337 ? -45.310 13.989 47.538 1.00 95.69 337 LEU A O 1
ATOM 2681 N N . ASP A 1 338 ? -47.424 13.262 47.457 1.00 93.81 338 ASP A N 1
ATOM 2682 C CA . ASP A 1 338 ? -48.021 14.540 47.871 1.00 93.81 338 ASP A CA 1
ATOM 2683 C C . ASP A 1 338 ? -48.169 14.640 49.407 1.00 93.81 338 ASP A C 1
ATOM 2685 O O . ASP A 1 338 ? -47.976 13.671 50.147 1.00 93.81 338 ASP A O 1
ATOM 2689 N N . ASN A 1 339 ? -48.574 15.811 49.910 1.00 91.69 339 ASN A N 1
ATOM 2690 C CA . ASN A 1 339 ? -48.884 16.031 51.335 1.00 91.69 339 ASN A CA 1
ATOM 2691 C C . ASN A 1 339 ? -50.045 15.170 51.892 1.00 91.69 339 ASN A C 1
ATOM 2693 O O . ASN A 1 339 ? -50.310 15.192 53.097 1.00 91.69 339 ASN A O 1
ATOM 2697 N N . ASN A 1 340 ? -50.756 14.425 51.043 1.00 93.81 340 ASN A N 1
ATOM 2698 C CA . ASN A 1 340 ? -51.795 13.466 51.406 1.00 93.81 340 ASN A CA 1
ATOM 2699 C C . ASN A 1 340 ? -51.326 11.998 51.301 1.00 93.81 340 ASN A C 1
ATOM 2701 O O . ASN A 1 340 ? -52.121 11.102 51.593 1.00 93.81 340 ASN A O 1
ATOM 2705 N N . PHE A 1 341 ? -50.043 11.766 50.995 1.00 92.12 341 PHE A N 1
ATOM 2706 C CA . PHE A 1 341 ? -49.396 10.469 50.769 1.00 92.12 341 PHE A CA 1
ATOM 2707 C C . PHE A 1 341 ? -49.888 9.707 49.521 1.00 92.12 341 PHE A C 1
ATOM 2709 O O . PHE A 1 341 ? -49.809 8.479 49.480 1.00 92.12 341 PHE A O 1
ATOM 2716 N N . ASN A 1 342 ? -50.375 10.410 48.492 1.00 93.56 342 ASN A N 1
ATOM 2717 C CA . ASN A 1 342 ? -50.620 9.825 47.168 1.00 93.56 342 ASN A CA 1
ATOM 2718 C C . ASN A 1 342 ? -49.331 9.825 46.327 1.00 93.56 342 ASN A C 1
ATOM 2720 O O . ASN A 1 342 ? -48.544 10.765 46.392 1.00 93.56 342 ASN A O 1
ATOM 2724 N N . GLU A 1 343 ? -49.140 8.794 45.506 1.00 96.25 343 GLU A N 1
ATOM 2725 C CA . GLU A 1 343 ? -47.955 8.594 44.659 1.00 96.25 343 GLU A CA 1
ATOM 2726 C C . GLU A 1 343 ? -47.901 9.588 43.476 1.00 96.25 343 GLU A C 1
ATOM 2728 O O . GLU A 1 343 ? -48.811 9.629 42.643 1.00 96.25 343 GLU A O 1
ATOM 2733 N N . ILE A 1 344 ? -46.816 10.367 43.349 1.00 94.38 344 ILE A N 1
ATOM 2734 C CA . ILE A 1 344 ? -46.626 11.334 42.253 1.00 94.38 344 ILE A CA 1
ATOM 2735 C C . ILE A 1 344 ? -45.808 10.699 41.122 1.00 94.38 344 ILE A C 1
ATOM 2737 O O . ILE A 1 344 ? -44.575 10.687 41.126 1.00 94.38 344 ILE A O 1
ATOM 2741 N N . ASN A 1 345 ? -46.516 10.217 40.104 1.00 93.94 345 ASN A N 1
ATOM 2742 C CA . ASN A 1 345 ? -45.954 9.790 38.821 1.00 93.94 345 ASN A CA 1
ATOM 2743 C C . ASN A 1 345 ? -45.468 10.978 37.959 1.00 93.94 345 ASN A C 1
ATOM 2745 O O . ASN A 1 345 ? -45.990 12.093 38.052 1.00 93.94 345 ASN A O 1
ATOM 2749 N N . ASP A 1 346 ? -44.494 10.732 37.079 1.00 92.25 346 ASP A N 1
ATOM 2750 C CA . ASP A 1 346 ? -43.923 11.670 36.108 1.00 92.25 346 ASP A CA 1
ATOM 2751 C C . ASP A 1 346 ? -43.361 12.954 36.761 1.00 92.25 346 ASP A C 1
ATOM 2753 O O . ASP A 1 346 ? -43.488 14.054 36.213 1.00 92.25 346 ASP A O 1
ATOM 2757 N N . ALA A 1 347 ? -42.779 12.834 37.957 1.00 92.62 347 ALA A N 1
ATOM 2758 C CA . ALA A 1 347 ? -41.921 13.849 38.568 1.00 92.62 347 ALA A CA 1
ATOM 2759 C C . ALA A 1 347 ? -40.480 13.654 38.074 1.00 92.62 347 ALA A C 1
ATOM 2761 O O . ALA A 1 347 ? -39.970 12.535 38.078 1.00 92.62 347 ALA A O 1
ATOM 2762 N N . LEU A 1 348 ? -39.830 14.731 37.636 1.00 91.62 348 LEU A N 1
ATOM 2763 C CA . LEU A 1 348 ? -38.437 14.731 37.195 1.00 91.62 348 LEU A CA 1
ATOM 2764 C C . LEU A 1 348 ? -37.515 14.654 38.414 1.00 91.62 348 LEU A C 1
ATOM 2766 O O . LEU A 1 348 ? -37.470 15.586 39.217 1.00 91.62 348 LEU A O 1
ATOM 2770 N N . VAL A 1 349 ? -36.749 13.574 38.514 1.00 95.12 349 VAL A N 1
ATOM 2771 C CA . VAL A 1 349 ? -35.694 13.384 39.510 1.00 95.12 349 VAL A CA 1
ATOM 2772 C C . VAL A 1 349 ? -34.338 13.624 38.850 1.00 95.12 349 VAL A C 1
ATOM 2774 O O . VAL A 1 349 ? -34.065 13.109 37.763 1.00 95.12 349 VAL A O 1
ATOM 2777 N N . ASN A 1 350 ? -33.477 14.399 39.507 1.00 89.81 350 ASN A N 1
ATOM 2778 C CA . ASN A 1 350 ? -32.124 14.705 39.051 1.00 89.81 350 ASN A CA 1
ATOM 2779 C C . ASN A 1 350 ? -31.120 14.527 40.201 1.00 89.81 350 ASN A C 1
ATOM 2781 O O . ASN A 1 350 ? -31.146 15.274 41.179 1.00 89.81 350 ASN A O 1
ATOM 2785 N N . VAL A 1 351 ? -30.192 13.584 40.043 1.00 93.75 351 VAL A N 1
ATOM 2786 C CA . VAL A 1 351 ? -29.117 13.285 40.996 1.00 93.75 351 VAL A CA 1
ATOM 2787 C C . VAL A 1 351 ? -27.821 13.938 40.522 1.00 93.75 351 VAL A C 1
ATOM 2789 O O . VAL A 1 351 ? -27.289 13.594 39.465 1.00 93.75 351 VAL A O 1
ATOM 2792 N N . MET A 1 352 ? -27.307 14.880 41.309 1.00 89.69 352 MET A N 1
ATOM 2793 C CA . MET A 1 352 ? -26.085 15.638 41.041 1.00 89.69 352 MET A CA 1
ATOM 2794 C C . MET A 1 352 ? -25.010 15.308 42.076 1.00 89.69 352 MET A C 1
ATOM 2796 O O . MET A 1 352 ? -25.267 15.364 43.277 1.00 89.69 352 MET A O 1
ATOM 2800 N N . ASN A 1 353 ? -23.799 14.993 41.620 1.00 86.12 353 ASN A N 1
ATOM 2801 C CA . ASN A 1 353 ? -22.639 14.837 42.495 1.00 86.12 353 ASN A CA 1
ATOM 2802 C C . ASN A 1 353 ? -22.127 16.217 42.940 1.00 86.12 353 ASN A C 1
ATOM 2804 O O . ASN A 1 353 ? -21.925 17.102 42.110 1.00 86.12 353 ASN A O 1
ATOM 2808 N N . ILE A 1 354 ? -21.909 16.409 44.242 1.00 83.50 354 ILE A N 1
ATOM 2809 C CA . ILE A 1 354 ? -21.621 17.733 44.813 1.00 83.50 354 ILE A CA 1
ATOM 2810 C C . ILE A 1 354 ? -20.212 18.224 44.450 1.00 83.50 354 ILE A C 1
ATOM 2812 O O . ILE A 1 354 ? -20.055 19.390 44.088 1.00 83.50 354 ILE A O 1
ATOM 2816 N N . ASP A 1 355 ? -19.202 17.351 44.490 1.00 77.00 355 ASP A N 1
ATOM 2817 C CA . ASP A 1 355 ? -17.802 17.731 44.243 1.00 77.00 355 ASP A CA 1
ATOM 2818 C C . ASP A 1 355 ? -17.526 18.111 42.779 1.00 77.00 355 ASP A C 1
ATOM 2820 O O . ASP A 1 355 ? -16.733 19.013 42.504 1.00 77.00 355 ASP A O 1
ATOM 2824 N N . THR A 1 356 ? -18.183 17.436 41.831 1.00 74.50 356 THR A N 1
ATOM 2825 C CA . THR A 1 356 ? -18.050 17.701 40.384 1.00 74.50 356 THR A CA 1
ATOM 2826 C C . THR A 1 356 ? -19.087 18.690 39.849 1.00 74.50 356 THR A C 1
ATOM 2828 O O . THR A 1 356 ? -18.846 19.326 38.825 1.00 74.50 356 THR A O 1
ATOM 2831 N N . SER A 1 357 ? -20.228 18.842 40.535 1.00 81.50 357 SER A N 1
ATOM 2832 C CA . SER A 1 357 ? -21.440 19.513 40.031 1.00 81.50 357 SER A CA 1
ATOM 2833 C C . SER A 1 357 ? -22.042 18.879 38.761 1.00 81.50 357 SER A C 1
ATOM 2835 O O . SER A 1 357 ? -22.831 19.519 38.064 1.00 81.50 357 SER A O 1
ATOM 2837 N N . GLU A 1 358 ? -21.705 17.622 38.453 1.00 78.44 358 GLU A N 1
ATOM 2838 C CA . GLU A 1 358 ? -22.263 16.880 37.317 1.00 78.44 358 GLU A CA 1
ATOM 2839 C C . GLU A 1 358 ? -23.554 16.139 37.709 1.00 78.44 358 GLU A C 1
ATOM 2841 O O . GLU A 1 358 ? -23.629 15.496 38.761 1.00 78.44 358 GLU A O 1
ATOM 2846 N N . THR A 1 359 ? -24.579 16.193 36.849 1.00 86.81 359 THR A N 1
ATOM 2847 C CA . THR A 1 359 ? -25.735 15.286 36.942 1.00 86.81 359 THR A CA 1
ATOM 2848 C C . THR A 1 359 ? -25.289 13.888 36.527 1.00 86.81 359 THR A C 1
ATOM 2850 O O . THR A 1 359 ? -24.949 13.665 35.367 1.00 86.81 359 THR A O 1
ATOM 2853 N N . VAL A 1 360 ? -25.322 12.946 37.470 1.00 86.44 360 VAL A N 1
ATOM 2854 C CA . VAL A 1 360 ? -24.912 11.547 37.264 1.00 86.44 360 VAL A CA 1
ATOM 2855 C C . VAL A 1 360 ? -26.079 10.624 36.920 1.00 86.44 360 VAL A C 1
ATOM 2857 O O . VAL A 1 360 ? -25.875 9.590 36.292 1.00 86.44 360 VAL A O 1
ATOM 2860 N N . SER A 1 361 ? -27.305 10.988 37.308 1.00 90.12 361 SER A N 1
ATOM 2861 C CA . SER A 1 361 ? -28.514 10.233 36.977 1.00 90.12 361 SER A CA 1
ATOM 2862 C C . SER A 1 361 ? -29.726 11.163 36.905 1.00 90.12 361 SER A C 1
ATOM 2864 O O . SER A 1 361 ? -29.839 12.104 37.691 1.00 90.12 361 SER A O 1
ATOM 2866 N N . GLN A 1 362 ? -30.614 10.941 35.939 1.00 92.81 362 GLN A N 1
ATOM 2867 C CA . GLN A 1 362 ? -31.821 11.744 35.734 1.00 92.81 362 GLN A CA 1
ATOM 2868 C C . GLN A 1 362 ? -32.929 10.885 35.112 1.00 92.81 362 GLN A C 1
ATOM 2870 O O . GLN A 1 362 ? -32.655 9.994 34.305 1.00 92.81 362 GLN A O 1
ATOM 2875 N N . GLY A 1 363 ? -34.185 11.149 35.465 1.00 88.50 363 GLY A N 1
ATOM 2876 C CA . GLY A 1 363 ? -35.344 10.497 34.857 1.00 88.50 363 GLY A CA 1
ATOM 2877 C C . GLY A 1 363 ? -36.653 10.874 35.539 1.00 88.50 363 GLY A C 1
ATOM 2878 O O . GLY A 1 363 ? -36.700 11.824 36.313 1.00 88.50 363 GLY A O 1
ATOM 2879 N N . PHE A 1 364 ? -37.723 10.142 35.236 1.00 92.19 364 PHE A N 1
ATOM 2880 C CA . PHE A 1 364 ? -39.062 10.414 35.759 1.00 92.19 364 PHE A CA 1
ATOM 2881 C C . PHE A 1 364 ? -39.543 9.302 36.695 1.00 92.19 364 PHE A C 1
ATOM 2883 O O . PHE A 1 364 ? -39.221 8.131 36.480 1.00 92.19 364 PHE A O 1
ATOM 2890 N N . THR A 1 365 ? -40.332 9.656 37.711 1.00 95.94 365 THR A N 1
ATOM 2891 C CA . THR A 1 365 ? -40.973 8.680 38.602 1.00 95.94 365 THR A CA 1
ATOM 2892 C C . THR A 1 365 ? -41.992 7.815 37.870 1.00 95.94 365 THR A C 1
ATOM 2894 O O . THR A 1 365 ? -42.823 8.286 37.091 1.00 95.94 365 THR A O 1
ATOM 2897 N N . SER A 1 366 ? -41.945 6.520 38.167 1.00 91.56 366 SER A N 1
ATOM 2898 C CA . SER A 1 366 ? -42.883 5.504 37.688 1.00 91.56 366 SER A CA 1
ATOM 2899 C C . SER A 1 366 ? -44.328 5.763 38.142 1.00 91.56 366 SER A C 1
ATOM 2901 O O . SER A 1 366 ? -44.615 6.699 38.889 1.00 91.56 366 SER A O 1
ATOM 2903 N N . SER A 1 367 ? -45.266 4.916 37.707 1.00 91.19 367 SER A N 1
ATOM 2904 C CA . SER A 1 367 ? -46.685 5.033 38.072 1.00 91.19 367 SER A CA 1
ATOM 2905 C C . SER A 1 367 ? -46.970 4.906 39.574 1.00 91.19 367 SER A C 1
ATOM 2907 O O . SER A 1 367 ? -48.080 5.228 39.976 1.00 91.19 367 SER A O 1
ATOM 2909 N N . SER A 1 368 ? -46.005 4.436 40.374 1.00 90.81 368 SER A N 1
ATOM 2910 C CA . SER A 1 368 ? -46.092 4.329 41.838 1.00 90.81 368 SER A CA 1
ATOM 2911 C C . SER A 1 368 ? -45.143 5.293 42.564 1.00 90.81 368 SER A C 1
ATOM 2913 O O . SER A 1 368 ? -44.604 4.964 43.614 1.00 90.81 368 SER A O 1
ATOM 2915 N N . GLY A 1 369 ? -44.829 6.446 41.962 1.00 92.94 369 GLY A N 1
ATOM 2916 C CA . GLY A 1 369 ? -44.004 7.492 42.584 1.00 92.94 369 GLY A CA 1
ATOM 2917 C C . GLY A 1 369 ? -42.511 7.165 42.748 1.00 92.94 369 GLY A C 1
ATOM 2918 O O . GLY A 1 369 ? -41.759 8.034 43.180 1.00 92.94 369 GLY A O 1
ATOM 2919 N N . LEU A 1 370 ? -42.061 5.958 42.383 1.00 92.69 370 LEU A N 1
ATOM 2920 C CA . LEU A 1 370 ? -40.675 5.505 42.558 1.00 92.69 370 LEU A CA 1
ATOM 2921 C C . LEU A 1 370 ? -39.779 5.835 41.354 1.00 92.69 370 LEU A C 1
ATOM 2923 O O . LEU A 1 370 ? -40.183 5.627 40.203 1.00 92.69 370 LEU A O 1
ATOM 2927 N N . TYR A 1 371 ? -38.544 6.260 41.619 1.00 94.81 371 TYR A N 1
ATOM 2928 C CA . TYR A 1 371 ? -37.436 6.388 40.668 1.00 94.81 371 TYR A CA 1
ATOM 2929 C C . TYR A 1 371 ? -36.127 5.904 41.306 1.00 94.81 371 TYR A C 1
ATOM 2931 O O . TYR A 1 371 ? -35.827 6.263 42.441 1.00 94.81 371 TYR A O 1
ATOM 2939 N N . ASN A 1 372 ? -35.311 5.149 40.562 1.00 91.00 372 ASN A N 1
ATOM 2940 C CA . ASN A 1 372 ? -34.113 4.509 41.111 1.00 91.00 372 ASN A CA 1
ATOM 2941 C C . ASN A 1 372 ? -32.850 4.991 40.394 1.00 91.00 372 ASN A C 1
ATOM 2943 O O . ASN A 1 372 ? -32.666 4.735 39.203 1.00 91.00 372 ASN A O 1
ATOM 2947 N N . ALA A 1 373 ? -31.956 5.642 41.140 1.00 89.56 373 ALA A N 1
ATOM 2948 C CA . ALA A 1 373 ? -30.619 5.998 40.689 1.00 89.56 373 ALA A CA 1
ATOM 2949 C C . ALA A 1 373 ? -29.626 4.895 41.084 1.00 89.56 373 ALA A C 1
ATOM 2951 O O . ALA A 1 373 ? -29.265 4.744 42.253 1.00 89.56 373 ALA A O 1
ATOM 2952 N N . THR A 1 374 ? -29.203 4.112 40.093 1.00 85.56 374 THR A N 1
ATOM 2953 C CA . THR A 1 374 ? -28.146 3.100 40.215 1.00 85.56 374 THR A CA 1
ATOM 2954 C C . THR A 1 374 ? -26.765 3.701 39.933 1.00 85.56 374 THR A C 1
ATOM 2956 O O . THR A 1 374 ? -26.645 4.861 39.539 1.00 85.56 374 THR A O 1
ATOM 2959 N N . ASP A 1 375 ? -25.720 2.884 40.096 1.00 75.44 375 ASP A N 1
ATOM 2960 C CA . ASP A 1 375 ? -24.376 3.136 39.552 1.00 75.44 375 ASP A CA 1
ATOM 2961 C C . ASP A 1 375 ? -23.644 4.365 40.128 1.00 75.44 375 ASP A C 1
ATOM 2963 O O . ASP A 1 375 ? -22.690 4.876 39.542 1.00 75.44 375 ASP A O 1
ATOM 2967 N N . LEU A 1 376 ? -24.043 4.800 41.327 1.00 83.75 376 LEU A N 1
ATOM 2968 C CA . LEU A 1 376 ? -23.429 5.917 42.043 1.00 83.75 376 LEU A CA 1
ATOM 2969 C C . LEU A 1 376 ? -22.086 5.504 42.672 1.00 83.75 376 LEU A C 1
ATOM 2971 O O . LEU A 1 376 ? -21.904 4.365 43.102 1.00 83.75 376 LEU A O 1
ATOM 2975 N N . ALA A 1 377 ? -21.134 6.428 42.761 1.00 82.12 377 ALA A N 1
ATOM 2976 C CA . ALA A 1 377 ? -19.873 6.215 43.473 1.00 82.12 377 ALA A CA 1
ATOM 2977 C C . ALA A 1 377 ? -20.024 6.555 44.968 1.00 82.12 377 ALA A C 1
ATOM 2979 O O . ALA A 1 377 ? -21.007 7.172 45.366 1.00 82.12 377 ALA A O 1
ATOM 2980 N N . ILE A 1 378 ? -19.030 6.211 45.798 1.00 80.75 378 ILE A N 1
ATOM 2981 C CA . ILE A 1 378 ? -18.905 6.825 47.133 1.00 80.75 378 ILE A CA 1
ATOM 2982 C C . ILE A 1 378 ? -18.736 8.333 46.947 1.00 80.75 378 ILE A C 1
ATOM 2984 O O . ILE A 1 378 ? -17.837 8.768 46.223 1.00 80.75 378 ILE A O 1
ATOM 2988 N N . GLY A 1 379 ? -19.576 9.118 47.615 1.00 84.12 379 GLY A N 1
ATOM 2989 C CA . GLY A 1 379 ? -19.565 10.568 47.491 1.00 84.12 379 GLY A CA 1
ATOM 2990 C C . GLY A 1 379 ? -20.840 11.233 47.990 1.00 84.12 379 GLY A C 1
ATOM 2991 O O . GLY A 1 379 ? -21.808 10.585 48.390 1.00 84.12 379 GLY A O 1
ATOM 2992 N N . GLU A 1 380 ? -20.812 12.558 47.946 1.00 87.06 380 GLU A N 1
ATOM 2993 C CA . GLU A 1 380 ? -21.893 13.430 48.391 1.00 87.06 380 GLU A CA 1
ATOM 2994 C C . GLU A 1 380 ? -22.775 13.819 47.190 1.00 87.06 380 GLU A C 1
ATOM 2996 O O . GLU A 1 380 ? -22.261 14.301 46.174 1.00 87.06 380 GLU A O 1
ATOM 3001 N N . TYR A 1 381 ? -24.096 13.635 47.290 1.00 90.56 381 TYR A N 1
ATOM 3002 C CA . TYR A 1 381 ? -25.043 13.977 46.220 1.00 90.56 381 TYR A CA 1
ATOM 3003 C C . TYR A 1 381 ? -26.156 14.914 46.701 1.00 90.56 381 TYR A C 1
ATOM 3005 O O . TYR A 1 381 ? -26.587 14.862 47.855 1.00 90.56 381 TYR A O 1
ATOM 3013 N N . TYR A 1 382 ? -26.659 15.740 45.782 1.00 92.31 382 TYR A N 1
ATOM 3014 C CA . TYR A 1 382 ? -27.986 16.343 45.886 1.00 92.31 382 TYR A CA 1
ATOM 3015 C C . TYR A 1 382 ? -28.941 15.626 44.939 1.00 92.31 382 TYR A C 1
ATOM 3017 O O . TYR A 1 382 ? -28.653 15.461 43.752 1.00 92.31 382 TYR A O 1
ATOM 3025 N N . VAL A 1 383 ? -30.100 15.249 45.462 1.00 94.44 383 VAL A N 1
ATOM 3026 C CA . VAL A 1 383 ? -31.230 14.744 44.687 1.00 94.44 383 VAL A CA 1
ATOM 3027 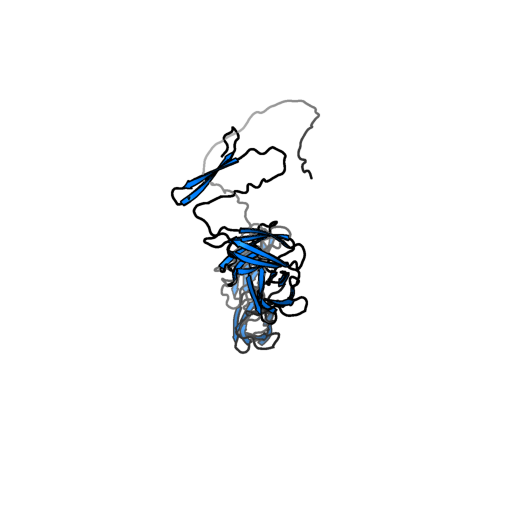C C . VAL A 1 383 ? -32.286 15.840 44.685 1.00 94.44 383 VAL A C 1
ATOM 3029 O O . VAL A 1 383 ? -32.746 16.265 45.746 1.00 94.44 383 VAL A O 1
ATOM 3032 N N . SER A 1 384 ? -32.643 16.329 43.499 1.00 90.50 384 SER A N 1
ATOM 3033 C CA . SER A 1 384 ? -33.727 17.292 43.316 1.00 90.50 384 SER A CA 1
ATOM 3034 C C . SER A 1 384 ? -34.904 16.654 42.589 1.00 90.50 384 SER A C 1
ATOM 3036 O O . SER A 1 384 ? -34.722 15.861 41.662 1.00 90.50 384 SER A O 1
ATOM 3038 N N . VAL A 1 385 ? -36.114 17.000 43.025 1.00 94.00 385 VAL A N 1
ATOM 3039 C CA . VAL A 1 385 ? -37.376 16.456 42.518 1.00 94.00 385 VAL A CA 1
ATOM 3040 C C . VAL A 1 385 ? -38.280 17.609 42.096 1.00 94.00 385 VAL A C 1
ATOM 3042 O O . VAL A 1 385 ? -38.600 18.487 42.895 1.00 94.00 385 VAL A O 1
ATOM 3045 N N . PHE A 1 386 ? -38.689 17.609 40.829 1.00 91.75 386 PHE A N 1
ATOM 3046 C CA . PHE A 1 386 ? -39.541 18.633 40.230 1.00 91.75 386 PHE A CA 1
ATOM 3047 C C . PHE A 1 386 ? -40.798 18.013 39.611 1.00 91.75 386 PHE A C 1
ATOM 3049 O O . PHE A 1 386 ? -40.714 17.096 38.792 1.00 91.75 386 PHE A O 1
ATOM 3056 N N . LYS A 1 387 ? -41.966 18.569 39.932 1.00 90.88 387 LYS A N 1
ATOM 3057 C CA . LYS A 1 387 ? -43.234 18.269 39.263 1.00 90.88 387 LYS A CA 1
ATOM 3058 C C . LYS A 1 387 ? -43.951 19.585 38.973 1.00 90.88 387 LYS A C 1
ATOM 3060 O O . LYS A 1 387 ? -44.022 20.446 39.841 1.00 90.88 387 LYS A O 1
ATOM 3065 N N . ASP A 1 388 ? -44.477 19.740 37.761 1.00 88.69 388 ASP A N 1
ATOM 3066 C CA . ASP A 1 388 ? -45.278 20.918 37.415 1.00 88.69 388 ASP A CA 1
ATOM 3067 C C . ASP A 1 388 ? -46.538 21.000 38.298 1.00 88.69 388 ASP A C 1
ATOM 3069 O O . ASP A 1 388 ? -47.161 19.976 38.587 1.00 88.69 388 ASP A O 1
ATOM 3073 N N . GLY A 1 389 ? -46.872 22.204 38.765 1.00 85.75 389 GLY A N 1
ATOM 3074 C CA . GLY A 1 389 ? -47.881 22.444 39.808 1.00 85.75 389 GLY A CA 1
ATOM 3075 C C . GLY A 1 389 ? -47.417 22.218 41.259 1.00 85.75 389 GLY A C 1
ATOM 3076 O O . GLY A 1 389 ? -48.175 22.531 42.176 1.00 85.75 389 GLY A O 1
ATOM 3077 N N . TYR A 1 390 ? -46.190 21.737 41.496 1.00 89.69 390 TYR A N 1
ATOM 3078 C CA . TYR A 1 390 ? -45.643 21.478 42.835 1.00 89.69 390 TYR A CA 1
ATOM 3079 C C . TYR A 1 390 ? -44.363 22.278 43.117 1.00 89.69 390 TYR A C 1
ATOM 3081 O O . TYR A 1 390 ? -43.604 22.639 42.216 1.00 89.69 390 TYR A O 1
ATOM 3089 N N . VAL A 1 391 ? -44.107 22.540 44.398 1.00 86.69 391 VAL A N 1
ATOM 3090 C CA . VAL A 1 391 ? -42.847 23.110 44.888 1.00 86.69 391 VAL A CA 1
ATOM 3091 C C . VAL A 1 391 ? -41.716 22.106 44.644 1.00 86.69 391 VAL A C 1
ATOM 3093 O O . VAL A 1 391 ? -41.852 20.922 44.949 1.00 86.69 391 VAL A O 1
ATOM 3096 N N . GLN A 1 392 ? -40.595 22.575 44.087 1.00 88.62 392 GLN A N 1
ATOM 3097 C CA . GLN A 1 392 ? -39.406 21.746 43.889 1.00 88.62 392 GLN A CA 1
ATOM 3098 C C . GLN A 1 392 ? -38.737 21.446 45.234 1.00 88.62 392 GLN A C 1
ATOM 3100 O O . GLN A 1 392 ? -38.329 22.372 45.935 1.00 88.62 392 GLN A O 1
ATOM 3105 N N . GLU A 1 393 ? -38.536 20.166 45.537 1.00 90.88 393 GLU A N 1
ATOM 3106 C CA . GLU A 1 393 ? -37.779 19.730 46.712 1.00 90.88 393 GLU A CA 1
ATOM 3107 C C . GLU A 1 393 ? -36.354 19.302 46.345 1.00 90.88 393 GLU A C 1
ATOM 3109 O O . GLU A 1 393 ? -36.085 18.816 45.241 1.00 90.88 393 GLU A O 1
ATOM 3114 N N . VAL A 1 394 ? -35.420 19.497 47.280 1.00 88.75 394 VAL A N 1
ATOM 3115 C CA . VAL A 1 394 ? -34.006 19.123 47.126 1.00 88.75 394 VAL A CA 1
ATOM 3116 C C . VAL A 1 394 ? -33.466 18.616 48.458 1.00 88.75 394 VAL A C 1
ATOM 3118 O O . VAL A 1 394 ? -33.480 19.348 49.447 1.00 88.75 394 VAL A O 1
ATOM 3121 N N . ALA A 1 395 ? -32.929 17.396 48.480 1.00 84.69 395 ALA A N 1
ATOM 3122 C CA . ALA A 1 395 ? -32.295 16.833 49.668 1.00 84.69 395 ALA A CA 1
ATOM 3123 C C . ALA A 1 395 ? -30.867 16.345 49.393 1.00 84.69 395 ALA A C 1
ATOM 3125 O O . ALA A 1 395 ? -30.467 16.064 48.261 1.00 84.69 395 ALA A O 1
ATOM 3126 N N . TRP A 1 396 ? -30.088 16.278 50.470 1.00 92.12 396 TRP A N 1
ATOM 3127 C CA . TRP A 1 396 ? -28.745 15.712 50.494 1.00 92.12 396 TRP A CA 1
ATOM 3128 C C . TRP A 1 396 ? -28.821 14.196 50.705 1.00 92.12 396 TRP A C 1
ATOM 3130 O O . TRP A 1 396 ? -29.513 13.733 51.614 1.00 92.12 396 TRP A O 1
ATOM 3140 N N . ALA A 1 397 ? -28.101 13.446 49.872 1.00 89.50 397 ALA A N 1
ATOM 3141 C CA . ALA A 1 397 ? -28.105 11.989 49.848 1.00 89.50 397 ALA A CA 1
ATOM 3142 C C . ALA A 1 397 ? -26.669 11.445 49.685 1.00 89.50 397 ALA A C 1
ATOM 3144 O O . ALA A 1 397 ? -26.171 11.355 48.561 1.00 89.50 397 ALA A O 1
ATOM 3145 N N . PRO A 1 398 ? -25.957 11.119 50.776 1.00 88.00 398 PRO A N 1
ATOM 3146 C CA . PRO A 1 398 ? -24.619 10.541 50.700 1.00 88.00 398 PRO A CA 1
ATOM 3147 C C . PRO A 1 398 ? -24.658 9.061 50.295 1.00 88.00 398 PRO A C 1
ATOM 3149 O O . PRO A 1 398 ? -25.499 8.300 50.771 1.00 88.00 398 PRO A O 1
ATOM 3152 N N . ILE A 1 399 ? -23.672 8.634 49.505 1.00 87.38 399 ILE A N 1
ATOM 3153 C CA . ILE A 1 399 ? -23.270 7.227 49.387 1.00 87.38 399 ILE A CA 1
ATOM 3154 C C . ILE A 1 399 ? -22.005 7.059 50.230 1.00 87.38 399 ILE A C 1
ATOM 3156 O O . ILE A 1 399 ? -20.914 7.479 49.838 1.00 87.38 399 ILE A O 1
ATOM 3160 N N . ASN A 1 400 ? -22.157 6.476 51.419 1.00 80.56 400 ASN A N 1
ATOM 3161 C CA . ASN A 1 400 ? -21.126 6.460 52.462 1.00 80.56 400 ASN A CA 1
ATOM 3162 C C . ASN A 1 400 ? -20.105 5.327 52.271 1.00 80.56 400 ASN A C 1
ATOM 3164 O O . ASN A 1 400 ? -18.971 5.412 52.747 1.00 80.56 400 ASN A O 1
ATOM 3168 N N . TRP A 1 401 ? -20.504 4.248 51.596 1.00 68.19 401 TRP A N 1
ATOM 3169 C CA . TRP A 1 401 ? -19.655 3.109 51.257 1.00 68.19 401 TRP A CA 1
ATOM 3170 C C . TRP A 1 401 ? -20.097 2.462 49.939 1.00 68.19 401 TRP A C 1
ATOM 3172 O O . TRP A 1 401 ? -21.163 2.739 49.396 1.00 68.19 401 TRP A O 1
ATOM 3182 N N . ASN A 1 402 ? -19.250 1.580 49.415 1.00 66.38 402 ASN A N 1
ATOM 3183 C CA . ASN A 1 402 ? -19.536 0.822 48.205 1.00 66.38 402 ASN A CA 1
ATOM 3184 C C . ASN A 1 402 ? -20.701 -0.155 48.453 1.00 66.38 402 ASN A C 1
ATOM 3186 O O . ASN A 1 402 ? -20.566 -1.037 49.301 1.00 66.38 402 ASN A O 1
ATOM 3190 N N . GLY A 1 403 ? -21.813 -0.023 47.723 1.00 67.38 403 GLY A N 1
ATOM 3191 C CA . GLY A 1 403 ? -23.038 -0.791 47.986 1.00 67.38 403 GLY A CA 1
ATOM 3192 C C . GLY A 1 403 ? -23.869 -0.240 49.153 1.00 67.38 403 GLY A C 1
ATOM 3193 O O . GLY A 1 403 ? -24.524 -1.000 49.865 1.00 67.38 403 GLY A O 1
ATOM 3194 N N . ASP A 1 404 ? -23.787 1.068 49.408 1.00 76.19 404 ASP A N 1
ATOM 3195 C CA . ASP A 1 404 ? -24.727 1.780 50.275 1.00 76.19 404 ASP A CA 1
ATOM 3196 C C . ASP A 1 404 ? -26.059 1.989 49.533 1.00 76.19 404 ASP A C 1
ATOM 3198 O O . ASP A 1 404 ? -26.091 2.586 48.454 1.00 76.19 404 ASP A O 1
ATOM 3202 N N . ASN A 1 405 ? -27.146 1.464 50.102 1.00 83.19 405 ASN A N 1
ATOM 3203 C CA . ASN A 1 405 ? -28.494 1.527 49.540 1.00 83.19 405 ASN A CA 1
ATOM 3204 C C . ASN A 1 405 ? -29.342 2.459 50.409 1.00 83.19 405 ASN A C 1
ATOM 3206 O O . ASN A 1 405 ? -29.696 2.103 51.535 1.00 83.19 405 ASN A O 1
ATOM 3210 N N . GLN A 1 406 ? -29.694 3.623 49.871 1.00 84.31 406 GLN A N 1
ATOM 3211 C CA . GLN A 1 406 ? -30.475 4.648 50.557 1.00 84.31 406 GLN A CA 1
ATOM 3212 C C . GLN A 1 406 ? -31.883 4.775 49.955 1.00 84.31 406 GLN A C 1
ATOM 3214 O O . GLN A 1 406 ? -32.084 4.544 48.763 1.00 84.31 406 GLN A O 1
ATOM 3219 N N . HIS A 1 407 ? -32.851 5.172 50.785 1.00 91.25 407 HIS A N 1
ATOM 3220 C CA . HIS A 1 407 ? -34.235 5.460 50.389 1.00 91.25 407 HIS A CA 1
ATOM 3221 C C . HIS A 1 407 ? -34.626 6.851 50.875 1.00 91.25 407 HIS A C 1
ATOM 3223 O O . HIS A 1 407 ? -34.467 7.148 52.062 1.00 91.25 407 HIS A O 1
ATOM 3229 N N . TYR A 1 408 ? -35.170 7.683 49.988 1.00 92.38 408 TYR A N 1
ATOM 3230 C CA . TYR A 1 408 ? -35.625 9.032 50.323 1.00 92.38 408 TYR A CA 1
ATOM 3231 C C . TYR A 1 408 ? -37.044 9.284 49.814 1.00 92.38 408 TYR A C 1
ATOM 3233 O O . TYR A 1 408 ? -37.287 9.303 48.607 1.00 92.38 408 TYR A O 1
ATOM 3241 N N . THR A 1 409 ? -37.957 9.544 50.750 1.00 94.62 409 THR A N 1
ATOM 3242 C CA . THR A 1 409 ? -39.325 9.989 50.469 1.00 94.62 409 THR A CA 1
ATOM 3243 C C . THR A 1 409 ? -39.382 11.517 50.389 1.00 94.62 409 THR A C 1
ATOM 3245 O O . THR A 1 409 ? -39.034 12.206 51.350 1.00 94.62 409 THR A O 1
ATOM 3248 N N . TYR A 1 410 ? -39.860 12.050 49.267 1.00 94.81 410 TYR A N 1
ATOM 3249 C CA . TYR A 1 410 ? -40.078 13.474 49.013 1.00 94.81 410 TYR A CA 1
ATOM 3250 C C . TYR A 1 410 ? -41.576 13.763 49.057 1.00 94.81 410 TYR A C 1
ATOM 3252 O O . TYR A 1 410 ? -42.330 13.250 48.232 1.00 94.81 410 TYR A O 1
ATOM 3260 N N . LEU A 1 411 ? -41.998 14.589 50.015 1.00 94.12 411 LEU A N 1
ATOM 3261 C CA . LEU A 1 411 ? -43.370 15.086 50.119 1.00 94.12 411 LEU A CA 1
ATOM 3262 C C . LEU A 1 411 ? -43.457 16.427 49.388 1.00 94.12 411 LEU A C 1
ATOM 3264 O O . LEU A 1 411 ? -43.033 17.452 49.921 1.00 94.12 411 LEU A O 1
ATOM 3268 N N . LEU A 1 412 ? -43.974 16.419 48.161 1.00 92.56 412 LEU A N 1
ATOM 3269 C CA . LEU A 1 412 ? -44.155 17.642 47.389 1.00 92.56 412 LEU A CA 1
ATOM 3270 C C . LEU A 1 412 ? -45.433 18.365 47.829 1.00 92.56 412 LEU A C 1
ATOM 3272 O O . LEU A 1 412 ? -46.514 17.779 47.923 1.00 92.56 412 LEU A O 1
ATOM 3276 N N . SER 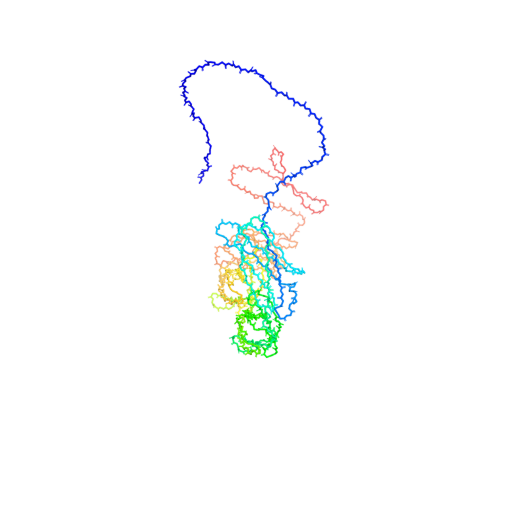A 1 413 ? -45.313 19.673 48.042 1.00 89.12 413 SER A N 1
ATOM 3277 C CA . SER A 1 413 ? -46.459 20.560 48.259 1.00 89.12 413 SER A CA 1
ATOM 3278 C C . SER A 1 413 ? -46.940 21.141 46.931 1.00 89.12 413 SER A C 1
ATOM 3280 O O . SER A 1 413 ? -46.113 21.569 46.128 1.00 89.12 413 SER A O 1
ATOM 3282 N N . GLU A 1 414 ? -48.253 21.198 46.702 1.00 86.69 414 GLU A N 1
ATOM 3283 C CA . GLU A 1 414 ? -48.821 21.970 45.586 1.00 86.69 414 GLU A CA 1
ATOM 3284 C C . GLU A 1 414 ? -48.445 23.460 45.718 1.00 86.69 414 GLU A C 1
ATOM 3286 O O . GLU A 1 414 ? -48.322 23.991 46.829 1.00 86.69 414 GLU A O 1
ATOM 3291 N N . VAL A 1 415 ? -48.253 24.151 44.590 1.00 80.69 415 VAL A N 1
ATOM 3292 C CA . VAL A 1 415 ? -47.938 25.589 44.583 1.00 80.69 415 VAL A CA 1
ATOM 3293 C C . VAL A 1 415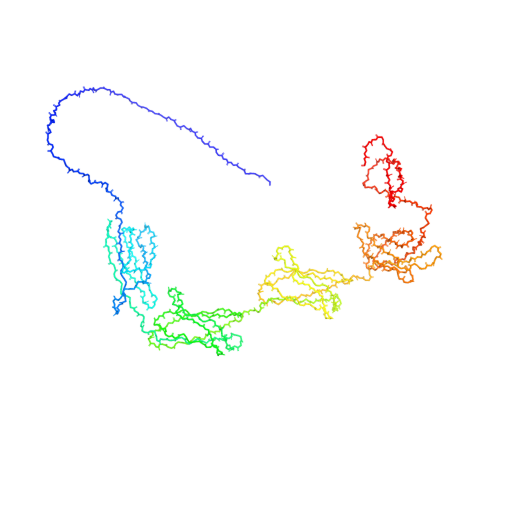 ? -49.203 26.396 44.875 1.00 80.69 415 VAL A C 1
ATOM 3295 O O . VAL A 1 415 ? -49.987 26.703 43.979 1.00 80.69 415 VAL A O 1
ATOM 3298 N N . ASN A 1 416 ? -49.381 26.791 46.136 1.00 65.44 416 ASN A N 1
ATOM 3299 C CA . ASN A 1 416 ? -50.385 27.784 46.511 1.00 65.44 416 ASN A CA 1
ATOM 3300 C C . ASN A 1 416 ? -50.008 29.157 45.925 1.00 65.44 416 ASN A C 1
ATOM 3302 O O . ASN A 1 416 ? -49.015 29.755 46.340 1.00 65.44 416 ASN A O 1
ATOM 3306 N N . GLU A 1 417 ? -50.833 29.692 45.019 1.00 55.94 417 GLU A N 1
ATOM 3307 C CA . GLU A 1 417 ? -50.610 30.998 44.365 1.00 55.94 417 GLU A CA 1
ATOM 3308 C C . GLU A 1 417 ? -50.531 32.190 45.350 1.00 55.94 417 GLU A C 1
ATOM 3310 O O . GLU A 1 417 ? -50.064 33.266 44.978 1.00 55.94 417 GLU A O 1
ATOM 3315 N N . GLU A 1 418 ? -50.956 32.015 46.609 1.00 51.12 418 GLU A N 1
ATOM 3316 C CA . GLU A 1 418 ? -50.967 33.066 47.637 1.00 51.12 418 GLU A CA 1
ATOM 3317 C C . GLU A 1 418 ? -49.647 33.212 48.440 1.00 51.12 418 GLU A C 1
ATOM 3319 O O . GLU A 1 418 ? -49.448 34.264 49.049 1.00 51.12 418 GLU A O 1
ATOM 3324 N N . GLU A 1 419 ? -48.717 32.238 48.429 1.00 44.28 419 GLU A N 1
ATOM 3325 C CA . GLU A 1 419 ? -47.459 32.291 49.220 1.00 44.28 419 GLU A CA 1
ATOM 3326 C C . GLU A 1 419 ? -46.182 31.912 48.428 1.00 44.28 419 GLU A C 1
ATOM 3328 O O . GLU A 1 419 ? -45.536 30.891 48.663 1.00 44.28 419 GLU A O 1
ATOM 3333 N N . LEU A 1 420 ? -45.739 32.798 47.528 1.00 41.94 420 LEU A N 1
ATOM 3334 C CA . LEU A 1 420 ? -44.419 32.714 46.876 1.00 41.94 420 LEU A CA 1
ATOM 3335 C C . LEU A 1 420 ? -43.261 33.167 47.803 1.00 41.94 420 LEU A C 1
ATOM 3337 O O . LEU A 1 420 ? -42.672 34.235 47.609 1.00 41.94 420 LEU A O 1
ATOM 3341 N N . GLU A 1 421 ? -42.884 32.355 48.801 1.00 42.72 421 GLU A N 1
ATOM 3342 C CA . GLU A 1 421 ? -41.678 32.607 49.618 1.00 42.72 421 GLU A CA 1
ATOM 3343 C C . GLU A 1 421 ? -40.384 32.183 48.887 1.00 42.72 421 GLU A C 1
ATOM 3345 O O . GLU A 1 421 ? -39.911 31.050 48.988 1.00 42.72 421 GLU A O 1
ATOM 3350 N N . VAL A 1 422 ? -39.753 33.118 48.170 1.00 40.75 422 VAL A N 1
ATOM 3351 C CA . VAL A 1 422 ? -38.492 32.854 47.453 1.00 40.75 422 VAL A CA 1
ATOM 3352 C C . VAL A 1 422 ? -37.286 32.842 48.404 1.00 40.75 422 VAL A C 1
ATOM 3354 O O . VAL A 1 422 ? -36.675 33.874 48.698 1.00 40.75 422 VAL A O 1
ATOM 3357 N N . ARG A 1 423 ? -36.890 31.646 48.854 1.00 38.66 423 ARG A N 1
ATOM 3358 C CA . ARG A 1 423 ? -35.705 31.430 49.705 1.00 38.66 423 ARG A CA 1
ATOM 3359 C C . ARG A 1 423 ? -34.397 31.462 48.907 1.00 38.66 423 ARG A C 1
ATOM 3361 O O . ARG A 1 423 ? -33.970 30.463 48.334 1.00 38.66 423 ARG A O 1
ATOM 3368 N N . VAL A 1 424 ? -33.715 32.608 48.915 1.00 40.19 424 VAL A N 1
ATOM 3369 C CA . VAL A 1 424 ? -32.402 32.779 48.265 1.00 40.19 424 VAL A CA 1
ATOM 3370 C C . VAL A 1 424 ? -31.260 32.328 49.186 1.00 40.19 424 VAL A C 1
ATOM 3372 O O . VAL A 1 424 ? -30.900 33.029 50.132 1.00 40.19 424 VAL A O 1
ATOM 3375 N N . HIS A 1 425 ? -30.628 31.192 48.878 1.00 38.12 425 HIS A N 1
ATOM 3376 C CA . HIS A 1 425 ? -29.385 30.775 49.536 1.00 38.12 425 HIS A CA 1
ATOM 3377 C C . HIS A 1 425 ? -28.170 31.541 48.985 1.00 38.12 425 HIS A C 1
ATOM 3379 O O . HIS A 1 425 ? -27.735 31.330 47.854 1.00 38.12 425 HIS A O 1
ATOM 3385 N N . VAL A 1 426 ? -27.587 32.421 49.806 1.00 43.66 426 VAL A N 1
ATOM 3386 C CA . VAL A 1 426 ? -26.375 33.185 49.463 1.00 43.66 426 VAL A CA 1
ATOM 3387 C C . VAL A 1 426 ? -25.127 32.447 49.956 1.00 43.66 426 VAL A C 1
ATOM 3389 O O . VAL A 1 426 ? -24.730 32.570 51.116 1.00 43.66 426 VAL A O 1
ATOM 3392 N N . TYR A 1 427 ? -24.481 31.691 49.068 1.00 35.97 427 TYR A N 1
ATOM 3393 C CA . TYR A 1 427 ? -23.224 31.000 49.370 1.00 35.97 427 TYR A CA 1
ATOM 3394 C C . TYR A 1 427 ? -22.019 31.946 49.294 1.00 35.97 427 TYR A C 1
ATOM 3396 O O . TYR A 1 427 ? -21.863 32.717 48.347 1.00 35.97 427 TYR A O 1
ATOM 3404 N N . ARG A 1 428 ? -21.121 31.865 50.285 1.00 41.03 428 ARG A N 1
ATOM 3405 C CA . ARG A 1 428 ? -19.904 32.685 50.348 1.00 41.03 428 ARG A CA 1
ATOM 3406 C C . ARG A 1 428 ? -18.679 31.908 49.869 1.00 41.03 428 ARG A C 1
ATOM 3408 O O . ARG A 1 428 ? -18.227 30.991 50.550 1.00 41.03 428 ARG A O 1
ATOM 3415 N N . GLN A 1 429 ? -18.059 32.352 48.777 1.00 34.06 429 GLN A N 1
ATOM 3416 C CA . GLN A 1 429 ? -16.712 31.898 48.425 1.00 34.06 429 GLN A CA 1
ATOM 3417 C C . GLN A 1 429 ? -15.646 32.555 49.328 1.00 34.06 429 GLN A C 1
ATOM 3419 O O . GLN A 1 429 ? -15.641 33.770 49.537 1.00 34.06 429 GLN A O 1
ATOM 3424 N N . SER A 1 430 ? -14.698 31.736 49.797 1.00 38.47 430 SER A N 1
ATOM 3425 C CA . SER A 1 430 ? -13.525 32.060 50.636 1.00 38.47 430 SER A CA 1
ATOM 3426 C C . SER A 1 430 ? -13.759 32.412 52.121 1.00 38.47 430 SER A C 1
ATOM 3428 O O . SER A 1 430 ? -14.670 33.147 52.508 1.00 38.47 430 SER A O 1
ATOM 3430 N N . ALA A 1 431 ? -12.861 31.892 52.967 1.00 42.28 431 ALA A N 1
ATOM 3431 C CA . ALA A 1 431 ? -12.907 32.000 54.423 1.00 42.28 431 ALA A CA 1
ATOM 3432 C C . ALA A 1 431 ? -11.926 33.058 54.969 1.00 42.28 431 ALA A C 1
ATOM 3434 O O . ALA A 1 431 ? -10.796 32.757 55.345 1.00 42.28 431 ALA A O 1
ATOM 3435 N N . THR A 1 432 ? -12.383 34.307 55.069 1.00 38.50 432 THR A N 1
ATOM 3436 C CA . THR A 1 432 ? -11.737 35.375 55.859 1.00 38.50 432 THR A CA 1
ATOM 3437 C C . THR A 1 432 ? -12.770 36.042 56.767 1.00 38.50 432 THR A C 1
ATOM 3439 O O . THR A 1 432 ? -13.911 36.268 56.360 1.00 38.50 432 THR A O 1
ATOM 3442 N N . TRP A 1 433 ? -12.417 36.335 58.019 1.00 40.34 433 TRP A N 1
ATOM 3443 C CA . TRP A 1 433 ? -13.371 36.861 59.002 1.00 40.34 433 TRP A CA 1
ATOM 3444 C C . TRP A 1 433 ? -13.658 38.352 58.789 1.00 40.34 433 TRP A C 1
ATOM 3446 O O . TRP A 1 433 ? -12.795 39.191 59.027 1.00 40.34 433 TRP A O 1
ATOM 3456 N N . LEU A 1 434 ? -14.893 38.665 58.395 1.00 35.81 434 LEU A N 1
ATOM 3457 C CA . LEU A 1 434 ? -15.516 39.990 58.441 1.00 35.81 434 LEU A CA 1
ATOM 3458 C C . LEU A 1 434 ? -17.032 39.788 58.603 1.00 35.81 434 LEU A C 1
ATOM 3460 O O . LEU A 1 434 ? -17.568 38.767 58.171 1.00 35.81 434 LEU A O 1
ATOM 3464 N N . ALA A 1 435 ? -17.691 40.698 59.322 1.00 36.03 435 ALA A N 1
ATOM 3465 C CA . ALA A 1 435 ? -19.020 40.458 59.883 1.00 36.03 435 ALA A CA 1
ATOM 3466 C C . ALA A 1 435 ? -20.159 40.514 58.850 1.00 36.03 435 ALA A C 1
ATOM 3468 O O . ALA A 1 435 ? -20.064 41.189 57.825 1.00 36.03 435 ALA A O 1
ATOM 3469 N N . VAL A 1 436 ? -21.262 39.830 59.170 1.00 35.16 436 VAL A N 1
ATOM 3470 C CA . VAL A 1 436 ? -22.511 39.869 58.398 1.00 35.16 436 VAL A CA 1
ATOM 3471 C C . VAL A 1 436 ? -23.057 41.298 58.366 1.00 35.16 436 VAL A C 1
ATOM 3473 O O . VAL A 1 436 ? -23.200 41.938 59.407 1.00 35.16 436 VAL A O 1
ATOM 3476 N N . SER A 1 437 ? -23.412 41.768 57.171 1.00 38.53 437 SER A N 1
ATOM 3477 C CA . SER A 1 437 ? -24.325 42.898 56.984 1.00 38.53 437 SER A CA 1
ATOM 3478 C C . SER A 1 437 ? -25.565 42.373 56.273 1.00 38.53 437 SER A C 1
ATOM 3480 O O . SER A 1 437 ? -25.447 41.610 55.313 1.00 38.53 437 SER A O 1
ATOM 3482 N N . ASN A 1 438 ? -26.746 42.715 56.785 1.00 39.91 438 ASN A N 1
ATOM 3483 C CA . ASN A 1 438 ? -28.000 42.169 56.278 1.00 39.91 438 ASN A CA 1
ATOM 3484 C C . ASN A 1 438 ? -28.243 42.687 54.853 1.00 39.91 438 ASN A C 1
ATOM 3486 O O . ASN A 1 438 ? -28.336 43.898 54.641 1.00 39.91 438 ASN A O 1
ATOM 3490 N N . ALA A 1 439 ? -28.361 41.775 53.889 1.00 44.59 439 ALA A N 1
ATOM 3491 C CA . ALA A 1 439 ? -28.932 42.091 52.588 1.00 44.59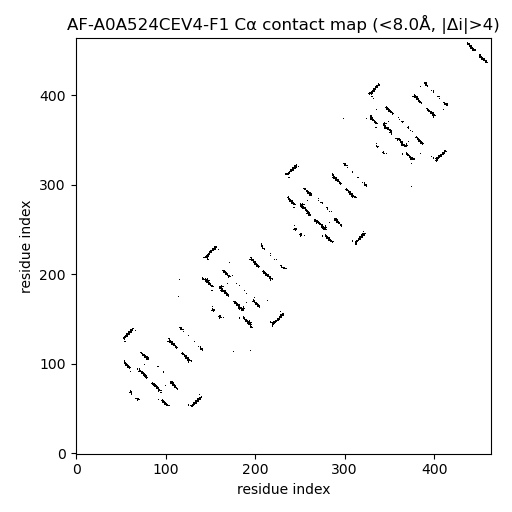 439 ALA A CA 1
ATOM 3492 C C . ALA A 1 439 ? -30.461 42.081 52.706 1.00 44.59 439 ALA A C 1
ATOM 3494 O O . ALA A 1 439 ? -31.027 41.188 53.336 1.00 44.59 439 ALA A O 1
ATOM 3495 N N . ILE A 1 440 ? -31.120 43.062 52.095 1.00 44.88 440 ILE A N 1
ATOM 3496 C CA . ILE A 1 440 ? -32.567 43.038 51.869 1.00 44.88 440 ILE A CA 1
ATOM 3497 C C . ILE A 1 440 ? -32.757 42.654 50.405 1.00 44.88 440 ILE A C 1
ATOM 3499 O O . ILE A 1 440 ? -32.156 43.273 49.528 1.00 44.88 440 ILE A O 1
ATOM 3503 N N . ILE A 1 441 ? -33.535 41.606 50.142 1.00 49.03 441 ILE A N 1
ATOM 3504 C CA . ILE A 1 441 ? -33.878 41.192 48.781 1.00 49.03 441 ILE A CA 1
ATOM 3505 C C . ILE A 1 441 ? -35.324 41.601 48.538 1.00 49.03 441 ILE A C 1
ATOM 3507 O O . ILE A 1 441 ? -36.239 41.030 49.125 1.00 49.03 441 ILE A O 1
ATOM 3511 N N . ASP A 1 442 ? -35.509 42.607 47.690 1.00 44.66 442 ASP A N 1
ATOM 3512 C CA . ASP A 1 442 ? -36.827 43.082 47.289 1.00 44.66 442 ASP A CA 1
ATOM 3513 C C . ASP A 1 442 ? -37.275 42.325 46.029 1.00 44.66 442 ASP A C 1
ATOM 3515 O O . ASP A 1 442 ? -36.503 42.192 45.072 1.00 44.66 442 ASP A O 1
ATOM 3519 N N . PHE A 1 443 ? -38.520 41.846 46.016 1.00 48.97 443 PHE A N 1
ATOM 3520 C CA . PHE A 1 443 ? -39.128 41.138 44.885 1.00 48.97 443 PHE A CA 1
ATOM 3521 C C . PHE A 1 443 ? -40.266 41.964 44.282 1.00 48.97 443 PHE A C 1
ATOM 3523 O O . PHE A 1 443 ? -41.114 42.483 45.009 1.00 48.97 443 PHE A O 1
ATOM 3530 N N . TYR A 1 444 ? -40.307 42.054 42.952 1.00 51.81 444 TYR A N 1
ATOM 3531 C CA . TYR A 1 444 ? -41.368 42.742 42.215 1.00 51.81 444 TYR A CA 1
ATOM 3532 C C . TYR A 1 444 ? -41.751 41.960 40.952 1.00 51.81 444 TYR A C 1
ATOM 3534 O O . TYR A 1 444 ? -40.888 41.410 40.267 1.00 51.81 444 TYR A O 1
ATOM 3542 N N . GLN A 1 445 ? -43.041 41.942 40.613 1.00 41.22 445 GLN A N 1
ATOM 3543 C CA . GLN A 1 445 ? -43.541 41.361 39.364 1.00 41.22 445 GLN A CA 1
ATOM 3544 C C . GLN A 1 445 ? -43.199 42.289 38.185 1.00 41.22 445 GLN A C 1
ATOM 3546 O O . GLN A 1 445 ? -43.545 43.474 38.187 1.00 41.22 445 GLN A O 1
ATOM 3551 N N . GLY A 1 446 ? -42.476 41.766 37.196 1.00 50.84 446 GLY A N 1
ATOM 3552 C CA . GLY A 1 446 ? -42.120 42.481 35.974 1.00 50.84 446 GLY A CA 1
ATOM 3553 C C . GLY A 1 446 ? -43.281 42.565 34.967 1.00 50.84 446 GLY A C 1
ATOM 3554 O O . GLY A 1 446 ? -44.279 41.863 35.119 1.00 50.84 446 GLY A O 1
ATOM 3555 N N . PRO A 1 447 ? -43.169 43.375 33.893 1.00 37.56 447 PRO A N 1
ATOM 3556 C CA . PRO A 1 447 ? -44.247 43.604 32.912 1.00 37.56 447 PRO A CA 1
ATOM 3557 C C . PRO A 1 447 ? -44.614 42.409 32.003 1.00 37.56 447 PRO A C 1
ATOM 3559 O O . PRO A 1 447 ? -45.103 42.610 30.890 1.00 37.56 447 PRO A O 1
ATOM 3562 N N . SER A 1 448 ? -44.277 41.180 32.395 1.00 46.09 448 SER A N 1
ATOM 3563 C CA . SER A 1 448 ? -44.361 39.956 31.578 1.00 46.09 448 SER A CA 1
ATOM 3564 C C . SER A 1 448 ? -44.345 38.690 32.455 1.00 46.09 448 SER A C 1
ATOM 3566 O O . SER A 1 448 ? -43.728 37.698 32.079 1.00 46.09 448 SER A O 1
ATOM 3568 N N . ASP A 1 449 ? -44.910 38.773 33.665 1.00 48.78 449 ASP A N 1
ATOM 3569 C CA . ASP A 1 449 ? -44.937 37.719 34.703 1.00 48.78 449 ASP A CA 1
ATOM 3570 C C . ASP A 1 449 ? -43.575 37.119 35.099 1.00 48.78 449 ASP A C 1
ATOM 3572 O O . ASP A 1 449 ? -43.475 36.088 35.760 1.00 48.78 449 ASP A O 1
ATOM 3576 N N . THR A 1 450 ? -42.494 37.830 34.783 1.00 37.31 450 THR A N 1
ATOM 3577 C CA . THR A 1 450 ? -41.152 37.557 35.288 1.00 37.31 450 THR A CA 1
ATOM 3578 C C . THR A 1 450 ? -40.988 38.123 36.695 1.00 37.31 450 THR A C 1
ATOM 3580 O O . THR A 1 450 ? -41.085 39.333 36.909 1.00 37.31 450 THR A O 1
ATOM 3583 N N . LEU A 1 451 ? -40.706 37.262 37.675 1.00 42.69 451 LEU A N 1
ATOM 3584 C CA . LEU A 1 451 ? -40.372 37.700 39.029 1.00 42.69 451 LEU A CA 1
ATOM 3585 C C . LEU A 1 451 ? -38.960 38.309 39.043 1.00 42.69 451 LEU A C 1
ATOM 3587 O O . LEU A 1 451 ? -37.981 37.636 38.722 1.00 42.69 451 LEU A O 1
ATOM 3591 N N . VAL A 1 452 ? -38.841 39.586 39.411 1.00 45.59 452 VAL A N 1
ATOM 3592 C CA . VAL A 1 452 ? -37.562 40.309 39.446 1.00 45.59 452 VAL A CA 1
ATOM 3593 C C . VAL A 1 452 ? -37.128 40.508 40.894 1.00 45.59 452 VAL A C 1
ATOM 3595 O O . VAL A 1 452 ? -37.768 41.242 41.646 1.00 45.59 452 VAL A O 1
ATOM 3598 N N . CYS A 1 453 ? -36.008 39.894 41.275 1.00 45.34 453 CYS A N 1
ATOM 3599 C CA . CYS A 1 453 ? -35.356 40.121 42.562 1.00 45.34 453 CYS A CA 1
ATOM 3600 C C . CYS A 1 453 ? -34.267 41.204 42.462 1.00 45.34 453 CYS A C 1
ATOM 3602 O O . CYS A 1 453 ? -33.501 41.248 41.494 1.00 45.34 453 CYS A O 1
ATOM 3604 N N . ARG A 1 454 ? -34.131 42.040 43.495 1.00 48.09 454 ARG A N 1
ATOM 3605 C CA . ARG A 1 454 ? -32.985 42.942 43.687 1.00 48.09 454 ARG A CA 1
ATOM 3606 C C . ARG A 1 454 ? -32.411 42.756 45.087 1.00 48.09 454 ARG A C 1
ATOM 3608 O O . ARG A 1 454 ? -33.066 43.084 46.069 1.00 48.09 454 ARG A O 1
ATOM 3615 N N . ALA A 1 455 ? -31.164 42.300 45.168 1.00 45.53 455 ALA A N 1
ATOM 3616 C CA . ALA A 1 455 ? -30.420 42.250 46.422 1.00 45.53 455 ALA A CA 1
ATOM 3617 C C . ALA A 1 455 ? -29.779 43.617 46.719 1.00 45.53 455 ALA A C 1
ATOM 3619 O O . ALA A 1 455 ? -28.814 44.019 46.072 1.00 45.53 455 ALA A O 1
ATOM 3620 N N . ASN A 1 456 ? -30.309 44.328 47.711 1.00 47.25 456 ASN A N 1
ATOM 3621 C CA . ASN A 1 456 ? -29.758 45.576 48.224 1.00 47.25 456 ASN A CA 1
ATOM 3622 C C . ASN A 1 456 ? -28.851 45.275 49.431 1.00 47.25 456 ASN A C 1
ATOM 3624 O O . ASN A 1 456 ? -29.318 44.815 50.477 1.00 47.25 456 ASN A O 1
ATOM 3628 N N . THR A 1 457 ? -27.546 45.547 49.313 1.00 45.56 457 THR A N 1
ATOM 3629 C CA . THR A 1 457 ? -26.618 45.442 50.452 1.00 45.56 457 THR A CA 1
ATOM 3630 C C . THR A 1 457 ? -26.613 46.739 51.261 1.00 45.56 457 THR A C 1
ATOM 3632 O O . THR A 1 457 ? -26.454 47.831 50.717 1.00 45.56 457 THR A O 1
ATOM 3635 N N . LEU A 1 458 ? -26.781 46.644 52.584 1.00 44.19 458 LEU A N 1
ATOM 3636 C CA . LEU A 1 458 ? -26.763 47.808 53.475 1.00 44.19 458 LEU A CA 1
ATOM 3637 C C . LEU A 1 458 ? -25.327 48.254 53.798 1.00 44.19 458 LEU A C 1
ATOM 3639 O O . LEU A 1 458 ? -24.843 48.097 54.918 1.00 44.19 458 LEU A O 1
ATOM 3643 N N . ASN A 1 459 ? -24.655 48.850 52.811 1.00 41.53 459 ASN A N 1
ATOM 3644 C CA . ASN A 1 459 ? -23.420 49.612 53.000 1.00 41.53 459 ASN A CA 1
ATOM 3645 C C . ASN A 1 459 ? -23.443 50.916 52.190 1.00 41.53 459 ASN A C 1
ATOM 3647 O O . ASN A 1 459 ? -23.886 50.955 51.046 1.00 41.53 459 ASN A O 1
ATOM 3651 N N . ASN A 1 460 ? -22.934 52.001 52.781 1.00 43.09 460 ASN A N 1
ATOM 3652 C CA . ASN A 1 460 ? -22.885 53.321 52.143 1.00 43.09 460 ASN A CA 1
ATOM 3653 C C . ASN A 1 460 ? -21.757 53.399 51.096 1.00 43.09 460 ASN A C 1
ATOM 3655 O O . ASN A 1 460 ? -20.697 53.970 51.355 1.00 43.09 460 ASN A O 1
ATOM 3659 N N . GLY A 1 461 ? -21.987 52.842 49.908 1.00 35.69 461 GLY A N 1
ATOM 3660 C CA . GLY A 1 461 ? -21.076 52.942 48.768 1.00 35.69 461 GLY A CA 1
ATOM 3661 C C . GLY A 1 461 ? -21.693 52.353 47.502 1.00 35.69 461 GLY A C 1
ATOM 3662 O O . GLY A 1 461 ? -22.195 51.237 47.525 1.00 35.69 461 GLY A O 1
ATOM 3663 N N . TYR A 1 462 ? -21.660 53.102 46.397 1.00 32.06 462 TYR A N 1
ATOM 3664 C CA . TYR A 1 462 ? -22.186 52.637 45.111 1.00 32.06 462 TYR A CA 1
ATOM 3665 C C . TYR A 1 462 ? -21.367 51.450 44.579 1.00 32.06 462 TYR A C 1
ATOM 3667 O O . TYR A 1 462 ? -20.187 51.600 44.267 1.00 32.06 462 TYR A O 1
ATOM 3675 N N . GLY A 1 463 ? -22.026 50.305 44.418 1.00 33.41 463 GLY A N 1
ATOM 3676 C CA . GLY A 1 463 ? -21.537 49.120 43.718 1.00 33.41 463 GLY A CA 1
ATOM 3677 C C . GLY A 1 463 ? -22.735 48.242 43.363 1.00 33.41 463 GLY A C 1
ATOM 3678 O O . GLY A 1 463 ? -23.481 47.858 44.259 1.00 33.41 463 GLY A O 1
ATOM 3679 N N . THR A 1 464 ? -22.955 48.027 42.066 1.00 32.62 464 THR A N 1
ATOM 3680 C CA . THR A 1 464 ? -24.062 47.237 41.493 1.00 32.62 464 THR A CA 1
ATOM 3681 C C . THR A 1 464 ? -23.683 45.776 41.339 1.00 32.62 464 THR A C 1
ATOM 3683 O O . THR A 1 464 ? -22.580 45.564 40.781 1.00 32.62 464 THR A O 1
#

pLDDT: mean 77.94, std 23.85, range [22.83, 98.75]

Solvent-accessible surface area (backbone atoms only — not comparable to full-atom values): 27301 Å² total; per-residue (Å²): 132,90,85,92,88,85,83,91,85,90,88,90,86,90,91,89,89,87,89,81,93,87,89,88,88,89,90,87,80,90,85,86,84,84,89,84,88,79,88,85,90,87,80,80,75,88,74,78,90,75,96,74,49,46,11,35,41,39,38,36,41,23,35,56,91,78,65,50,70,44,55,69,27,41,38,36,40,34,52,68,48,97,84,65,73,92,48,73,52,74,50,71,25,48,81,80,45,41,76,47,67,80,32,71,68,35,36,31,44,40,37,38,40,40,94,73,37,50,67,51,75,50,78,50,68,38,86,42,77,51,34,85,45,78,48,80,44,64,33,48,62,47,60,72,48,46,10,32,40,42,35,38,33,25,35,62,90,78,67,48,54,40,48,67,25,44,39,41,36,17,37,58,91,77,66,51,74,76,45,73,52,57,19,38,91,74,4,39,37,74,52,68,50,36,43,39,44,53,33,33,41,37,39,38,41,94,64,31,51,63,50,75,48,77,52,66,42,80,46,82,57,34,84,45,78,47,80,43,67,31,47,70,48,62,64,75,55,8,35,36,44,36,38,33,23,31,82,81,77,44,52,38,56,62,27,40,38,39,34,21,35,61,70,45,90,87,46,47,76,78,49,71,53,56,20,38,86,74,4,39,40,75,52,70,73,37,64,63,38,39,33,38,40,40,38,40,39,92,69,36,50,66,51,75,49,79,48,67,42,81,49,66,37,32,84,45,82,46,80,45,62,35,49,56,61,59,98,36,36,9,35,40,42,38,35,30,24,34,86,84,71,47,59,37,47,68,24,41,37,40,33,27,36,60,92,79,69,44,75,79,40,73,52,57,18,37,88,73,5,41,35,75,43,67,80,33,61,69,45,52,27,40,41,34,42,42,38,93,71,35,49,71,48,73,48,81,50,71,19,88,40,65,47,31,77,46,78,47,79,45,69,36,45,68,62,59,91,88,67,86,78,82,81,80,84,85,82,79,84,79,95,71,97,74,81,91,67,72,65,49,71,50,74,46,80,39,105,75,82,44,80,43,76,46,81,46,67,78,60,101,66,98,79,134

Secondary structure (DSSP, 8-state):
--------------------------------------------------S---EEEEEEEEETTT--B-TT-EEEEEE--TTS---EEEEE--SSEEEEEEEPSEEEEEEEE-TTB--EEEEEEE-STT-EEEEEEEEPB--S--EEEEEEEEETTT--B-TT-EEEEEETTT--EEEEEE--TTSEEEEEEEPSEEEEEEEEETTEEEEEEEEEE-STT-EEEEEEEEPBPP-SSEEEEEEEEETTS-B-TT-EEEEEESSSTT--EEEEEE--TTSEEEEEEEPSEEEEEEEE-TTB--EEEEEEE-STT-EEEEEEEEPBPPTTSEEEEEEEEETT--B-TTPEEEEEETTT--EEEEEE--TTSEEEEEEEPSEEEEEEEE-TTBPPEEEEEEE-STT-EEEEEEEEPB--TT--------PPPS-------PEEEEEEE-TTS-EEEEEEE-SSS---

Radius of gyration: 49.71 Å; Cα contacts (8 Å, |Δi|>4): 998; chains: 1; bounding box: 124×93×108 Å

Nearest PDB structures (foldseek):
  6fwv-assembly2_B  TM=3.016E-01  e=1.041E-18  Bacillus anthracis
  6fwv-assembly1_A  TM=3.175E-01  e=9.660E-18  Bacillus anthracis
  8bdw-assembly1_H-2  TM=7.723E-01  e=2.784E-04  Lactiplantibacillus plantarum
  4jdz-assembly1_B  TM=2.066E-01  e=2.859E-05  Staphylococcus aureus subsp. aureus TCH60
  8fia-assembly1_A-2  TM=2.046E-01  e=3.546E-04  Drosophila melanogaster

Foldseek 3Di:
DDDDDDDDDYDDDDDDDDDDDDDDDDDDDDDDDDDDDDDDDDDDDPPDDDPQQAEKEKEWEAAQPPRHGPQFKKKWKAFDDPDDDGDIDIDGHHPGIDMDTPHDFGKMKIWIDDPQWDIDIDIDGRHDRNHYYYYYHHTYGLDFQAAKEKEWEAAPPPRQADWFKKKFKAAPVPRHTPDIDTHHPRNIDMGGRHGFHKIKIKIGDVQWDIDIDIDGPHDRNHYHYHYDHTYGDQDPAAKEKEFEAAPVRQADWFKKKWKFFPQDPPGDTDDIDGAHNRNIDMGHHDDFGKMKIWTGDPQWDIDIDIDGDHHHHDYHYHYHHTYGPPLFAEKEKEAEAAPVRQADWFKKKWKAFDVVRDGPDIDTADPRRIDMDTRHHQGKIKIWIGDPQWDIDIDIDGPHTGHHYYYDYHHIYGDDPVDPPDDDDDDDPDDDDDDDFDWDWDWDQDPPRDIDIDTDTPDPDDDD

Mean predicted aligned error: 21.04 Å

Sequence (464 aa):
MKNIKSNSRYKKNVFLLSACIFLFTSMILFSFTPIKTQLDSNQDKPDRIDTSSTGYIEIWVYDDRTGEPLNSATVSITNISWGGSYLNSTKLKGTNFINFTELDVGYYWVNVSMAGYKAEQKQNLIDWEGDDDHIIFYLETWGPGTGFIEVTVLDNKTDDPISNALVEVAFRDNGSIYNSGTTDGTGFYNASGLYIGHYTVSVSKNGYYSNTKNDYINFNGDDDYLTFKLEPEPPTPGWIEITVMNLFTSPIYGASVVVRNKTAPGYPIIISGMTDNFGFFNATGLTIGVYIIEISKNGYKSETIENRIDFEGDEDFQYFHLEAWGPNSGFIEVEVLDNNFNEINDALVNVMNIDTSETVSQGFTSSSGLYNATDLAIGEYYVSVFKDGYVQEVAWAPINWNGDNQHYTYLLSEVNEEELEVRVHVYRQSATWLAVSNAIIDFYQGPSDTLVCRANTLNNGYGT